Protein AF-A0A2E4W8S7-F1 (afdb_monomer)

Secondary structure (DSSP, 8-state):
-------------TT---PPPPHHHHHHHHHHHTSHHHHHHHTS-HHHHHHH-TTSS----HHHHHHHH--SEEEEEE-TTSSHHHHHHHHHHHHHHH-SS-EEEEEEESSHHHHHHHHHHHHHHHHTS-TTT---EEE--TTEEEEE-TTS-EEEEEEEES----S---SEEEEETGGG-TTHHHHHHHHHHHHHTTT-EEEEEE---TT-HHHHHHHH-TTT-TTEEEEEE-GGGSGGGBSS-SHHHHHHHHHHGGGS-HHHHHHHHB-HHHHHHHHH-SSHHHHHHHHS-----TTSBSS-HHHHHHTEE------TT----S---EEEETTEEEE--HHHHGGG---HHHHHTTT-B-TTSPBP-----SSHHHHHHHHHHTSS-S-EEEEEE---SSS-EEEEEEEEEE-TTS-EEEEEEEEEEESS--HHHHHHHHHHHHHTS-EEEEEEE--GGGHHHHHHHHHH-TTTEEEE---SSSSHHHHHHHHHHHHHHHT-EEEE--HHHHHHHHTEEEEE-TTS-EEEEE-TTSSS-THHHHHHHHHHHTSSPTTPPPP-------TT-S----GGGGSSSSSS---S------------HHHHHHTT--TTTTTSSS----

Mean predicted aligned error: 19.1 Å

Nearest PDB structures (foldseek):
  3cpe-assembly1_A  TM=4.708E-01  e=1.180E-19  Tequatrovirus T4
  3ezk-assembly1_A  TM=4.624E-01  e=1.658E-18  Tequatrovirus T4
  2o0k-assembly1_A  TM=7.847E-01  e=5.723E-12  Tequatrovirus T4
  5m1k-assembly2_B  TM=7.923E-01  e=1.596E-09  Thermus phage G20c
  6z6d-assembly1_A  TM=3.906E-01  e=1.030E-14  Byrnievirus HK97

Structure (mmCIF, N/CA/C/O backbone):
data_AF-A0A2E4W8S7-F1
#
_entry.id   AF-A0A2E4W8S7-F1
#
loop_
_atom_site.group_PDB
_atom_site.id
_atom_site.type_symbol
_atom_site.label_atom_id
_atom_site.label_alt_id
_atom_site.label_comp_id
_atom_site.label_asym_id
_atom_site.label_entity_id
_atom_site.label_seq_id
_atom_site.pdbx_PDB_ins_code
_atom_site.Cartn_x
_atom_site.Cartn_y
_atom_site.Cartn_z
_atom_site.occupancy
_atom_site.B_iso_or_equiv
_atom_site.auth_seq_id
_atom_site.auth_comp_id
_atom_site.auth_asym_id
_atom_site.auth_atom_id
_atom_site.pdbx_PDB_model_num
ATOM 1 N N . MET A 1 1 ? -11.208 55.429 28.852 1.00 30.95 1 MET A N 1
ATOM 2 C CA . MET A 1 1 ? -10.695 54.857 30.109 1.00 30.95 1 MET A CA 1
ATOM 3 C C . MET A 1 1 ? -11.852 54.090 30.718 1.00 30.95 1 MET A C 1
ATOM 5 O O . MET A 1 1 ? -12.917 54.675 30.845 1.00 30.95 1 MET A O 1
ATOM 9 N N . GLU A 1 2 ? -11.611 52.813 31.000 1.00 26.44 2 GLU A N 1
ATOM 10 C CA . GLU A 1 2 ? -12.408 51.894 31.826 1.00 26.44 2 GLU A CA 1
ATOM 11 C C . GLU A 1 2 ? -13.714 51.270 31.300 1.00 26.44 2 GLU A C 1
ATOM 13 O O . GLU A 1 2 ? -14.582 51.889 30.695 1.00 26.44 2 GLU A O 1
ATOM 18 N N . ILE A 1 3 ? -13.752 49.967 31.582 1.00 38.91 3 ILE A N 1
ATOM 19 C CA . ILE A 1 3 ? -14.738 48.915 31.347 1.00 38.91 3 ILE A CA 1
ATOM 20 C C . ILE A 1 3 ? -15.906 49.075 32.329 1.00 38.91 3 ILE A C 1
ATOM 22 O O . ILE A 1 3 ? -15.650 49.375 33.493 1.00 38.91 3 ILE A O 1
ATOM 26 N N . LYS A 1 4 ? -17.143 48.766 31.907 1.00 29.86 4 LYS A N 1
ATOM 27 C CA . LYS A 1 4 ? -18.202 48.266 32.805 1.00 29.86 4 LYS A CA 1
ATOM 28 C C . LYS A 1 4 ? -19.111 47.233 32.122 1.00 29.86 4 LYS A C 1
ATOM 30 O O . LYS A 1 4 ? -19.876 47.573 31.228 1.00 29.86 4 LYS A O 1
ATOM 35 N N . ASP A 1 5 ? -18.950 46.010 32.622 1.00 30.30 5 ASP A N 1
ATOM 36 C CA . ASP A 1 5 ? -19.928 44.971 32.967 1.00 30.30 5 ASP A CA 1
ATOM 37 C C . ASP A 1 5 ? -20.802 44.270 31.907 1.00 30.30 5 ASP A C 1
ATOM 39 O O . ASP A 1 5 ? -21.674 44.840 31.254 1.00 30.30 5 ASP A O 1
ATOM 43 N N . LEU A 1 6 ? -20.552 42.955 31.862 1.00 42.94 6 LEU A N 1
ATOM 44 C CA . LEU A 1 6 ? -21.374 41.838 31.402 1.00 42.94 6 LEU A CA 1
ATOM 45 C C . LEU A 1 6 ? -22.657 41.689 32.245 1.00 42.94 6 LEU A C 1
ATOM 47 O O . LEU A 1 6 ? -22.587 41.855 33.458 1.00 42.94 6 LEU A O 1
ATOM 51 N N . ASP A 1 7 ? -23.784 41.326 31.613 1.00 38.28 7 ASP A N 1
ATOM 52 C CA . ASP A 1 7 ? -24.649 40.187 32.006 1.00 38.28 7 ASP A CA 1
ATOM 53 C C . ASP A 1 7 ? -25.983 40.154 31.225 1.00 38.28 7 ASP A C 1
ATOM 55 O O . ASP A 1 7 ? -26.827 41.038 31.384 1.00 38.28 7 ASP A O 1
ATOM 59 N N . ALA A 1 8 ? -26.172 39.107 30.403 1.00 30.92 8 ALA A N 1
ATOM 60 C CA . ALA A 1 8 ? -27.361 38.229 30.322 1.00 30.92 8 ALA A CA 1
ATOM 61 C C . ALA A 1 8 ? -27.452 37.512 28.948 1.00 30.92 8 ALA A C 1
ATOM 63 O O . ALA A 1 8 ? -27.521 38.195 27.921 1.00 30.92 8 ALA A O 1
ATOM 64 N N . PRO A 1 9 ? -27.521 36.164 28.901 1.00 42.31 9 PRO A N 1
ATOM 65 C CA . PRO A 1 9 ? -27.843 35.417 27.690 1.00 42.31 9 PRO A CA 1
ATOM 66 C C . PRO A 1 9 ? -29.365 35.320 27.462 1.00 42.31 9 PRO A C 1
ATOM 68 O O . PRO A 1 9 ? -30.157 35.267 28.402 1.00 42.31 9 PRO A O 1
ATOM 71 N N . ASP A 1 10 ? -29.735 35.283 26.182 1.00 43.91 10 ASP A N 1
ATOM 72 C CA . ASP A 1 10 ? -30.952 34.719 25.590 1.00 43.91 10 ASP A CA 1
ATOM 73 C C . ASP A 1 10 ? -32.332 35.154 26.106 1.00 43.91 10 ASP A C 1
ATOM 75 O O . ASP A 1 10 ? -32.961 34.533 26.965 1.00 43.91 10 ASP A O 1
ATOM 79 N N . ARG A 1 11 ? -32.929 36.122 25.399 1.00 38.31 11 ARG A N 1
ATOM 80 C CA . ARG A 1 11 ? -34.382 36.102 25.176 1.00 38.31 11 ARG A CA 1
ATOM 81 C C . ARG A 1 11 ? -34.660 35.427 23.840 1.00 38.31 11 ARG A C 1
ATOM 83 O O . ARG A 1 11 ? -34.498 36.047 22.791 1.00 38.31 11 ARG A O 1
ATOM 90 N N . ALA A 1 12 ? -35.108 34.173 23.899 1.00 38.56 12 ALA A N 1
ATOM 91 C CA . ALA A 1 12 ? -35.720 33.495 22.762 1.00 38.56 12 ALA A CA 1
ATOM 92 C C . ALA A 1 12 ? -36.818 34.391 22.137 1.00 38.56 12 ALA A C 1
ATOM 94 O O . ALA A 1 12 ? -37.532 35.080 22.879 1.00 38.56 12 ALA A O 1
ATOM 95 N N . PRO A 1 13 ? -36.960 34.416 20.798 1.00 41.28 13 PRO A N 1
ATOM 96 C CA . PRO A 1 13 ? -37.932 35.271 20.130 1.00 41.28 13 PRO A CA 1
ATOM 97 C C . PRO A 1 13 ? -39.349 35.013 20.657 1.00 41.28 13 PRO A C 1
ATOM 99 O O . PRO A 1 13 ? -39.774 33.866 20.815 1.00 41.28 13 PRO A O 1
ATOM 102 N N . ALA A 1 14 ? -40.084 36.094 20.928 1.00 40.00 14 ALA A N 1
ATOM 103 C CA . ALA A 1 14 ? -41.452 36.044 21.432 1.00 40.00 14 ALA A CA 1
ATOM 104 C C . ALA A 1 14 ? -42.347 35.222 20.485 1.00 40.00 14 ALA A C 1
ATOM 106 O O . ALA A 1 14 ? -42.601 35.632 19.355 1.00 40.00 14 ALA A O 1
ATOM 107 N N . GLY A 1 15 ? -42.798 34.053 20.951 1.00 39.75 15 GLY A N 1
ATOM 108 C CA . GLY A 1 15 ? -43.654 33.130 20.194 1.00 39.75 15 GLY A CA 1
ATOM 109 C C . GLY A 1 15 ? -43.367 31.645 20.435 1.00 39.75 15 GLY A C 1
ATOM 110 O O . GLY A 1 15 ? -44.238 30.818 20.186 1.00 39.75 15 GLY A O 1
ATOM 111 N N . TRP A 1 16 ? -42.194 31.298 20.970 1.00 36.47 16 TRP A N 1
ATOM 112 C CA . TRP A 1 16 ? -41.849 29.917 21.318 1.00 36.47 16 TRP A CA 1
ATOM 113 C C . TRP A 1 16 ? -42.248 29.616 22.763 1.00 36.47 16 TRP A C 1
ATOM 115 O O . TRP A 1 16 ? -41.598 30.054 23.712 1.00 36.47 16 TRP A O 1
ATOM 125 N N . VAL A 1 17 ? -43.340 28.877 22.943 1.00 41.62 17 VAL A N 1
ATOM 126 C CA . VAL A 1 17 ? -43.660 28.269 24.238 1.00 41.62 17 VAL A CA 1
ATOM 127 C C . VAL A 1 17 ? -42.744 27.056 24.391 1.00 41.62 17 VAL A C 1
ATOM 129 O O . VAL A 1 17 ? -42.756 26.181 23.527 1.00 41.62 17 VAL A O 1
ATOM 132 N N . LYS A 1 18 ? -41.944 26.994 25.467 1.00 40.78 18 LYS A N 1
ATOM 133 C CA . LYS A 1 18 ? -41.318 25.737 25.906 1.00 40.78 18 LYS A CA 1
ATOM 134 C C . LYS A 1 18 ? -42.451 24.736 26.127 1.00 40.78 18 LYS A C 1
ATOM 136 O O . LYS A 1 18 ? -43.176 24.848 27.111 1.00 40.78 18 LYS A O 1
ATOM 141 N N . ARG A 1 19 ? -42.651 23.827 25.177 1.00 56.06 19 ARG A N 1
ATOM 142 C CA . ARG A 1 19 ? -43.473 22.642 25.389 1.00 56.06 19 ARG A CA 1
ATOM 143 C C . ARG A 1 19 ? -42.629 21.692 26.224 1.00 56.06 19 ARG A C 1
ATOM 145 O O . ARG A 1 19 ? -41.511 21.372 25.822 1.00 56.06 19 ARG A O 1
ATOM 152 N N . ASP A 1 20 ? -43.144 21.294 27.379 1.00 54.25 20 ASP A N 1
ATOM 153 C CA . ASP A 1 20 ? -42.572 20.157 28.087 1.00 54.25 20 ASP A CA 1
ATOM 154 C C . ASP A 1 20 ? -42.753 18.927 27.184 1.00 54.25 20 ASP A C 1
ATOM 156 O O . ASP A 1 20 ? -43.871 18.709 26.704 1.00 54.25 20 ASP A O 1
ATOM 160 N N . PRO A 1 21 ? -41.676 18.189 26.868 1.00 58.28 21 PRO A N 1
ATOM 161 C CA . PRO A 1 21 ? -41.758 17.045 25.971 1.00 58.28 21 PRO A CA 1
ATOM 162 C C . PRO A 1 21 ? -42.733 16.009 26.533 1.00 58.28 21 PRO A C 1
ATOM 164 O O . PRO A 1 21 ? -42.780 15.780 27.746 1.00 58.28 21 PRO A O 1
ATOM 167 N N . GLU A 1 22 ? -43.527 15.398 25.656 1.00 68.69 22 GLU A N 1
ATOM 168 C CA . GLU A 1 22 ? -44.480 14.367 26.079 1.00 68.69 22 GLU A CA 1
ATOM 169 C C . GLU A 1 22 ? -43.733 13.152 26.654 1.00 68.69 22 GLU A C 1
ATOM 171 O O . GLU A 1 22 ? -42.594 12.885 26.259 1.00 68.69 22 GLU A O 1
ATOM 176 N N . PRO A 1 23 ? -44.356 12.354 27.540 1.00 64.00 23 PRO A N 1
ATOM 177 C CA . PRO A 1 23 ? -43.742 11.138 28.076 1.00 64.00 23 PRO A CA 1
ATOM 178 C C . PRO A 1 23 ? -43.200 10.186 26.998 1.00 64.00 23 PRO A C 1
ATOM 180 O O . PRO A 1 23 ? -42.146 9.593 27.190 1.00 64.00 23 PRO A O 1
ATOM 183 N N . GLU A 1 24 ? -43.876 10.099 25.852 1.00 63.09 24 GLU A N 1
ATOM 184 C CA . GLU A 1 24 ? -43.481 9.286 24.692 1.00 63.09 24 GLU A CA 1
ATOM 185 C C . GLU A 1 24 ? -42.237 9.853 23.976 1.00 63.09 24 GLU A C 1
ATOM 187 O O . GLU A 1 24 ? -41.377 9.098 23.525 1.00 63.09 24 GLU A O 1
ATOM 192 N N . GLU A 1 25 ? -42.103 11.185 23.908 1.00 56.16 25 GLU A N 1
ATOM 193 C CA . GLU A 1 25 ? -40.916 11.870 23.366 1.00 56.16 25 GLU A CA 1
ATOM 194 C C . GLU A 1 25 ? -39.709 11.684 24.306 1.00 56.16 25 GLU A C 1
ATOM 196 O O . GLU A 1 25 ? -38.578 11.517 23.847 1.00 56.16 25 GLU A O 1
ATOM 201 N N . LEU A 1 26 ? -39.948 11.659 25.623 1.00 62.44 26 LEU A N 1
ATOM 202 C CA . LEU A 1 26 ? -38.934 11.347 26.634 1.00 62.44 26 LEU A CA 1
ATOM 203 C C . LEU A 1 26 ? -38.512 9.873 26.597 1.00 62.44 26 LEU A C 1
ATOM 205 O O . LEU A 1 26 ? -37.320 9.592 26.673 1.00 62.44 26 LEU A O 1
ATOM 209 N N . GLU A 1 27 ? -39.454 8.938 26.462 1.00 64.31 27 GLU A N 1
ATOM 210 C CA . GLU A 1 27 ? -39.175 7.501 26.337 1.00 64.31 27 GLU A CA 1
ATOM 211 C C . GLU A 1 27 ? -38.353 7.205 25.075 1.00 64.31 27 GLU A C 1
ATOM 213 O O . GLU A 1 27 ? -37.295 6.584 25.168 1.00 64.31 27 GLU A O 1
ATOM 218 N N . GLY A 1 28 ? -38.740 7.775 23.926 1.00 62.62 28 GLY A N 1
ATOM 219 C CA . GLY A 1 28 ? -37.962 7.673 22.689 1.00 62.62 28 GLY A CA 1
ATOM 220 C C . GLY A 1 28 ? -36.551 8.270 22.798 1.00 62.62 28 GLY A C 1
ATOM 221 O O . GLY A 1 28 ? -35.602 7.724 22.235 1.00 62.62 28 GLY A O 1
ATOM 222 N N . LEU A 1 29 ? -36.381 9.355 23.564 1.00 69.31 29 LEU A N 1
ATOM 223 C CA . LEU A 1 29 ? -35.064 9.931 23.851 1.00 69.31 29 LEU A CA 1
ATOM 224 C C . LEU A 1 29 ? -34.219 9.021 24.758 1.00 69.31 29 LEU A C 1
ATOM 226 O O . LEU A 1 29 ? -33.017 8.883 24.529 1.00 69.31 29 LEU A O 1
ATOM 230 N N . PHE A 1 30 ? -34.816 8.391 25.774 1.00 77.94 30 PHE A N 1
ATOM 231 C CA . PHE A 1 30 ? -34.105 7.449 26.645 1.00 77.94 30 PHE A CA 1
ATOM 232 C C . PHE A 1 30 ? -33.647 6.201 25.889 1.00 77.94 30 PHE A C 1
ATOM 234 O O . PHE A 1 30 ? -32.497 5.789 26.056 1.00 77.94 30 PHE A O 1
ATOM 241 N N . ASP A 1 31 ? -34.499 5.653 25.024 1.00 80.69 31 ASP A N 1
ATOM 242 C CA . ASP A 1 31 ? -34.147 4.524 24.163 1.00 80.69 31 ASP A CA 1
ATOM 243 C C . ASP A 1 31 ? -33.020 4.894 23.193 1.00 80.69 31 ASP A C 1
ATOM 245 O O . ASP A 1 31 ? -32.076 4.123 23.015 1.00 80.69 31 ASP A O 1
ATOM 249 N N . PHE A 1 32 ? -33.053 6.102 22.618 1.00 81.38 32 PHE A N 1
ATOM 250 C CA . PHE A 1 32 ? -31.981 6.573 21.744 1.00 81.38 32 PHE A CA 1
ATOM 251 C C . PHE A 1 32 ? -30.655 6.741 22.493 1.00 81.38 32 PHE A C 1
ATOM 253 O O . PHE A 1 32 ? -29.626 6.258 22.023 1.00 81.38 32 PHE A O 1
ATOM 260 N N . ILE A 1 33 ? -30.658 7.346 23.686 1.00 87.06 33 ILE A N 1
ATOM 261 C CA . ILE A 1 33 ? -29.458 7.489 24.532 1.00 87.06 33 ILE A CA 1
ATOM 262 C C . ILE A 1 33 ? -28.870 6.124 24.933 1.00 87.06 33 ILE A C 1
ATOM 264 O O . ILE A 1 33 ? -27.673 6.026 25.198 1.00 87.06 33 ILE A O 1
ATOM 268 N N . ALA A 1 34 ? -29.684 5.066 24.961 1.00 86.62 34 ALA A N 1
ATOM 269 C CA . ALA A 1 34 ? -29.228 3.704 25.220 1.00 86.62 34 ALA A CA 1
ATOM 270 C C . ALA A 1 34 ? -28.557 3.022 24.007 1.00 86.62 34 ALA A C 1
ATOM 272 O O . ALA A 1 34 ? -28.043 1.912 24.151 1.00 86.62 34 ALA A O 1
ATOM 273 N N . THR A 1 35 ? -28.530 3.666 22.836 1.00 91.69 35 THR A N 1
ATOM 274 C CA . THR A 1 35 ? -27.758 3.225 21.659 1.00 91.69 35 THR A CA 1
ATOM 275 C C . THR A 1 35 ? -26.345 3.804 21.675 1.00 91.69 35 THR A C 1
ATOM 277 O O . THR A 1 35 ? -26.101 4.840 22.298 1.00 91.69 35 THR A O 1
ATOM 280 N N . GLU A 1 36 ? -25.397 3.184 20.962 1.00 94.25 36 GLU A N 1
ATOM 281 C CA . GLU A 1 36 ? -24.040 3.728 20.857 1.00 94.25 36 GLU A CA 1
ATOM 282 C C . GLU A 1 36 ? -24.025 5.158 20.297 1.00 94.25 36 GLU A C 1
ATOM 284 O O . GLU A 1 36 ? -23.330 6.014 20.845 1.00 94.25 36 GLU A O 1
ATOM 289 N N . LEU A 1 37 ? -24.803 5.429 19.242 1.00 94.75 37 LEU A N 1
ATOM 290 C CA . LEU A 1 37 ? -24.883 6.754 18.626 1.00 94.75 37 LEU A CA 1
ATOM 291 C C . LEU A 1 37 ? -25.492 7.781 19.582 1.00 94.75 37 LEU A C 1
ATOM 293 O O . LEU A 1 37 ? -24.870 8.804 19.865 1.00 94.75 37 LEU A O 1
ATOM 297 N N . GLY A 1 38 ? -26.681 7.495 20.117 1.00 93.06 38 GLY A N 1
ATOM 298 C CA . GLY A 1 38 ? -27.372 8.446 20.979 1.00 93.06 38 GLY A CA 1
ATOM 299 C C . GLY A 1 38 ? -26.598 8.733 22.263 1.00 93.06 38 GLY A C 1
ATOM 300 O O . GLY A 1 38 ? -26.580 9.882 22.705 1.00 93.06 38 GLY A O 1
ATOM 301 N N . PHE A 1 39 ? -25.882 7.746 22.814 1.00 94.12 39 PHE A N 1
ATOM 302 C CA . PHE A 1 39 ? -24.946 7.968 23.916 1.00 94.12 39 PHE A CA 1
ATOM 303 C C . PHE A 1 39 ? -23.825 8.940 23.526 1.00 94.12 39 PHE A C 1
ATOM 305 O O . PHE A 1 39 ? -23.589 9.920 24.233 1.00 94.12 39 PHE A O 1
ATOM 312 N N . LEU A 1 40 ? -23.141 8.693 22.404 1.00 94.56 40 LEU A N 1
ATOM 313 C CA . LEU A 1 40 ? -22.026 9.530 21.949 1.00 94.56 40 LEU A CA 1
ATOM 314 C C . LEU A 1 40 ? -22.457 10.970 21.637 1.00 94.56 40 LEU A C 1
ATOM 316 O O . LEU A 1 40 ? -21.688 11.889 21.905 1.00 94.56 40 LEU A O 1
ATOM 320 N N . GLU A 1 41 ? -23.662 11.172 21.104 1.00 91.56 41 GLU A N 1
ATOM 321 C CA . GLU A 1 41 ? -24.177 12.497 20.732 1.00 91.56 41 GLU A CA 1
ATOM 322 C C . GLU A 1 41 ? -24.781 13.282 21.901 1.00 91.56 41 GLU A C 1
ATOM 324 O O . GLU A 1 41 ? -24.668 14.503 21.937 1.00 91.56 41 GLU A O 1
ATOM 329 N N . ASN A 1 42 ? -25.433 12.609 22.856 1.00 90.38 42 ASN A N 1
ATOM 330 C CA . ASN A 1 42 ? -26.274 13.292 23.850 1.00 90.38 42 ASN A CA 1
ATOM 331 C C . ASN A 1 42 ? -25.735 13.220 25.283 1.00 90.38 42 ASN A C 1
ATOM 333 O O . ASN A 1 42 ? -26.259 13.901 26.169 1.00 90.38 42 ASN A O 1
ATOM 337 N N . VAL A 1 43 ? -24.728 12.381 25.550 1.00 91.62 43 VAL A N 1
ATOM 338 C CA . VAL A 1 43 ? -24.174 12.217 26.906 1.00 91.62 43 VAL A CA 1
ATOM 339 C C . VAL A 1 43 ? -22.849 12.942 27.087 1.00 91.62 43 VAL A C 1
ATOM 341 O O . VAL A 1 43 ? -22.584 13.415 28.194 1.00 91.62 43 VAL A O 1
ATOM 344 N N . LEU A 1 44 ? -22.019 13.023 26.048 1.00 93.00 44 LEU A N 1
ATOM 345 C CA . LEU A 1 44 ? -20.720 13.689 26.127 1.00 93.00 44 LEU A CA 1
ATOM 346 C C . LEU A 1 44 ? -20.883 15.207 26.242 1.00 93.00 44 LEU A C 1
ATOM 348 O O . LEU A 1 44 ? -21.800 15.794 25.678 1.00 93.00 44 LEU A O 1
ATOM 352 N N . ASP A 1 45 ? -19.999 15.831 27.016 1.00 92.69 45 ASP A N 1
ATOM 353 C CA . ASP A 1 45 ? -19.958 17.278 27.201 1.00 92.69 45 ASP A CA 1
ATOM 354 C C . ASP A 1 45 ? -19.544 17.949 25.876 1.00 92.69 45 ASP A C 1
ATOM 356 O O . ASP A 1 45 ? -18.414 17.731 25.420 1.00 92.69 45 ASP A O 1
ATOM 360 N N . PRO A 1 46 ? -20.427 18.745 25.246 1.00 89.81 46 PRO A N 1
ATOM 361 C CA . PRO A 1 46 ? -20.177 19.308 23.924 1.00 89.81 46 PRO A CA 1
ATOM 362 C C . PRO A 1 46 ? -18.971 20.250 23.920 1.00 89.81 46 PRO A C 1
ATOM 364 O O . PRO A 1 46 ? -18.162 20.174 23.004 1.00 89.81 46 PRO A O 1
ATOM 367 N N . ASP A 1 47 ? -18.751 21.033 24.982 1.00 91.00 47 ASP A N 1
ATOM 368 C CA . ASP A 1 47 ? -17.609 21.953 25.060 1.00 91.00 47 ASP A CA 1
ATOM 369 C C . ASP A 1 47 ? -16.282 21.182 25.102 1.00 91.00 47 ASP A C 1
ATOM 371 O O . ASP A 1 47 ? -15.255 21.628 24.581 1.00 91.00 47 ASP A O 1
ATOM 375 N N . LYS A 1 48 ? -16.282 20.008 25.748 1.00 92.25 48 LYS A N 1
ATOM 376 C CA . LYS A 1 48 ? -15.122 19.110 25.769 1.00 92.25 48 LYS A CA 1
ATOM 377 C C . LYS A 1 48 ? -14.901 18.435 24.429 1.00 92.25 48 LYS A C 1
ATOM 379 O O . LYS A 1 48 ? -13.749 18.289 24.031 1.00 92.25 48 LYS A O 1
ATOM 384 N N . MET A 1 49 ? -15.969 18.041 23.749 1.00 92.38 49 MET A N 1
ATOM 385 C CA . MET A 1 49 ? -15.880 17.436 22.424 1.00 92.38 49 MET A CA 1
ATOM 386 C C . MET A 1 49 ? -15.394 18.451 21.384 1.00 92.38 49 MET A C 1
ATOM 388 O O . MET A 1 49 ? -14.483 18.147 20.616 1.00 92.38 49 MET A O 1
ATOM 392 N N . ASP A 1 50 ? -15.894 19.684 21.425 1.00 91.31 50 ASP A N 1
ATOM 393 C CA . ASP A 1 50 ? -15.484 20.780 20.543 1.00 91.31 50 ASP A CA 1
ATOM 394 C C . ASP A 1 50 ? -13.991 21.109 20.681 1.00 91.31 50 ASP A C 1
ATOM 396 O O . ASP A 1 50 ? -13.314 21.345 19.681 1.00 91.31 50 ASP A O 1
ATOM 400 N N . GLN A 1 51 ? -13.433 21.020 21.896 1.00 88.94 51 GLN A N 1
ATOM 401 C CA . GLN A 1 51 ? -11.988 21.168 22.146 1.00 88.94 51 GLN A CA 1
ATOM 402 C C . GLN A 1 51 ? -11.131 20.080 21.483 1.00 88.94 51 GLN A C 1
ATOM 404 O O . GLN A 1 51 ? -9.938 20.293 21.258 1.00 88.94 51 GLN A O 1
ATOM 409 N N . LEU A 1 52 ? -11.708 18.913 21.192 1.00 84.88 52 LEU A N 1
ATOM 410 C CA . LEU A 1 52 ? -11.038 17.828 20.473 1.00 84.88 52 LEU A CA 1
ATOM 411 C C . LEU A 1 52 ? -11.159 17.988 18.952 1.00 84.88 52 LEU A C 1
ATOM 413 O O . LEU A 1 52 ? -10.425 17.329 18.210 1.00 84.88 52 LEU A O 1
ATOM 417 N N . SER A 1 53 ? -12.073 18.842 18.481 1.00 81.94 53 SER A N 1
ATOM 418 C CA . SER A 1 53 ? -12.299 19.072 17.061 1.00 81.94 53 SER A CA 1
ATOM 419 C C . SER A 1 53 ? -11.302 20.091 16.495 1.00 81.94 53 SER A C 1
ATOM 421 O O . SER A 1 53 ? -11.219 21.218 16.985 1.00 81.94 53 SER A O 1
ATOM 423 N N . PRO A 1 54 ? -10.585 19.772 15.400 1.00 70.00 54 PRO A N 1
ATOM 424 C CA . PRO A 1 54 ? -9.729 20.741 14.714 1.00 70.00 54 PRO A CA 1
ATOM 425 C C . PRO A 1 54 ? -10.492 21.942 14.137 1.00 70.00 54 PRO A C 1
ATOM 427 O O . PRO A 1 54 ? -9.884 22.977 13.876 1.00 70.00 54 PRO A O 1
ATOM 430 N N . THR A 1 55 ? -11.798 21.796 13.894 1.00 71.00 55 THR A N 1
ATOM 431 C CA . THR A 1 55 ? -12.666 22.835 13.318 1.00 71.00 55 THR A CA 1
ATOM 432 C C . THR A 1 55 ? -13.423 23.629 14.385 1.00 71.00 55 THR A C 1
ATOM 434 O O . THR A 1 55 ? -14.171 24.540 14.044 1.00 71.00 55 THR A O 1
ATOM 437 N N . GLY A 1 56 ? -13.221 23.316 15.672 1.00 77.75 56 GLY A N 1
ATOM 438 C CA . GLY A 1 56 ? -13.860 23.998 16.802 1.00 77.75 56 GLY A CA 1
ATOM 439 C C . GLY A 1 56 ? -15.303 23.575 17.081 1.00 77.75 56 GLY A C 1
ATOM 440 O O . GLY A 1 56 ? -15.879 24.047 18.053 1.00 77.75 56 GLY A O 1
ATOM 441 N N . THR A 1 57 ? -15.872 22.681 16.270 1.00 83.44 57 THR A N 1
ATOM 442 C CA . THR A 1 57 ? -17.165 22.036 16.535 1.00 83.44 57 THR A CA 1
ATOM 443 C C . THR A 1 57 ? -17.047 20.551 16.232 1.00 83.44 57 THR A C 1
ATOM 445 O O . THR A 1 57 ? -16.539 20.166 15.173 1.00 83.44 57 THR A O 1
ATOM 448 N N . TRP A 1 58 ? -17.442 19.707 17.179 1.00 85.88 58 TRP A N 1
ATOM 449 C CA . TRP A 1 58 ? -17.415 18.262 17.029 1.00 85.88 58 TRP A CA 1
ATOM 450 C C . TRP A 1 58 ? -18.714 17.761 16.419 1.00 85.88 58 TRP A C 1
ATOM 452 O O . TRP A 1 58 ? -19.780 17.846 17.020 1.00 85.88 58 TRP A O 1
ATOM 462 N N . GLU A 1 59 ? -18.608 17.148 15.246 1.00 86.12 59 GLU A N 1
ATOM 463 C CA . GLU A 1 59 ? -19.729 16.481 14.601 1.00 86.12 59 GLU A CA 1
ATOM 464 C C . GLU A 1 59 ? -19.256 15.177 13.973 1.00 86.12 59 GLU A C 1
ATOM 466 O O . GLU A 1 59 ? -18.222 15.136 13.300 1.00 86.12 59 GLU A O 1
ATOM 471 N N . TRP A 1 60 ? -20.045 14.123 14.150 1.00 89.44 60 TRP A N 1
ATOM 472 C CA . TRP A 1 60 ? -19.842 12.877 13.428 1.00 89.44 60 TRP A CA 1
ATOM 473 C C . TRP A 1 60 ? -20.290 13.050 11.970 1.00 89.44 60 TRP A C 1
ATOM 475 O O . TRP A 1 60 ? -21.299 13.689 11.671 1.00 89.44 60 TRP A O 1
ATOM 485 N N . ASP A 1 61 ? -19.511 12.522 11.030 1.00 88.69 61 ASP A N 1
ATOM 486 C CA . ASP A 1 61 ? -19.956 12.370 9.648 1.00 88.69 61 ASP A CA 1
ATOM 487 C C . ASP A 1 61 ? -20.977 11.224 9.554 1.00 88.69 61 ASP A C 1
ATOM 489 O O . ASP A 1 61 ? -20.952 10.270 10.338 1.00 88.69 61 ASP A O 1
ATOM 493 N N . LYS A 1 62 ? -21.815 11.247 8.510 1.00 86.00 62 LYS A N 1
ATOM 494 C CA . LYS A 1 62 ? -22.905 10.273 8.342 1.00 86.00 62 LYS A CA 1
ATOM 495 C C . LYS A 1 62 ? -22.449 8.811 8.395 1.00 86.00 62 LYS A C 1
ATOM 497 O O . LYS A 1 62 ? -23.117 7.974 8.989 1.00 86.00 62 LYS A O 1
ATOM 502 N N . TYR A 1 63 ? -21.297 8.506 7.798 1.00 90.06 63 TYR A N 1
ATOM 503 C CA . TYR A 1 63 ? -20.743 7.150 7.798 1.00 90.06 63 TYR A CA 1
ATOM 504 C C . TYR A 1 63 ? -20.316 6.678 9.198 1.00 90.06 63 TYR A C 1
ATOM 506 O O . TYR A 1 63 ? -20.290 5.476 9.455 1.00 90.06 63 TYR A O 1
ATOM 514 N N . GLN A 1 64 ? -19.969 7.601 10.102 1.00 93.88 64 GLN A N 1
ATOM 515 C CA . GLN A 1 64 ? -19.621 7.285 11.489 1.00 93.88 64 GLN A CA 1
ATOM 516 C C . GLN A 1 64 ? -20.891 6.978 12.279 1.00 93.88 64 GLN A C 1
ATOM 518 O O . GLN A 1 64 ? -20.924 5.979 12.989 1.00 93.88 64 GLN A O 1
ATOM 523 N N . GLU A 1 65 ? -21.958 7.761 12.080 1.00 93.25 65 GLU A N 1
ATOM 524 C CA . GLU A 1 65 ? -23.283 7.449 12.630 1.00 93.25 65 GLU A CA 1
ATOM 525 C C . GLU A 1 65 ? -23.758 6.056 12.193 1.00 93.25 65 GLU A C 1
ATOM 527 O O . GLU A 1 65 ? -24.152 5.242 13.027 1.00 93.25 65 GLU A O 1
ATOM 532 N N . ASP A 1 66 ? -23.662 5.754 10.893 1.00 89.88 66 ASP A N 1
ATOM 533 C CA . ASP A 1 66 ? -24.054 4.454 10.333 1.00 89.88 66 ASP A CA 1
ATOM 534 C C . ASP A 1 66 ? -23.235 3.308 10.951 1.00 89.88 66 ASP A C 1
ATOM 536 O O . ASP A 1 66 ? -23.765 2.236 11.249 1.00 89.88 66 ASP A O 1
ATOM 540 N N . TYR A 1 67 ? -21.946 3.543 11.209 1.00 95.56 67 TYR A N 1
ATOM 541 C CA . TYR A 1 67 ? -21.089 2.591 11.907 1.00 95.56 67 TYR A CA 1
ATOM 542 C C . TYR A 1 67 ? -21.489 2.391 13.376 1.00 95.56 67 TYR A C 1
ATOM 544 O O . TYR A 1 67 ? -21.465 1.253 13.859 1.00 95.56 67 TYR A O 1
ATOM 552 N N . PHE A 1 68 ? -21.862 3.452 14.097 1.00 96.19 68 PHE A N 1
ATOM 553 C CA . PHE A 1 68 ? -22.308 3.347 15.490 1.00 96.19 68 PHE A CA 1
ATOM 554 C C . PHE A 1 68 ? -23.640 2.610 15.612 1.00 96.19 68 PHE A C 1
ATOM 556 O O . PHE A 1 68 ? -23.803 1.828 16.540 1.00 96.19 68 PHE A O 1
ATOM 563 N N . MET A 1 69 ? -24.533 2.773 14.636 1.00 91.69 69 MET A N 1
ATOM 564 C CA . MET A 1 69 ? -25.811 2.059 14.572 1.00 91.69 69 MET A CA 1
ATOM 565 C C . MET 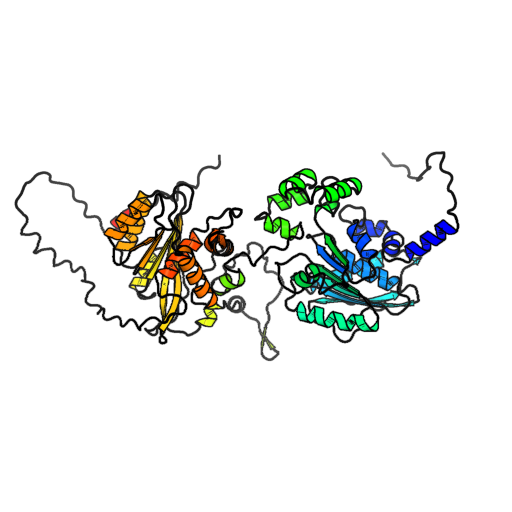A 1 69 ? -25.684 0.600 14.101 1.00 91.69 69 MET A C 1
ATOM 567 O O . MET A 1 69 ? -26.638 -0.167 14.209 1.00 91.69 69 MET A O 1
ATOM 571 N N . CYS A 1 70 ? -24.527 0.195 13.569 1.00 92.12 70 CYS A N 1
ATOM 572 C CA . CYS A 1 70 ? -24.297 -1.171 13.103 1.00 92.12 70 CYS A CA 1
ATOM 573 C C . CYS A 1 70 ? -24.047 -2.130 14.279 1.00 92.12 70 CYS A C 1
ATOM 575 O O . CYS A 1 70 ? -23.022 -2.051 14.962 1.00 92.12 70 CYS A O 1
ATOM 577 N N . ASP A 1 71 ? -24.932 -3.103 14.469 1.00 89.38 71 ASP A N 1
ATOM 578 C CA . ASP A 1 71 ? -24.848 -4.135 15.511 1.00 89.38 71 ASP A CA 1
ATOM 579 C C . ASP A 1 71 ? -24.099 -5.408 15.066 1.00 89.38 71 ASP A C 1
ATOM 581 O O . ASP A 1 71 ? -23.717 -6.229 15.900 1.00 89.38 71 ASP A O 1
ATOM 585 N N . THR A 1 72 ? -23.830 -5.556 13.767 1.00 91.88 72 THR A N 1
ATOM 586 C CA . THR A 1 72 ? -23.087 -6.688 13.187 1.00 91.88 72 THR A CA 1
ATOM 587 C C . THR A 1 72 ? -21.583 -6.414 13.057 1.00 91.88 72 THR A C 1
ATOM 589 O O . THR A 1 72 ? -21.104 -5.318 13.350 1.00 91.88 72 THR A O 1
ATOM 592 N N . SER A 1 73 ? -20.817 -7.432 12.635 1.00 96.38 73 SER A N 1
ATOM 593 C CA . SER A 1 73 ? -19.410 -7.238 12.258 1.00 96.38 73 SER A CA 1
ATOM 594 C C . SER A 1 73 ? -19.319 -6.283 11.073 1.00 96.38 73 SER A C 1
ATOM 596 O O . SER A 1 73 ? -20.135 -6.340 10.156 1.00 96.38 73 SER A O 1
ATOM 598 N N . PHE A 1 74 ? -18.322 -5.410 11.083 1.00 97.31 74 PHE A N 1
ATOM 599 C CA . PHE A 1 74 ? -18.222 -4.306 10.138 1.00 97.31 74 PHE A CA 1
ATOM 600 C C . PHE A 1 74 ? -16.872 -4.317 9.432 1.00 97.31 74 PHE A C 1
ATOM 602 O O . PHE A 1 74 ? -15.848 -4.626 10.038 1.00 97.31 74 PHE A O 1
ATOM 609 N N . ILE A 1 75 ? -16.851 -3.995 8.143 1.00 97.50 75 ILE A N 1
ATOM 610 C CA . ILE A 1 75 ? -15.614 -3.784 7.397 1.00 97.50 75 ILE A CA 1
ATOM 611 C C . ILE A 1 75 ? -15.706 -2.518 6.557 1.00 97.50 75 ILE A C 1
ATOM 613 O O . ILE A 1 75 ? -16.662 -2.294 5.811 1.00 97.50 75 ILE A O 1
ATOM 617 N N . CYS A 1 76 ? -14.664 -1.706 6.658 1.00 94.25 76 CYS A N 1
ATOM 618 C CA . CYS A 1 76 ? -14.561 -0.454 5.948 1.00 94.25 76 CYS A CA 1
ATOM 619 C C . CYS A 1 76 ? -13.242 -0.327 5.193 1.00 94.25 76 CYS A C 1
ATOM 621 O O . CYS A 1 76 ? -12.158 -0.466 5.768 1.00 94.25 76 CYS A O 1
ATOM 623 N N . ASN A 1 77 ? -13.380 -0.009 3.906 1.00 93.12 77 ASN A N 1
ATOM 624 C CA . ASN A 1 77 ? -12.325 0.515 3.057 1.00 93.12 77 ASN A CA 1
ATOM 625 C C . ASN A 1 77 ? -12.446 2.037 3.015 1.00 93.12 77 ASN A C 1
ATOM 627 O O . ASN A 1 77 ? -13.396 2.570 2.440 1.00 93.12 77 ASN A O 1
ATOM 631 N N . LYS A 1 78 ? -11.516 2.725 3.672 1.00 94.25 78 LYS A N 1
ATOM 632 C CA . LYS A 1 78 ? -11.587 4.169 3.895 1.00 94.25 78 LYS A CA 1
ATOM 633 C C . LYS A 1 78 ? -10.485 4.934 3.179 1.00 94.25 78 LYS A C 1
ATOM 635 O O . LYS A 1 78 ? -9.358 4.461 3.060 1.00 94.25 78 LYS A O 1
ATOM 640 N N . CYS A 1 79 ? -10.782 6.180 2.835 1.00 93.56 79 CYS A N 1
ATOM 641 C CA . CYS A 1 79 ? -9.775 7.190 2.557 1.00 93.56 79 CYS A CA 1
ATOM 642 C C . CYS A 1 79 ? -8.940 7.515 3.807 1.00 93.56 79 CYS A C 1
ATOM 644 O O . CYS A 1 79 ? -9.341 7.254 4.952 1.00 93.56 79 CYS A O 1
ATOM 646 N N . ARG A 1 80 ? -7.773 8.131 3.607 1.00 90.88 80 ARG A N 1
ATOM 647 C CA . ARG A 1 80 ? -6.974 8.676 4.707 1.00 90.88 80 ARG A CA 1
ATOM 648 C C . ARG A 1 80 ? -7.717 9.786 5.451 1.00 90.88 80 ARG A C 1
ATOM 650 O O . ARG A 1 80 ? -8.574 10.471 4.910 1.00 90.88 80 ARG A O 1
ATOM 657 N N . GLN A 1 81 ? -7.356 9.927 6.728 1.00 89.56 81 GLN A N 1
ATOM 658 C CA . GLN A 1 81 ? -7.834 10.955 7.667 1.00 89.56 81 GLN A CA 1
ATOM 659 C C . GLN A 1 81 ? -9.370 11.121 7.762 1.00 89.56 81 GLN A C 1
ATOM 661 O O . GLN A 1 81 ? -9.855 12.200 8.086 1.00 89.56 81 GLN A O 1
ATOM 666 N N . SER A 1 82 ? -10.134 10.040 7.578 1.00 91.06 82 SER A N 1
ATOM 667 C CA . SER A 1 82 ? -11.594 9.967 7.800 1.00 91.06 82 SER A CA 1
ATOM 668 C C . SER A 1 82 ? -12.002 9.641 9.248 1.00 91.06 82 SER A C 1
ATOM 670 O O . SER A 1 82 ? -13.107 9.187 9.517 1.00 91.06 82 SER A O 1
ATOM 672 N N . GLY A 1 83 ? -11.089 9.776 10.216 1.00 91.62 83 GLY A N 1
ATOM 673 C CA . GLY A 1 83 ? -11.406 9.528 11.630 1.00 91.62 83 GLY A CA 1
ATOM 674 C C . GLY A 1 83 ? -11.632 8.055 12.015 1.00 91.62 83 GLY A C 1
ATOM 675 O O . GLY A 1 83 ? -12.208 7.786 13.066 1.00 91.62 83 GLY A O 1
ATOM 676 N N . GLY A 1 84 ? -11.157 7.092 11.213 1.00 93.50 84 GLY A N 1
ATOM 677 C CA . GLY A 1 84 ? -11.337 5.651 11.460 1.00 93.50 84 GLY A CA 1
ATOM 678 C C . GLY A 1 84 ? -10.905 5.159 12.847 1.00 93.50 84 GLY A C 1
ATOM 679 O O . GLY A 1 84 ? -11.669 4.494 13.540 1.00 93.50 84 GLY A O 1
ATOM 680 N N . SER A 1 85 ? -9.709 5.532 13.307 1.00 92.69 85 SER A N 1
ATOM 681 C CA . SER A 1 85 ? -9.250 5.110 14.636 1.00 92.69 85 SER A CA 1
ATOM 682 C C . SER A 1 85 ? -10.072 5.730 15.776 1.00 92.69 85 SER A C 1
ATOM 684 O O . SER A 1 85 ? -10.287 5.073 16.793 1.00 92.69 85 SER A O 1
ATOM 686 N N . ALA A 1 86 ? -10.549 6.968 15.600 1.00 93.88 86 ALA A N 1
ATOM 687 C CA . ALA A 1 86 ? -11.407 7.642 16.571 1.00 93.88 86 ALA A CA 1
ATOM 688 C C . ALA A 1 86 ? -12.788 6.970 16.640 1.00 93.88 86 ALA A C 1
ATOM 690 O O . ALA A 1 86 ? -13.246 6.650 17.733 1.00 93.88 86 ALA A O 1
ATOM 691 N N . MET A 1 87 ? -13.406 6.646 15.492 1.00 94.50 87 MET A N 1
ATOM 692 C CA . MET A 1 87 ? -14.702 5.950 15.480 1.00 94.50 87 MET A CA 1
ATOM 693 C C . MET A 1 87 ? -14.607 4.555 16.121 1.00 94.50 87 MET A C 1
ATOM 695 O O . MET A 1 87 ? -15.479 4.172 16.899 1.00 94.50 87 MET A O 1
ATOM 699 N N . LEU A 1 88 ? -13.526 3.805 15.863 1.00 96.50 88 LEU A N 1
ATOM 700 C CA . LEU A 1 88 ? -13.316 2.483 16.463 1.00 96.50 88 LEU A CA 1
ATOM 701 C C . LEU A 1 88 ? -13.261 2.563 17.996 1.00 96.50 88 LEU A C 1
ATOM 703 O O . LEU A 1 88 ? -13.938 1.797 18.684 1.00 96.50 88 LEU A O 1
ATOM 707 N N . ALA A 1 89 ? -12.496 3.529 18.515 1.00 97.38 89 ALA A N 1
ATOM 708 C CA . ALA A 1 89 ? -12.369 3.793 19.943 1.00 97.38 89 ALA A CA 1
ATOM 709 C C . ALA A 1 89 ? -13.682 4.298 20.567 1.00 97.38 89 ALA A C 1
ATOM 711 O O . ALA A 1 89 ? -14.043 3.852 21.655 1.00 97.38 89 ALA A O 1
ATOM 712 N N . ALA A 1 90 ? -14.415 5.175 19.875 1.00 97.12 90 ALA A N 1
ATOM 713 C CA . ALA A 1 90 ? -15.698 5.709 20.332 1.00 97.12 90 ALA A CA 1
ATOM 714 C C . ALA A 1 90 ? -16.745 4.602 20.491 1.00 97.12 90 ALA A C 1
ATOM 716 O O . ALA A 1 90 ? -17.406 4.528 21.526 1.00 97.12 90 ALA A O 1
ATOM 717 N N . LYS A 1 91 ? -16.836 3.678 19.525 1.00 97.19 91 LYS A N 1
ATOM 718 C CA . LYS A 1 91 ? -17.749 2.530 19.615 1.00 97.19 91 LYS A CA 1
ATOM 719 C C . LYS A 1 91 ? -17.376 1.591 20.762 1.00 97.19 91 LYS A C 1
ATOM 721 O O . LYS A 1 91 ? -18.252 1.173 21.516 1.00 97.19 91 LYS A O 1
ATOM 726 N N . ALA A 1 92 ? -16.083 1.307 20.943 1.00 97.44 92 ALA A N 1
ATOM 727 C CA . ALA A 1 92 ? -15.598 0.505 22.069 1.00 97.44 92 ALA A CA 1
ATOM 728 C C . ALA A 1 92 ? -15.956 1.137 23.419 1.00 97.44 92 ALA A C 1
ATOM 730 O O . ALA A 1 92 ? -16.400 0.453 24.341 1.00 97.44 92 ALA A O 1
ATOM 731 N N . PHE A 1 93 ? -15.777 2.452 23.521 1.00 97.56 93 PHE A N 1
ATOM 732 C CA . PHE A 1 93 ? -16.112 3.227 24.703 1.00 97.56 93 PHE A CA 1
ATOM 733 C C . PHE A 1 93 ? -17.621 3.230 24.984 1.00 97.56 93 PHE A C 1
ATOM 735 O O . PHE A 1 93 ? -18.017 2.880 26.096 1.00 97.56 93 PHE A O 1
ATOM 742 N N . ALA A 1 94 ? -18.455 3.548 23.990 1.00 96.62 94 ALA A N 1
ATOM 743 C CA . ALA A 1 94 ? -19.910 3.576 24.131 1.00 96.62 94 ALA A CA 1
ATOM 744 C C . ALA A 1 94 ? -20.459 2.202 24.538 1.00 96.62 94 ALA A C 1
ATOM 746 O O . ALA A 1 94 ? -21.169 2.092 25.537 1.00 96.62 94 ALA A O 1
ATOM 747 N N . ARG A 1 95 ? -20.037 1.127 23.855 1.00 95.44 95 ARG A N 1
ATOM 748 C CA . ARG A 1 95 ? -20.407 -0.248 24.227 1.00 95.44 95 ARG A CA 1
ATOM 749 C C . ARG A 1 95 ? -19.949 -0.611 25.631 1.00 95.44 95 ARG A C 1
ATOM 751 O O . ARG A 1 95 ? -20.719 -1.189 26.390 1.00 95.44 95 ARG A O 1
ATOM 758 N N . GLY A 1 96 ? -18.727 -0.237 26.008 1.00 95.00 96 GLY A N 1
ATOM 759 C CA . GLY A 1 96 ? -18.222 -0.449 27.362 1.00 95.00 96 GLY A CA 1
ATOM 760 C C . GLY A 1 96 ? -19.055 0.268 28.422 1.00 95.00 96 GLY A C 1
ATOM 761 O O . GLY A 1 96 ? -19.368 -0.323 29.454 1.00 95.00 96 GLY A O 1
ATOM 762 N N . MET A 1 97 ? -19.458 1.512 28.157 1.00 94.06 97 MET A N 1
ATOM 763 C CA . MET A 1 97 ? -20.300 2.303 29.054 1.00 94.06 97 MET A CA 1
ATOM 764 C C . MET A 1 97 ? -21.717 1.746 29.183 1.00 94.06 97 MET A C 1
ATOM 766 O O . MET A 1 97 ? -22.232 1.744 30.300 1.00 94.06 97 MET A O 1
ATOM 770 N N . LEU A 1 98 ? -22.305 1.264 28.083 1.00 92.75 98 LEU A N 1
ATOM 771 C CA . LEU A 1 98 ? -23.687 0.773 27.972 1.00 92.75 98 LEU A CA 1
ATOM 772 C C . LEU A 1 98 ? -23.847 -0.731 28.259 1.00 92.75 98 LEU A C 1
ATOM 774 O O . LEU A 1 98 ? -24.968 -1.238 28.323 1.00 92.75 98 LEU A O 1
ATOM 778 N N . ALA A 1 99 ? -22.751 -1.472 28.428 1.00 91.38 99 ALA A N 1
ATOM 779 C CA . ALA A 1 99 ? -22.805 -2.914 28.628 1.00 91.38 99 ALA A CA 1
ATOM 780 C C . ALA A 1 99 ? -23.586 -3.304 29.895 1.00 91.38 99 ALA A C 1
ATOM 782 O O . ALA A 1 99 ? -23.393 -2.750 30.977 1.00 91.38 99 ALA A O 1
ATOM 783 N N . GLN A 1 100 ? -24.437 -4.326 29.770 1.00 87.25 100 GLN A N 1
ATOM 784 C CA . GLN A 1 100 ? -25.239 -4.859 30.879 1.00 87.25 100 GLN A CA 1
ATOM 785 C C . GLN A 1 100 ? -24.397 -5.616 31.920 1.00 87.25 100 GLN A C 1
ATOM 787 O O . GLN A 1 100 ? -24.801 -5.732 33.077 1.00 87.25 100 GLN A O 1
ATOM 792 N N . GLY A 1 101 ? -23.235 -6.129 31.511 1.00 89.88 101 GLY A N 1
ATOM 793 C CA . GLY A 1 101 ? -22.299 -6.878 32.345 1.00 89.88 101 GLY A CA 1
ATOM 794 C C . GLY A 1 101 ? -20.850 -6.508 32.042 1.00 89.88 101 GLY A C 1
ATOM 795 O O . GLY A 1 101 ? -20.572 -5.428 31.522 1.00 89.88 101 GLY A O 1
ATOM 796 N N . ASN A 1 102 ? -19.918 -7.412 32.361 1.00 92.88 102 ASN A N 1
ATOM 797 C CA . ASN A 1 102 ? -18.513 -7.195 32.023 1.00 92.88 102 ASN A CA 1
ATOM 798 C C . ASN A 1 102 ? -18.339 -7.093 30.505 1.00 92.88 102 ASN A C 1
ATOM 800 O O . ASN A 1 102 ? -18.847 -7.943 29.781 1.00 92.88 102 ASN A O 1
ATOM 804 N N . PHE A 1 103 ? -17.579 -6.096 30.069 1.00 95.00 103 PHE A N 1
ATOM 805 C CA . PHE A 1 103 ? -17.280 -5.829 28.670 1.00 95.00 103 PHE A CA 1
ATOM 806 C C . PHE A 1 103 ? -15.775 -5.895 28.421 1.00 95.00 103 PHE A C 1
ATOM 808 O O . PHE A 1 103 ? -14.979 -5.391 29.220 1.00 95.00 103 PHE A O 1
ATOM 815 N N . SER A 1 104 ? -15.379 -6.484 27.300 1.00 95.75 104 SER A N 1
ATOM 816 C CA . SER A 1 104 ? -13.996 -6.584 26.852 1.00 95.75 104 SER A CA 1
ATOM 817 C C . SER A 1 104 ? -13.882 -6.234 25.369 1.00 95.75 104 SER A C 1
ATOM 819 O O . SER A 1 104 ? -14.403 -6.950 24.516 1.00 95.75 104 SER A O 1
ATOM 821 N N . SER A 1 105 ? -13.145 -5.167 25.056 1.00 96.75 105 SER A N 1
ATOM 822 C CA . SER A 1 105 ? -12.775 -4.802 23.684 1.00 96.75 105 SER A CA 1
ATOM 823 C C . SER A 1 105 ? -11.277 -4.992 23.458 1.00 96.75 105 SER A C 1
ATOM 825 O O . SER A 1 105 ? -10.447 -4.573 24.276 1.00 96.75 105 SER A O 1
ATOM 827 N N . VAL A 1 106 ? -10.945 -5.644 22.344 1.00 96.44 106 VAL A N 1
ATOM 828 C CA . VAL A 1 106 ? -9.576 -5.931 21.907 1.00 96.44 106 VAL A CA 1
ATOM 829 C C . VAL A 1 106 ? -9.320 -5.228 20.590 1.00 96.44 106 VAL A C 1
ATOM 831 O O . VAL A 1 106 ? -9.866 -5.616 19.563 1.00 96.44 106 VAL A O 1
ATOM 834 N N . MET A 1 107 ? -8.455 -4.223 20.596 1.00 96.50 107 MET A N 1
ATOM 835 C CA . MET A 1 107 ? -8.019 -3.550 19.380 1.00 96.50 107 MET A CA 1
ATOM 836 C C . MET A 1 107 ? -6.612 -3.997 18.988 1.00 96.50 107 MET A C 1
ATOM 838 O O . MET A 1 107 ? -5.716 -4.143 19.821 1.00 96.50 107 MET A O 1
ATOM 842 N N . THR A 1 108 ? -6.414 -4.212 17.697 1.00 94.94 108 THR A N 1
ATOM 843 C CA . THR A 1 108 ? -5.108 -4.461 17.098 1.00 94.94 108 THR A CA 1
ATOM 844 C C . THR A 1 108 ? -4.804 -3.324 16.130 1.00 94.94 108 THR A C 1
ATOM 846 O O . THR A 1 108 ? -5.705 -2.832 15.452 1.00 94.94 108 THR A O 1
ATOM 849 N N . SER A 1 109 ? -3.559 -2.856 16.101 1.00 92.94 109 SER A N 1
ATOM 850 C CA . SER A 1 109 ? -3.094 -1.813 15.172 1.00 92.94 109 SER A CA 1
ATOM 851 C C . SER A 1 109 ? -1.797 -2.224 14.481 1.00 92.94 109 SER A C 1
ATOM 853 O O . SER A 1 109 ? -1.084 -3.106 14.968 1.00 92.94 109 SER A O 1
ATOM 855 N N . TYR A 1 110 ? -1.461 -1.575 13.365 1.00 87.12 110 TYR A N 1
ATOM 856 C CA . TYR A 1 110 ? -0.259 -1.907 12.598 1.00 87.12 110 TYR A CA 1
ATOM 857 C C . TYR A 1 110 ? 1.023 -1.671 13.415 1.00 87.12 110 TYR A C 1
ATOM 859 O O . TYR A 1 110 ? 1.912 -2.531 13.438 1.00 87.12 110 TYR A O 1
ATOM 867 N N . LYS A 1 111 ? 1.081 -0.552 14.153 1.00 90.56 111 LYS A N 1
ATOM 868 C CA . LYS A 1 111 ? 2.202 -0.172 15.034 1.00 90.56 111 LYS A CA 1
ATOM 869 C C . LYS A 1 111 ? 1.799 -0.043 16.505 1.00 90.56 111 LYS A C 1
ATOM 871 O O . LYS A 1 111 ? 0.622 0.045 16.857 1.00 90.56 111 LYS A O 1
ATOM 876 N N . LYS A 1 112 ? 2.798 -0.017 17.395 1.00 90.25 112 LYS A N 1
ATOM 877 C CA . LYS A 1 112 ? 2.585 0.116 18.845 1.00 90.25 112 LYS A CA 1
ATOM 878 C C . LYS A 1 112 ? 2.064 1.506 19.210 1.00 90.25 112 LYS A C 1
ATOM 880 O O . LYS A 1 112 ? 1.169 1.608 20.040 1.00 90.25 112 LYS A O 1
ATOM 885 N N . GLU A 1 113 ? 2.596 2.543 18.580 1.00 92.50 113 GLU A N 1
ATOM 886 C CA . GLU A 1 113 ? 2.237 3.949 18.793 1.00 92.50 113 GLU A CA 1
ATOM 887 C C . GLU A 1 113 ? 0.774 4.179 18.411 1.00 92.50 113 GLU A C 1
ATOM 889 O O . GLU A 1 113 ? -0.001 4.759 19.167 1.00 92.50 113 GLU A O 1
ATOM 894 N N . GLU A 1 114 ? 0.360 3.611 17.278 1.00 89.94 114 GLU A N 1
ATOM 895 C CA . GLU A 1 114 ? -1.035 3.607 16.856 1.00 89.94 114 GLU A CA 1
ATOM 896 C C . GLU A 1 114 ? -1.928 2.921 17.884 1.00 89.94 114 GLU A C 1
ATOM 898 O O . GLU A 1 114 ? -2.970 3.471 18.225 1.00 89.94 114 GLU A O 1
ATOM 903 N N . ALA A 1 115 ? -1.521 1.764 18.414 1.00 91.62 115 ALA A N 1
ATOM 904 C CA . ALA A 1 115 ? -2.291 1.062 19.434 1.00 91.62 115 ALA A CA 1
ATOM 905 C C . ALA A 1 115 ? -2.494 1.916 20.700 1.00 91.62 115 ALA A C 1
ATOM 907 O O . ALA A 1 115 ? -3.599 1.966 21.242 1.00 91.62 115 ALA A O 1
ATOM 908 N N . VAL A 1 116 ? -1.456 2.635 21.136 1.00 95.62 116 VAL A N 1
ATOM 909 C CA . VAL A 1 116 ? -1.532 3.587 22.258 1.00 95.62 116 VAL A CA 1
ATOM 910 C C . VAL A 1 116 ? -2.508 4.725 21.956 1.00 95.62 116 VAL A C 1
ATOM 912 O O . VAL A 1 116 ? -3.339 5.056 22.804 1.00 95.62 116 VAL A O 1
ATOM 915 N N . ASN A 1 117 ? -2.490 5.266 20.734 1.00 94.56 117 ASN A N 1
ATOM 916 C CA . ASN A 1 117 ? -3.405 6.337 20.330 1.00 94.56 117 ASN A CA 1
ATOM 917 C C . ASN A 1 117 ? -4.885 5.929 20.435 1.00 94.56 117 ASN A C 1
ATOM 919 O O . ASN A 1 117 ? -5.715 6.756 20.801 1.00 94.56 117 ASN A O 1
ATOM 923 N N . LYS A 1 118 ? -5.242 4.655 20.202 1.00 95.62 118 LYS A N 1
ATOM 924 C CA . LYS A 1 118 ? -6.636 4.187 20.376 1.00 95.62 118 LYS A CA 1
ATOM 925 C C . LYS A 1 118 ? -7.093 4.299 21.828 1.00 95.62 118 LYS A C 1
ATOM 927 O O . LYS A 1 118 ? -8.215 4.719 22.089 1.00 95.62 118 LYS A O 1
ATOM 932 N N . ILE A 1 119 ? -6.222 3.964 22.779 1.00 97.62 119 ILE A N 1
ATOM 933 C CA . ILE A 1 119 ? -6.525 4.118 24.208 1.00 97.62 119 ILE A CA 1
ATOM 934 C C . ILE A 1 119 ? -6.576 5.596 24.590 1.00 97.62 119 ILE A C 1
ATOM 936 O O . ILE A 1 119 ? -7.415 5.980 25.399 1.00 97.62 119 ILE A O 1
ATOM 940 N N . HIS A 1 120 ? -5.744 6.438 23.975 1.00 96.56 120 HIS A N 1
ATOM 941 C CA . HIS A 1 120 ? -5.827 7.883 24.167 1.00 96.56 120 HIS A CA 1
ATOM 942 C C . HIS A 1 120 ? -7.195 8.449 23.745 1.00 96.56 120 HIS A C 1
ATOM 944 O O . HIS A 1 120 ? -7.788 9.186 24.525 1.00 96.56 120 HIS A O 1
ATOM 950 N N . TYR A 1 121 ? -7.753 8.039 22.598 1.00 96.56 121 TYR A N 1
ATOM 951 C CA . TYR A 1 121 ? -9.117 8.431 22.208 1.00 96.56 121 TYR A CA 1
ATOM 952 C C . TYR A 1 121 ? -10.169 8.005 23.242 1.00 96.56 121 TYR A C 1
ATOM 954 O O . TYR A 1 121 ? -11.008 8.808 23.633 1.00 96.56 121 TYR A O 1
ATOM 962 N N . VAL A 1 122 ? -10.096 6.772 23.760 1.00 97.31 122 VAL A N 1
ATOM 963 C CA . VAL A 1 122 ? -11.018 6.315 24.821 1.00 97.31 122 VAL A CA 1
ATOM 964 C C . VAL A 1 122 ? -10.941 7.212 26.062 1.00 97.31 122 VAL A C 1
ATOM 966 O O . VAL A 1 122 ? -11.973 7.538 26.646 1.00 97.31 122 VAL A O 1
ATOM 969 N N . LYS A 1 123 ? -9.736 7.641 26.458 1.00 96.12 123 LYS A N 1
ATOM 970 C CA . LYS A 1 123 ? -9.553 8.574 27.582 1.00 96.12 123 LYS A CA 1
ATOM 971 C C . LYS A 1 123 ? -10.181 9.933 27.307 1.00 96.12 123 LYS A C 1
ATOM 973 O O . LYS A 1 123 ? -10.847 10.460 28.187 1.00 96.12 123 LYS A O 1
ATOM 978 N N . GLN A 1 124 ? -10.026 10.461 26.093 1.00 95.31 124 GLN A N 1
ATOM 979 C CA . GLN A 1 124 ? -10.655 11.723 25.702 1.00 95.31 124 GLN A CA 1
ATOM 980 C C . GLN A 1 124 ? -12.183 11.659 25.861 1.00 95.31 124 GLN A C 1
ATOM 982 O O . GLN A 1 124 ? -12.776 12.575 26.425 1.00 95.31 124 GLN A O 1
ATOM 987 N N . TYR A 1 125 ? -12.816 10.551 25.458 1.00 95.56 125 TYR A N 1
ATOM 988 C CA . TYR A 1 125 ? -14.261 10.371 25.638 1.00 95.56 125 TYR A CA 1
ATOM 989 C C . TYR A 1 125 ? -14.672 10.178 27.106 1.00 95.56 125 TYR A C 1
ATOM 991 O O . TYR A 1 125 ? -15.714 10.679 27.524 1.00 95.56 125 TYR A O 1
ATOM 999 N N . LEU A 1 126 ? -13.849 9.504 27.919 1.00 94.75 126 LEU A N 1
ATOM 1000 C CA . LEU A 1 126 ? -14.058 9.419 29.370 1.00 94.75 126 LEU A CA 1
ATOM 1001 C C . LEU A 1 126 ? -13.969 10.795 30.046 1.00 94.75 126 LEU A C 1
ATOM 1003 O 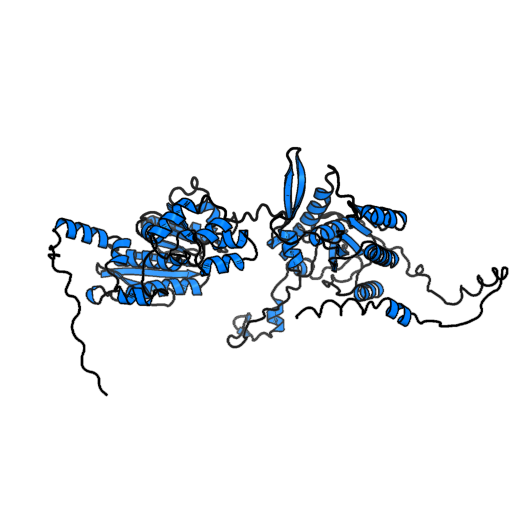O . LEU A 1 126 ? -14.788 11.104 30.912 1.00 94.75 126 LEU A O 1
ATOM 1007 N N . ASP A 1 127 ? -13.004 11.623 29.648 1.00 93.94 127 ASP A N 1
ATOM 1008 C CA . ASP A 1 127 ? -12.812 12.976 30.178 1.00 93.94 127 ASP A CA 1
ATOM 1009 C C . ASP A 1 127 ? -13.940 13.929 29.757 1.00 93.94 127 ASP A C 1
ATOM 1011 O O . ASP A 1 127 ? -14.278 14.856 30.502 1.00 93.94 127 ASP A O 1
ATOM 1015 N N . ALA A 1 128 ? -14.558 13.665 28.602 1.00 94.62 128 ALA A N 1
ATOM 1016 C CA . ALA A 1 128 ? -15.748 14.355 28.119 1.00 94.62 128 ALA A CA 1
ATOM 1017 C C . ALA A 1 128 ? -17.038 13.937 28.851 1.00 94.62 128 ALA A C 1
ATOM 1019 O O . ALA A 1 128 ? -18.090 14.513 28.595 1.00 94.62 128 ALA A O 1
ATOM 1020 N N . LEU A 1 129 ? -17.008 12.976 29.785 1.00 93.00 129 LEU A N 1
ATOM 1021 C CA . LEU A 1 129 ? -18.200 12.645 30.570 1.00 93.00 129 LEU A CA 1
ATOM 1022 C C . LEU A 1 129 ? -18.551 13.768 31.567 1.00 93.00 129 LEU A C 1
ATOM 1024 O O . LEU A 1 129 ? -17.718 14.142 32.413 1.00 93.00 129 LEU A O 1
ATOM 1028 N N . PRO A 1 130 ? -19.819 14.231 31.583 1.00 89.75 130 PRO A N 1
ATOM 1029 C CA . PRO A 1 130 ? -20.313 15.150 32.599 1.00 89.75 130 PRO A CA 1
ATOM 1030 C C . PRO A 1 130 ? -20.127 14.585 34.015 1.00 89.75 130 PRO A C 1
ATOM 1032 O O . PRO A 1 130 ? -20.198 13.366 34.202 1.00 89.75 130 PRO A O 1
ATOM 1035 N N . PRO A 1 131 ? -19.988 15.430 35.057 1.00 86.75 131 PRO A N 1
ATOM 1036 C CA . PRO A 1 131 ? -19.712 14.979 36.426 1.00 86.75 131 PRO A CA 1
ATOM 1037 C C . PRO A 1 131 ? -20.647 13.877 36.949 1.00 86.75 131 PRO A C 1
ATOM 1039 O O . PRO A 1 131 ? -20.194 12.978 37.651 1.00 86.75 131 PRO A O 1
ATOM 1042 N N . LYS A 1 132 ? -21.931 13.911 36.564 1.00 82.06 132 LYS A N 1
ATOM 1043 C CA . LYS A 1 132 ? -22.948 12.910 36.939 1.00 82.06 132 LYS A CA 1
ATOM 1044 C C . LYS A 1 132 ? -22.746 11.524 36.310 1.00 82.06 132 LYS A C 1
ATOM 1046 O O . LYS A 1 132 ? -23.260 10.546 36.842 1.00 82.06 132 LYS A O 1
ATOM 1051 N N . PHE A 1 133 ? -22.025 11.437 35.193 1.00 84.88 133 PHE A N 1
ATOM 1052 C CA . PHE A 1 133 ? -21.800 10.198 34.443 1.00 84.88 133 PHE A CA 1
ATOM 1053 C C . PHE A 1 133 ? -20.376 9.663 34.567 1.00 84.88 133 PHE A C 1
ATOM 1055 O O . PHE A 1 133 ? -20.105 8.566 34.082 1.00 84.88 133 PHE A O 1
ATOM 1062 N N . ARG A 1 134 ? -19.477 10.391 35.239 1.00 86.38 134 ARG A N 1
ATOM 1063 C CA . ARG A 1 134 ? -18.107 9.934 35.474 1.00 86.38 134 ARG A CA 1
ATOM 1064 C C . ARG A 1 134 ? -18.098 8.612 36.225 1.00 86.38 134 ARG A C 1
ATOM 1066 O O . ARG A 1 134 ? -18.816 8.418 37.207 1.00 86.38 134 ARG A O 1
ATOM 1073 N N . LYS A 1 135 ? -17.239 7.715 35.763 1.00 87.12 135 LYS A N 1
ATOM 1074 C CA . LYS A 1 135 ? -17.073 6.384 36.330 1.00 87.12 135 LYS A CA 1
ATOM 1075 C C . LYS A 1 135 ? -15.695 6.216 36.929 1.00 87.12 135 LYS A C 1
ATOM 1077 O O . LYS A 1 135 ? -14.751 6.931 36.597 1.00 87.12 135 LYS A O 1
ATOM 1082 N N . LYS A 1 136 ? -15.584 5.263 37.847 1.00 90.75 136 LYS A N 1
ATOM 1083 C CA . LYS A 1 136 ? -14.315 4.944 38.483 1.00 90.75 136 LYS A CA 1
ATOM 1084 C C . LYS A 1 136 ? -13.397 4.258 37.478 1.00 90.75 136 LYS A C 1
ATOM 1086 O O . LYS A 1 136 ? -13.735 3.204 36.941 1.00 90.75 136 LYS A O 1
ATOM 1091 N N . ILE A 1 137 ? -12.211 4.824 37.289 1.00 96.19 137 ILE A N 1
ATOM 1092 C CA . ILE A 1 137 ? -11.120 4.170 36.569 1.00 96.19 137 ILE A CA 1
ATOM 1093 C C . ILE A 1 137 ? -10.486 3.139 37.511 1.00 96.19 137 ILE A C 1
ATOM 1095 O O . ILE A 1 137 ? -10.060 3.460 38.621 1.00 96.19 137 ILE A O 1
ATOM 1099 N N . ILE A 1 138 ? -10.460 1.883 37.076 1.00 95.88 138 ILE A N 1
ATOM 1100 C CA . ILE A 1 138 ? -9.906 0.741 37.811 1.00 95.88 138 ILE A CA 1
ATOM 1101 C C . ILE A 1 138 ? -8.422 0.580 37.467 1.00 95.88 138 ILE A C 1
ATOM 1103 O O . ILE A 1 138 ? -7.602 0.363 38.360 1.00 95.88 138 ILE A O 1
ATOM 1107 N N . ARG A 1 139 ? -8.066 0.675 36.178 1.00 94.38 139 ARG A N 1
ATOM 1108 C CA . ARG A 1 139 ? -6.684 0.578 35.680 1.00 94.38 139 ARG A CA 1
ATOM 1109 C C . ARG A 1 139 ? -6.492 1.480 34.472 1.00 94.38 139 ARG A C 1
ATOM 1111 O O . ARG A 1 139 ? -7.358 1.514 33.607 1.00 94.38 139 ARG A O 1
ATOM 1118 N N . ASP A 1 140 ? -5.322 2.109 34.383 1.00 95.56 140 ASP A N 1
ATOM 1119 C CA . ASP A 1 140 ? -4.961 2.957 33.243 1.00 95.56 140 ASP A CA 1
ATOM 1120 C C . ASP A 1 140 ? -3.510 2.781 32.713 1.00 95.56 140 ASP A C 1
ATOM 1122 O O . ASP A 1 140 ? -2.704 3.713 32.747 1.00 95.56 140 ASP A O 1
ATOM 1126 N N . PRO A 1 141 ? -3.097 1.574 32.273 1.00 94.69 141 PRO A N 1
ATOM 1127 C CA . PRO A 1 141 ? -1.865 1.406 31.500 1.00 94.69 141 PRO A CA 1
ATOM 1128 C C . PRO A 1 141 ? -1.851 2.153 30.155 1.00 94.69 141 PRO A C 1
ATOM 1130 O O . PRO A 1 141 ? -2.871 2.532 29.597 1.00 94.69 141 PRO A O 1
ATOM 1133 N N . LEU A 1 142 ? -0.671 2.236 29.534 1.00 92.62 142 LEU A N 1
ATOM 1134 C CA . LEU A 1 142 ? -0.505 2.872 28.219 1.00 92.62 142 LEU A CA 1
ATOM 1135 C C . LEU A 1 142 ? -1.333 2.212 27.091 1.00 92.62 142 LEU A C 1
ATOM 1137 O O . LEU A 1 142 ? -1.760 2.876 26.156 1.00 92.62 142 LEU A O 1
ATOM 1141 N N . GLN A 1 143 ? -1.545 0.897 27.173 1.00 94.81 143 GLN A N 1
ATOM 1142 C CA . GLN A 1 143 ? -2.208 0.074 26.149 1.00 94.81 143 GLN A CA 1
ATOM 1143 C C . GLN A 1 143 ? -3.535 -0.531 26.630 1.00 94.81 143 GLN A C 1
ATOM 1145 O O . GLN A 1 143 ? -4.077 -1.436 25.996 1.00 94.81 143 GLN A O 1
ATOM 1150 N N . LEU A 1 144 ? -4.046 -0.081 27.776 1.00 95.94 144 LEU A N 1
ATOM 1151 C CA . LEU A 1 144 ? -5.254 -0.624 28.384 1.00 95.94 144 LEU A CA 1
ATOM 1152 C C . LEU A 1 144 ? -5.921 0.433 29.246 1.00 95.94 144 LEU A C 1
ATOM 1154 O O . LEU A 1 144 ? -5.247 1.127 29.989 1.00 95.94 144 LEU A O 1
ATOM 1158 N N . ILE A 1 145 ? -7.243 0.455 29.239 1.00 97.19 145 ILE A N 1
ATOM 1159 C CA . ILE A 1 145 ? -8.032 1.167 30.231 1.00 97.19 145 ILE A CA 1
ATOM 1160 C C . ILE A 1 145 ? -9.159 0.265 30.730 1.00 97.19 145 ILE A C 1
ATOM 1162 O O . ILE A 1 145 ? -9.791 -0.462 29.965 1.00 97.19 145 ILE A O 1
ATOM 1166 N N . GLU A 1 146 ? -9.360 0.252 32.042 1.00 97.56 146 GLU A N 1
ATOM 1167 C CA . GLU A 1 146 ? -10.422 -0.494 32.712 1.00 97.56 146 GLU A CA 1
ATOM 1168 C C . GLU A 1 146 ? -11.196 0.471 33.607 1.00 97.56 146 GLU A C 1
ATOM 1170 O O . GLU A 1 146 ? -10.592 1.155 34.435 1.00 97.56 146 GLU A O 1
ATOM 1175 N N . PHE A 1 147 ? -12.516 0.527 33.452 1.00 96.12 147 PHE A N 1
ATOM 1176 C CA . PHE A 1 147 ? -13.403 1.424 34.193 1.00 96.12 147 PHE A CA 1
ATOM 1177 C C . PHE A 1 147 ? -14.723 0.730 34.554 1.00 96.12 147 PHE A C 1
ATOM 1179 O O . PHE A 1 147 ? -15.069 -0.314 33.999 1.00 96.12 147 PHE A O 1
ATOM 1186 N N . GLU A 1 148 ? -15.449 1.284 35.524 1.00 94.19 148 GLU A N 1
ATOM 1187 C CA . GLU A 1 148 ? -16.803 0.828 35.861 1.00 94.19 148 GLU A CA 1
ATOM 1188 C C . GLU A 1 148 ? -17.812 1.300 34.808 1.00 94.19 148 GLU A C 1
ATOM 1190 O O . GLU A 1 148 ? -17.793 2.459 34.414 1.00 94.19 148 GLU A O 1
ATOM 1195 N N . ASN A 1 149 ? -18.724 0.441 34.362 1.00 89.62 149 ASN A N 1
ATOM 1196 C CA . ASN A 1 149 ? -19.784 0.845 33.437 1.00 89.62 149 ASN A CA 1
ATOM 1197 C C . ASN A 1 149 ? -21.012 1.409 34.167 1.00 89.62 149 ASN A C 1
ATOM 1199 O O . ASN A 1 149 ? -20.995 1.656 35.381 1.00 89.62 149 ASN A O 1
ATOM 1203 N N . TYR A 1 150 ? -22.098 1.662 33.433 1.00 83.38 150 TYR A N 1
ATOM 1204 C CA . TYR A 1 150 ? -23.292 2.263 34.020 1.00 83.38 150 TYR A CA 1
ATOM 1205 C C . TYR A 1 150 ? -23.910 1.413 35.149 1.00 83.38 150 TYR A C 1
ATOM 1207 O O . TYR A 1 150 ? -24.303 1.987 36.166 1.00 83.38 150 TYR A O 1
ATOM 1215 N N . ASN A 1 151 ? -23.854 0.081 35.027 1.00 82.12 151 ASN A N 1
ATOM 1216 C CA . ASN A 1 151 ? -24.333 -0.905 36.004 1.00 82.12 151 ASN A CA 1
ATOM 1217 C C . ASN A 1 151 ? -23.323 -1.250 37.119 1.00 82.12 151 ASN A C 1
ATOM 1219 O O . ASN A 1 151 ? -23.587 -2.130 37.938 1.00 82.12 151 ASN A O 1
ATOM 1223 N N . GLY A 1 152 ? -22.155 -0.599 37.165 1.00 85.12 152 GLY A N 1
ATOM 1224 C CA . GLY A 1 152 ? -21.117 -0.869 38.173 1.00 85.12 152 GLY A CA 1
ATOM 1225 C C . GLY A 1 152 ? -20.327 -2.167 37.949 1.00 85.12 152 GLY A C 1
ATOM 1226 O O . GLY A 1 152 ? -19.560 -2.585 38.816 1.00 85.12 152 GLY A O 1
ATOM 1227 N N . THR A 1 153 ? -20.489 -2.807 36.789 1.00 92.44 153 THR A N 1
ATOM 1228 C CA . THR A 1 153 ? -19.616 -3.898 36.317 1.00 92.44 153 THR A CA 1
ATOM 1229 C C . THR A 1 153 ? -18.416 -3.321 35.560 1.00 92.44 153 THR A C 1
ATOM 1231 O O . THR A 1 153 ? -18.222 -2.106 35.556 1.00 92.44 153 THR A O 1
ATOM 1234 N N . ARG A 1 154 ? -17.546 -4.155 34.973 1.00 95.00 154 ARG A N 1
ATOM 1235 C CA . ARG A 1 154 ? -16.262 -3.683 34.426 1.00 95.00 154 ARG A CA 1
ATOM 1236 C C . ARG A 1 154 ? -16.246 -3.637 32.907 1.00 95.00 154 ARG A C 1
ATOM 1238 O O . ARG A 1 154 ? -16.508 -4.649 32.267 1.00 95.00 154 ARG A O 1
ATOM 1245 N N . ALA A 1 155 ? -15.818 -2.513 32.349 1.00 96.19 155 ALA A N 1
ATOM 1246 C CA . ALA A 1 155 ? -15.432 -2.391 30.953 1.00 96.19 155 ALA A CA 1
ATOM 1247 C C . ALA A 1 155 ? -13.906 -2.363 30.847 1.00 96.19 155 ALA A C 1
ATOM 1249 O O . ALA A 1 155 ? -13.243 -1.553 31.494 1.00 96.19 155 ALA A O 1
ATOM 1250 N N . LYS A 1 156 ? -13.347 -3.259 30.037 1.00 96.94 156 LYS A N 1
ATOM 1251 C CA . LYS A 1 156 ? -11.915 -3.371 29.773 1.00 96.94 156 LYS A CA 1
ATOM 1252 C C . LYS A 1 156 ? -11.666 -3.170 28.287 1.00 96.94 156 LYS A C 1
ATOM 1254 O O . LYS A 1 156 ? -12.104 -3.970 27.469 1.00 96.94 156 LYS A O 1
ATOM 1259 N N . ILE A 1 157 ? -10.911 -2.140 27.942 1.00 97.62 157 ILE A N 1
ATOM 1260 C CA . ILE A 1 157 ? -10.539 -1.843 26.561 1.00 97.62 157 ILE A CA 1
ATOM 1261 C C . ILE A 1 157 ? -9.023 -1.882 26.480 1.00 97.62 157 ILE A C 1
ATOM 1263 O O . ILE A 1 157 ? -8.339 -1.208 27.248 1.00 97.62 157 ILE A O 1
ATOM 1267 N N . PHE A 1 158 ? -8.470 -2.693 25.586 1.00 95.50 158 PHE A N 1
ATOM 1268 C CA . PHE A 1 158 ? -7.027 -2.740 25.383 1.00 95.50 158 PHE A CA 1
ATOM 1269 C C . PHE A 1 158 ? -6.671 -2.791 23.910 1.00 95.50 158 PHE A C 1
ATOM 1271 O O . PHE A 1 158 ? -7.425 -3.304 23.088 1.00 95.50 158 PHE A O 1
ATOM 1278 N N . SER A 1 159 ? -5.505 -2.244 23.594 1.00 95.69 159 SER A N 1
ATOM 1279 C CA . SER A 1 159 ? -5.024 -2.106 22.231 1.00 95.69 159 SER A CA 1
ATOM 1280 C C . SER A 1 159 ? -3.560 -2.504 22.144 1.00 95.69 159 SER A C 1
ATOM 1282 O O . SER A 1 159 ? -2.749 -2.100 22.980 1.00 95.69 159 SER A O 1
ATOM 1284 N N . HIS A 1 160 ? -3.194 -3.303 21.148 1.00 94.19 160 HIS A N 1
ATOM 1285 C CA . HIS A 1 160 ? -1.812 -3.729 20.945 1.00 94.19 160 HIS A CA 1
ATOM 1286 C C . HIS A 1 160 ? -1.406 -3.717 19.469 1.00 94.19 160 HIS A C 1
ATOM 1288 O O . HIS A 1 160 ? -2.243 -3.742 18.574 1.00 94.19 160 HIS A O 1
ATOM 1294 N N . ALA A 1 161 ? -0.097 -3.714 19.206 1.00 92.31 161 ALA A N 1
ATOM 1295 C CA . ALA A 1 161 ? 0.426 -3.905 17.853 1.00 92.31 161 ALA A CA 1
ATOM 1296 C C . ALA A 1 161 ? 0.038 -5.289 17.293 1.00 92.31 161 ALA A C 1
ATOM 1298 O O . ALA A 1 161 ? -0.267 -6.200 18.068 1.00 92.31 161 ALA A O 1
ATOM 1299 N N . GLN A 1 162 ? 0.079 -5.444 15.969 1.00 89.38 162 GLN A N 1
ATOM 1300 C CA . GLN A 1 162 ? -0.290 -6.653 15.228 1.00 89.38 162 GLN A CA 1
ATOM 1301 C C . GLN A 1 162 ? 0.262 -7.954 15.836 1.00 89.38 162 GLN A C 1
ATOM 1303 O O . GLN A 1 162 ? 1.441 -8.278 15.729 1.00 89.38 162 GLN A O 1
ATOM 1308 N N . LYS A 1 163 ? -0.614 -8.716 16.497 1.00 88.81 163 LYS A N 1
ATOM 1309 C CA . LYS A 1 163 ? -0.336 -10.071 16.991 1.00 88.81 163 LYS A CA 1
ATOM 1310 C C . LYS A 1 163 ? -1.644 -10.845 17.174 1.00 88.81 163 LYS A C 1
ATOM 1312 O O . LYS A 1 163 ? -2.677 -10.214 17.404 1.00 88.81 163 LYS A O 1
ATOM 1317 N N . PRO A 1 164 ? -1.613 -12.187 17.130 1.00 88.06 164 PRO A N 1
ATOM 1318 C CA . PRO A 1 164 ? -2.800 -12.999 17.363 1.00 88.06 164 PRO A CA 1
ATOM 1319 C C . PRO A 1 164 ? -3.447 -12.744 18.730 1.00 88.06 164 PRO A C 1
ATOM 1321 O O . PRO A 1 164 ? -2.765 -12.642 19.756 1.00 88.06 164 PRO A O 1
ATOM 1324 N N . ILE A 1 165 ? -4.774 -12.712 18.743 1.00 88.00 165 ILE A N 1
ATOM 1325 C CA . ILE A 1 165 ? -5.614 -12.557 19.928 1.00 88.00 165 ILE A CA 1
ATOM 1326 C C . ILE A 1 165 ? -5.696 -13.913 20.633 1.00 88.00 165 ILE A C 1
ATOM 1328 O O . ILE A 1 165 ? -6.067 -14.923 20.036 1.00 88.00 165 ILE A O 1
ATOM 1332 N N . ARG A 1 166 ? -5.308 -13.975 21.913 1.00 77.62 166 ARG A N 1
ATOM 1333 C CA . ARG A 1 166 ? -5.285 -15.231 22.683 1.00 77.62 166 ARG A CA 1
ATOM 1334 C C . ARG A 1 166 ? -5.867 -15.052 24.081 1.00 77.62 166 ARG A C 1
ATOM 1336 O O . ARG A 1 166 ? -5.495 -14.125 24.794 1.00 77.62 166 ARG A O 1
ATOM 1343 N N . GLY A 1 167 ? -6.710 -16.003 24.488 1.00 71.94 167 GLY A N 1
ATOM 1344 C CA . GLY A 1 167 ? -7.096 -16.220 25.888 1.00 71.94 167 GLY A CA 1
ATOM 1345 C C . GLY A 1 167 ? -8.055 -15.193 26.499 1.00 71.94 167 GLY A C 1
ATOM 1346 O O . GLY A 1 167 ? -8.177 -15.157 27.720 1.00 71.94 167 GLY A O 1
ATOM 1347 N N . VAL A 1 168 ? -8.719 -14.363 25.688 1.00 76.88 168 VAL A N 1
ATOM 1348 C CA . VAL A 1 168 ? -9.654 -13.333 26.164 1.00 76.88 168 VAL A CA 1
ATOM 1349 C C . VAL A 1 168 ? -10.915 -13.346 25.291 1.00 76.88 168 VAL A C 1
ATOM 1351 O O . VAL A 1 168 ? -10.791 -13.106 24.090 1.00 76.88 168 VAL A O 1
ATOM 1354 N N . PRO A 1 169 ? -12.107 -13.621 25.856 1.00 87.06 169 PRO A N 1
ATOM 1355 C CA . PRO A 1 169 ? -13.374 -13.349 25.183 1.00 87.06 169 PRO A CA 1
ATOM 1356 C C . PRO A 1 169 ? -13.506 -11.852 24.890 1.00 87.06 169 PRO A C 1
ATOM 1358 O O . PRO A 1 169 ? -13.157 -11.026 25.737 1.00 87.06 169 PRO A O 1
ATOM 1361 N N . ALA A 1 170 ? -13.986 -11.510 23.700 1.00 91.75 170 ALA A N 1
ATOM 1362 C CA . ALA A 1 170 ? -14.070 -10.133 23.235 1.00 91.75 170 ALA A CA 1
ATOM 1363 C C . ALA A 1 170 ? -15.480 -9.822 22.727 1.00 91.75 170 ALA A C 1
ATOM 1365 O O . ALA A 1 170 ? -15.935 -10.424 21.757 1.00 91.75 170 ALA A O 1
ATOM 1366 N N . ASP A 1 171 ? -16.156 -8.872 23.370 1.00 95.06 171 ASP A N 1
ATOM 1367 C CA . ASP A 1 171 ? -17.433 -8.319 22.903 1.00 95.06 171 ASP A CA 1
ATOM 1368 C C . ASP A 1 171 ? -17.234 -7.511 21.611 1.00 95.06 171 ASP A C 1
ATOM 1370 O O . ASP A 1 171 ? -18.125 -7.413 20.769 1.00 95.06 171 ASP A O 1
ATOM 1374 N N . GLN A 1 172 ? -16.026 -6.974 21.429 1.00 95.75 172 GLN A N 1
ATOM 1375 C CA . GLN A 1 172 ? -15.589 -6.315 20.209 1.00 95.75 172 GLN A CA 1
ATOM 1376 C C . GLN A 1 172 ? -14.119 -6.639 19.926 1.00 95.75 172 GLN A C 1
ATOM 1378 O O . GLN A 1 172 ? -13.259 -6.508 20.802 1.00 95.75 172 GLN A O 1
ATOM 1383 N N . VAL A 1 173 ? -13.820 -7.005 18.682 1.00 97.31 173 VAL A N 1
ATOM 1384 C CA . VAL A 1 173 ? -12.460 -7.048 18.144 1.00 97.31 173 VAL A CA 1
ATOM 1385 C C . VAL A 1 173 ? -12.314 -5.970 17.076 1.00 97.31 173 VAL A C 1
ATOM 1387 O O . VAL A 1 173 ? -12.950 -6.053 16.033 1.00 97.31 173 VAL A O 1
ATOM 1390 N N . GLY A 1 174 ? -11.458 -4.980 17.313 1.00 97.31 174 GLY A N 1
ATOM 1391 C CA . GLY A 1 174 ? -11.122 -3.945 16.337 1.00 97.31 174 GLY A CA 1
ATOM 1392 C C . GLY A 1 174 ? -9.816 -4.252 15.606 1.00 97.31 174 GLY A C 1
ATOM 1393 O O . GLY A 1 174 ? -8.782 -4.411 16.253 1.00 97.31 174 GLY A O 1
ATOM 1394 N N . LEU A 1 175 ? -9.832 -4.314 14.277 1.00 97.56 175 LEU A N 1
ATOM 1395 C CA . LEU A 1 175 ? -8.647 -4.493 13.432 1.00 97.56 175 LEU A CA 1
ATOM 1396 C C . LEU A 1 175 ? -8.410 -3.217 12.613 1.00 97.56 175 LEU A C 1
ATOM 1398 O O . LEU A 1 175 ? -9.050 -2.996 11.585 1.00 97.56 175 LEU A O 1
ATOM 1402 N N . ASP A 1 176 ? -7.498 -2.372 13.088 1.00 96.12 176 ASP A N 1
ATOM 1403 C CA . ASP A 1 176 ? -7.149 -1.094 12.460 1.00 96.12 176 ASP A CA 1
ATOM 1404 C C . ASP A 1 176 ? -5.971 -1.274 11.493 1.00 96.12 176 ASP A C 1
ATOM 1406 O O . ASP A 1 176 ? -4.944 -1.834 11.878 1.00 96.12 176 ASP A O 1
ATOM 1410 N N . GLU A 1 177 ? -6.133 -0.812 10.253 1.00 94.75 177 GLU A N 1
ATOM 1411 C CA . GLU A 1 177 ? -5.159 -0.900 9.153 1.00 94.75 177 GLU A CA 1
ATOM 1412 C C . GLU A 1 177 ? -4.757 -2.342 8.780 1.00 94.75 177 GLU A C 1
ATOM 1414 O O . GLU A 1 177 ? -3.593 -2.641 8.496 1.00 94.75 177 GLU A O 1
ATOM 1419 N N . LEU A 1 178 ? -5.737 -3.260 8.765 1.00 95.69 178 LEU A N 1
ATOM 1420 C CA . LEU A 1 178 ? -5.535 -4.690 8.484 1.00 95.69 178 LEU A CA 1
ATOM 1421 C C . LEU A 1 178 ? -4.799 -4.962 7.160 1.00 95.69 178 LEU A C 1
ATOM 1423 O O . LEU A 1 178 ? -4.063 -5.946 7.074 1.00 95.69 178 LEU A O 1
ATOM 1427 N N . ALA A 1 179 ? -4.969 -4.109 6.143 1.00 91.06 179 ALA A N 1
ATOM 1428 C CA . ALA A 1 179 ? -4.321 -4.276 4.840 1.00 91.06 179 ALA A CA 1
ATOM 1429 C C . ALA A 1 179 ? -2.782 -4.260 4.917 1.00 91.06 179 ALA A C 1
ATOM 1431 O O . ALA A 1 179 ? -2.118 -4.813 4.046 1.00 91.06 179 ALA A O 1
ATOM 1432 N N . PHE A 1 180 ? -2.213 -3.679 5.978 1.00 86.62 180 PHE A N 1
ATOM 1433 C CA . PHE A 1 180 ? -0.767 -3.537 6.161 1.00 86.62 180 PHE A CA 1
ATOM 1434 C C . PHE A 1 180 ? -0.170 -4.571 7.122 1.00 86.62 180 PHE A C 1
ATOM 1436 O O . PHE A 1 180 ? 1.029 -4.543 7.398 1.00 86.62 180 PHE A O 1
ATOM 1443 N N . TYR A 1 181 ? -0.973 -5.485 7.671 1.00 86.75 181 TYR A N 1
ATOM 1444 C CA . TYR A 1 181 ? -0.474 -6.449 8.651 1.00 86.75 181 TYR A CA 1
ATOM 1445 C C . TYR A 1 181 ? 0.421 -7.492 7.983 1.00 86.75 181 TYR A C 1
ATOM 1447 O O . TYR A 1 181 ? 0.045 -8.120 6.997 1.00 86.75 181 TYR A O 1
ATOM 1455 N N . GLN A 1 182 ? 1.574 -7.759 8.592 1.00 83.44 182 GLN A N 1
ATOM 1456 C CA . GLN A 1 182 ? 2.476 -8.835 8.183 1.00 83.44 182 GLN A CA 1
ATOM 1457 C C . GLN A 1 182 ? 1.829 -10.212 8.390 1.00 83.44 182 GLN A C 1
ATOM 1459 O O . GLN A 1 182 ? 1.998 -11.107 7.567 1.00 83.44 182 GLN A O 1
ATOM 1464 N N . TRP A 1 183 ? 1.047 -10.366 9.466 1.00 83.00 183 TRP A N 1
ATOM 1465 C CA . TRP A 1 183 ? 0.366 -11.615 9.836 1.00 83.00 183 TRP A CA 1
ATOM 1466 C C . TRP A 1 183 ? -1.163 -11.483 9.793 1.00 83.00 183 TRP A C 1
ATOM 1468 O O . TRP A 1 183 ? -1.859 -11.996 10.670 1.00 83.00 183 TRP A O 1
ATOM 1478 N N . ALA A 1 184 ? -1.698 -10.772 8.792 1.00 88.75 184 ALA A N 1
ATOM 1479 C CA . ALA A 1 184 ? -3.133 -10.478 8.669 1.00 88.75 184 ALA A CA 1
ATOM 1480 C C . ALA A 1 184 ? -4.020 -11.733 8.802 1.00 88.75 184 ALA A C 1
ATOM 1482 O O . ALA A 1 184 ? -5.017 -11.719 9.523 1.00 88.75 184 ALA A O 1
ATOM 1483 N N . GLU A 1 185 ? -3.615 -12.833 8.158 1.00 91.25 185 GLU A N 1
ATOM 1484 C CA . GLU A 1 185 ? -4.284 -14.141 8.212 1.00 91.25 185 GLU A CA 1
ATOM 1485 C C . GLU A 1 185 ? -4.410 -14.684 9.639 1.00 91.25 185 GLU A C 1
ATOM 1487 O O . GLU A 1 185 ? -5.498 -15.049 10.082 1.00 91.25 185 GLU A O 1
ATOM 1492 N N . GLU A 1 186 ? -3.298 -14.725 10.374 1.00 92.50 186 GLU A N 1
ATOM 1493 C CA . GLU A 1 186 ? -3.245 -15.300 11.719 1.00 92.50 186 GLU A CA 1
ATOM 1494 C C . GLU A 1 186 ? -4.010 -14.442 12.725 1.00 92.50 186 GLU A C 1
ATOM 1496 O O . GLU A 1 186 ? -4.730 -14.967 13.578 1.00 92.50 186 GLU A O 1
ATOM 1501 N N . VAL A 1 187 ? -3.881 -13.116 12.613 1.00 94.12 187 VAL A N 1
ATOM 1502 C CA . VAL A 1 187 ? -4.618 -12.171 13.457 1.00 94.12 187 VAL A CA 1
ATOM 1503 C C . VAL A 1 187 ? -6.117 -12.336 13.226 1.00 94.12 187 VAL A C 1
ATOM 1505 O O . VAL A 1 187 ? -6.857 -12.541 14.190 1.00 94.12 187 VAL A O 1
ATOM 1508 N N . TYR A 1 188 ? -6.559 -12.349 11.967 1.00 96.12 188 TYR A N 1
ATOM 1509 C CA . TYR A 1 188 ? -7.964 -12.546 11.626 1.00 96.12 188 TYR A CA 1
ATOM 1510 C C . TYR A 1 188 ? -8.497 -13.901 12.112 1.00 96.12 188 TYR A C 1
ATOM 1512 O O . TYR A 1 188 ? -9.524 -13.964 12.789 1.00 96.12 188 TYR A O 1
ATOM 1520 N N . ALA A 1 189 ? -7.768 -14.987 11.845 1.00 94.69 189 ALA A N 1
ATOM 1521 C CA . ALA A 1 189 ? -8.150 -16.327 12.282 1.00 94.69 189 ALA A CA 1
ATOM 1522 C C . ALA A 1 189 ? -8.273 -16.431 13.811 1.00 94.69 189 ALA A C 1
ATOM 1524 O O . ALA A 1 189 ? -9.133 -17.154 14.309 1.00 94.69 189 ALA A O 1
ATOM 1525 N N . SER A 1 190 ? -7.450 -15.690 14.559 1.00 94.00 190 SER A N 1
ATOM 1526 C CA . SER A 1 190 ? -7.512 -15.637 16.024 1.00 94.00 190 SER A CA 1
ATOM 1527 C C . SER A 1 190 ? -8.655 -14.774 16.579 1.00 94.00 190 SER A C 1
ATOM 1529 O O . SER A 1 190 ? -9.107 -15.014 17.698 1.00 94.00 190 SER A O 1
ATOM 1531 N N . ALA A 1 191 ? -9.165 -13.811 15.802 1.00 94.44 191 ALA A N 1
ATOM 1532 C CA . ALA A 1 191 ? -10.298 -12.968 16.188 1.00 94.44 191 ALA A CA 1
ATOM 1533 C C . ALA A 1 191 ? -11.624 -13.746 16.207 1.00 94.44 191 ALA A C 1
ATOM 1535 O O . ALA A 1 191 ? -12.440 -13.562 17.109 1.00 94.44 191 ALA A O 1
ATOM 1536 N N . LEU A 1 192 ? -11.815 -14.661 15.251 1.00 93.62 192 LEU A N 1
ATOM 1537 C CA . LEU A 1 192 ? -13.029 -15.477 15.122 1.00 93.62 192 LEU A CA 1
ATOM 1538 C C . LEU A 1 192 ? -13.394 -16.261 16.403 1.00 93.62 192 LEU A C 1
ATOM 1540 O O . LEU A 1 192 ? -14.527 -16.140 16.870 1.00 93.62 192 LEU A O 1
ATOM 1544 N N . PRO A 1 193 ? -12.488 -17.042 17.029 1.00 92.00 193 PRO A N 1
ATOM 1545 C CA . PRO A 1 193 ? -12.805 -17.722 18.282 1.00 92.00 193 PRO A CA 1
ATOM 1546 C C . PRO A 1 193 ? -12.934 -16.764 19.478 1.00 92.00 193 PRO A C 1
ATOM 1548 O O . PRO A 1 193 ? -13.610 -17.116 20.444 1.00 92.00 193 PRO A O 1
ATOM 1551 N N . ALA A 1 194 ? -12.327 -15.570 19.441 1.00 91.31 194 ALA A N 1
ATOM 1552 C CA . ALA A 1 194 ? -12.386 -14.609 20.548 1.00 91.31 194 ALA A CA 1
ATOM 1553 C C . ALA A 1 194 ? -13.797 -14.031 20.755 1.00 91.31 194 ALA A C 1
ATOM 1555 O O . ALA A 1 194 ? -14.215 -13.827 21.895 1.00 91.31 194 ALA A O 1
ATOM 1556 N N . ILE A 1 195 ? -14.552 -13.829 19.671 1.00 92.88 195 ILE A N 1
ATOM 1557 C CA . ILE A 1 195 ? -15.929 -13.311 19.727 1.00 92.88 195 ILE A CA 1
ATOM 1558 C C . ILE A 1 195 ? -16.984 -14.400 19.979 1.00 92.88 195 ILE A C 1
ATOM 1560 O O . ILE A 1 195 ? -18.124 -14.097 20.335 1.00 92.88 195 ILE A O 1
ATOM 1564 N N . ALA A 1 196 ? -16.630 -15.677 19.796 1.00 87.69 196 ALA A N 1
ATOM 1565 C CA . ALA A 1 196 ? -17.599 -16.765 19.650 1.00 87.69 196 ALA A CA 1
ATOM 1566 C C . ALA A 1 196 ? -18.473 -16.999 20.896 1.00 87.69 196 ALA A C 1
ATOM 1568 O O . ALA A 1 196 ? -19.669 -17.255 20.773 1.00 87.69 196 ALA A O 1
ATOM 1569 N N . MET A 1 197 ? -17.895 -16.906 22.100 1.00 82.06 197 MET A N 1
ATOM 1570 C CA . MET A 1 197 ? -18.616 -17.185 23.352 1.00 82.06 197 MET A CA 1
ATOM 1571 C C . MET A 1 197 ? -19.614 -16.080 23.724 1.00 82.06 197 MET A C 1
ATOM 1573 O O . MET A 1 197 ? -20.674 -16.369 24.273 1.00 82.06 197 MET A O 1
ATOM 1577 N N . VAL A 1 198 ? -19.264 -14.827 23.433 1.00 83.44 198 VAL A N 1
ATOM 1578 C CA . VAL A 1 198 ? -20.017 -13.629 23.842 1.00 83.44 198 VAL A CA 1
ATOM 1579 C C . VAL A 1 198 ? -20.881 -13.059 22.718 1.00 83.44 198 VAL A C 1
ATOM 1581 O O . VAL A 1 198 ? -21.602 -12.095 22.938 1.00 83.44 198 VAL A O 1
ATOM 1584 N N . ARG A 1 199 ? -20.852 -13.682 21.529 1.00 85.44 199 ARG A N 1
ATOM 1585 C CA . ARG A 1 199 ? -21.510 -13.183 20.308 1.00 85.44 199 ARG A CA 1
ATOM 1586 C C . ARG A 1 199 ? -21.066 -11.754 19.964 1.00 85.44 199 ARG A C 1
ATOM 1588 O O . ARG A 1 199 ? -21.888 -10.924 19.593 1.00 85.44 199 ARG A O 1
ATOM 1595 N N . GLY A 1 200 ? -19.769 -11.488 20.123 1.00 92.62 200 GLY A N 1
ATOM 1596 C CA . GLY A 1 200 ? -19.168 -10.186 19.837 1.00 92.62 200 GLY A CA 1
ATOM 1597 C C . GLY A 1 200 ? -19.061 -9.886 18.340 1.00 92.62 200 GLY A C 1
ATOM 1598 O O . GLY A 1 200 ? -19.401 -10.720 17.498 1.00 92.62 200 GLY A O 1
ATOM 1599 N N . THR A 1 201 ? -18.539 -8.705 18.004 1.00 96.00 201 THR A N 1
ATOM 1600 C CA . THR A 1 201 ? -18.329 -8.270 16.610 1.00 96.00 201 THR A CA 1
ATOM 1601 C C . THR A 1 201 ? -16.850 -8.135 16.260 1.00 96.00 201 THR A C 1
ATOM 1603 O O . THR A 1 201 ? -16.013 -7.888 17.130 1.00 96.00 201 THR A O 1
ATOM 1606 N N . ILE A 1 202 ? -16.522 -8.291 14.974 1.00 97.44 202 ILE A N 1
ATOM 1607 C CA . ILE A 1 202 ? -15.216 -7.916 14.419 1.00 97.44 202 ILE A CA 1
ATOM 1608 C C . ILE A 1 202 ? -15.415 -6.671 13.558 1.00 97.44 202 ILE A C 1
ATOM 1610 O O . ILE A 1 202 ? -16.120 -6.729 12.554 1.00 97.44 202 ILE A O 1
ATOM 1614 N N . ASP A 1 203 ? -14.757 -5.581 13.931 1.00 98.06 203 ASP A N 1
ATOM 1615 C CA . ASP A 1 203 ? -14.794 -4.308 13.222 1.00 98.06 203 ASP A CA 1
ATOM 1616 C C . ASP A 1 203 ? -13.433 -4.079 12.552 1.00 98.06 203 ASP A C 1
ATOM 1618 O O . ASP A 1 203 ? -12.403 -3.980 13.220 1.00 98.06 203 ASP A O 1
ATOM 1622 N N . ILE A 1 204 ? -13.407 -4.028 11.224 1.00 98.19 204 ILE A N 1
ATOM 1623 C CA . ILE A 1 204 ? -12.198 -3.882 10.412 1.00 98.19 204 ILE A CA 1
ATOM 1624 C C . ILE A 1 204 ? -12.235 -2.513 9.741 1.00 98.19 204 ILE A C 1
ATOM 1626 O O . ILE A 1 204 ? -13.164 -2.210 8.996 1.00 98.19 204 ILE A O 1
ATOM 1630 N N . ILE A 1 205 ? -11.217 -1.690 9.970 1.00 96.31 205 ILE A N 1
ATOM 1631 C CA . ILE A 1 205 ? -11.135 -0.345 9.394 1.00 96.31 205 ILE A CA 1
ATOM 1632 C C . ILE A 1 205 ? -9.744 -0.175 8.790 1.00 96.31 205 ILE A C 1
ATOM 1634 O O . ILE A 1 205 ? -8.760 -0.167 9.521 1.00 96.31 205 ILE A O 1
ATOM 1638 N N . SER A 1 206 ? -9.641 -0.046 7.467 1.00 95.69 206 SER A N 1
ATOM 1639 C CA . SER A 1 206 ? -8.343 0.018 6.778 1.00 95.69 206 SER A CA 1
ATOM 1640 C C . SER A 1 206 ? -8.398 0.927 5.555 1.00 95.69 206 SER A C 1
ATOM 1642 O O . SER A 1 206 ? -9.448 1.055 4.925 1.00 95.69 206 SER A O 1
ATOM 1644 N N . THR A 1 207 ? -7.273 1.550 5.197 1.00 93.25 207 THR A N 1
ATOM 1645 C CA . THR A 1 207 ? -7.072 2.005 3.808 1.00 93.25 207 THR A CA 1
ATOM 1646 C C . THR A 1 207 ? -6.708 0.816 2.900 1.00 93.25 207 THR A C 1
ATOM 1648 O O . THR A 1 207 ? -6.288 -0.232 3.415 1.00 93.25 207 THR A O 1
ATOM 1651 N N . PRO A 1 208 ? -6.901 0.920 1.570 1.00 87.38 208 PRO A N 1
ATOM 1652 C CA . PRO A 1 208 ? -6.636 -0.186 0.657 1.00 87.38 208 PRO A CA 1
ATOM 1653 C C . PRO A 1 208 ? -5.133 -0.346 0.389 1.00 87.38 208 PRO A C 1
ATOM 1655 O O . PRO A 1 208 ? -4.399 0.630 0.215 1.00 87.38 208 PRO A O 1
ATOM 1658 N N . PHE A 1 209 ? -4.674 -1.593 0.279 1.00 81.44 209 PHE A N 1
ATOM 1659 C CA . PHE A 1 209 ? -3.302 -1.920 -0.111 1.00 81.44 209 PHE A CA 1
ATOM 1660 C C . PHE A 1 209 ? -3.297 -3.080 -1.108 1.00 81.44 209 PHE A C 1
ATOM 1662 O O . PHE A 1 209 ? -3.302 -4.246 -0.719 1.00 81.44 209 PHE A O 1
ATOM 1669 N N . GLY A 1 210 ? -3.322 -2.741 -2.398 1.00 76.56 210 GLY A N 1
ATOM 1670 C CA . GLY A 1 210 ? -3.365 -3.720 -3.482 1.00 76.56 210 GLY A CA 1
ATOM 1671 C C . GLY A 1 210 ? -4.667 -4.536 -3.549 1.00 76.56 210 GLY A C 1
ATOM 1672 O O . GLY A 1 210 ? -5.492 -4.518 -2.638 1.00 76.56 210 GLY A O 1
ATOM 1673 N N . MET A 1 211 ? -4.841 -5.314 -4.617 1.00 77.19 211 MET A N 1
ATOM 1674 C CA . MET A 1 211 ? -5.943 -6.283 -4.769 1.00 77.19 211 MET A CA 1
ATOM 1675 C C . MET A 1 211 ? -5.586 -7.671 -4.201 1.00 77.19 211 MET A C 1
ATOM 1677 O O . MET A 1 211 ? -5.851 -8.706 -4.815 1.00 77.19 211 MET A O 1
ATOM 1681 N N . SER A 1 212 ? -4.898 -7.722 -3.057 1.00 76.56 212 SER A N 1
ATOM 1682 C CA . SER A 1 212 ? -4.487 -8.986 -2.434 1.00 76.56 212 SER A CA 1
ATOM 1683 C C . SER A 1 212 ? -4.470 -8.912 -0.907 1.00 76.56 212 SER A C 1
ATOM 1685 O O . SER A 1 212 ? -4.511 -7.834 -0.318 1.00 76.56 212 SER A O 1
ATOM 1687 N N . GLY A 1 213 ? -4.410 -10.076 -0.257 1.00 85.25 213 GLY A N 1
ATOM 1688 C CA . GLY A 1 213 ? -4.344 -10.193 1.198 1.00 85.25 213 GLY A CA 1
ATOM 1689 C C . GLY A 1 213 ? -5.709 -10.184 1.888 1.00 85.25 213 GLY A C 1
ATOM 1690 O O . GLY A 1 213 ? -6.747 -9.883 1.297 1.00 85.25 213 GLY A O 1
ATOM 1691 N N . LYS A 1 214 ? -5.704 -10.524 3.183 1.00 93.69 214 LYS A N 1
ATOM 1692 C CA . LYS A 1 214 ? -6.925 -10.804 3.952 1.00 93.69 214 LYS A CA 1
ATOM 1693 C C . LYS A 1 214 ? -7.925 -9.643 3.977 1.00 93.69 214 LYS A C 1
ATOM 1695 O O . LYS A 1 214 ? -9.123 -9.894 3.956 1.00 93.69 214 LYS A O 1
ATOM 1700 N N . PHE A 1 215 ? -7.462 -8.391 4.017 1.00 95.88 215 PHE A N 1
ATOM 1701 C CA . PHE A 1 215 ? -8.366 -7.237 3.996 1.00 95.88 215 PHE A CA 1
ATOM 1702 C C . PHE A 1 215 ? -9.161 -7.157 2.686 1.00 95.88 215 PHE A C 1
ATOM 1704 O O . PHE A 1 215 ? -10.389 -7.096 2.733 1.00 95.88 215 PHE A O 1
ATOM 1711 N N . PHE A 1 216 ? -8.470 -7.218 1.541 1.00 90.75 216 PHE A N 1
ATOM 1712 C CA . PHE A 1 216 ? -9.105 -7.224 0.224 1.00 90.75 216 PHE A CA 1
ATOM 1713 C C . PHE A 1 216 ? -10.057 -8.417 0.080 1.00 90.75 216 PHE A C 1
ATOM 1715 O O . PHE A 1 216 ? -11.209 -8.229 -0.292 1.00 90.75 216 PHE A O 1
ATOM 1722 N N . GLU A 1 217 ? -9.623 -9.618 0.483 1.00 93.31 217 GLU A N 1
ATOM 1723 C CA . GLU A 1 217 ? -10.465 -10.822 0.451 1.00 93.31 217 GLU A CA 1
ATOM 1724 C C . GLU A 1 217 ? -11.779 -10.655 1.225 1.00 93.31 217 GLU A C 1
ATOM 1726 O O . GLU A 1 217 ? -12.834 -11.021 0.717 1.00 93.31 217 GLU A O 1
ATOM 1731 N N . ILE A 1 218 ? -11.738 -10.122 2.454 1.00 95.56 218 ILE A N 1
ATOM 1732 C CA . ILE A 1 218 ? -12.956 -9.942 3.262 1.00 95.56 218 ILE A CA 1
ATOM 1733 C C . ILE A 1 218 ? -13.848 -8.860 2.654 1.00 95.56 218 ILE A C 1
ATOM 1735 O O . ILE A 1 218 ? -15.072 -9.016 2.638 1.00 95.56 218 ILE A O 1
ATOM 1739 N N . PHE A 1 219 ? -13.256 -7.759 2.184 1.00 91.56 219 PHE A N 1
ATOM 1740 C CA . PHE A 1 219 ? -14.019 -6.634 1.657 1.00 91.56 219 PHE A CA 1
ATOM 1741 C C . PHE A 1 219 ? -14.719 -6.993 0.341 1.00 91.56 219 PHE A C 1
ATOM 1743 O O . PHE A 1 219 ? -15.913 -6.732 0.224 1.00 91.56 219 PHE A O 1
ATOM 1750 N N . ASP A 1 220 ? -14.015 -7.637 -0.591 1.00 89.06 220 ASP A N 1
ATOM 1751 C CA . ASP A 1 220 ? -14.497 -7.948 -1.944 1.00 89.06 220 ASP A CA 1
ATOM 1752 C C . ASP A 1 220 ? -15.378 -9.215 -2.004 1.00 89.06 220 ASP A C 1
ATOM 1754 O O . ASP A 1 220 ? -16.423 -9.225 -2.657 1.00 89.06 220 ASP A O 1
ATOM 1758 N N . ASP A 1 221 ? -15.028 -10.287 -1.276 1.00 90.19 221 ASP A N 1
ATOM 1759 C CA . ASP A 1 221 ? -15.749 -11.568 -1.351 1.00 90.19 221 ASP A CA 1
ATOM 1760 C C . ASP A 1 221 ? -16.943 -11.627 -0.379 1.00 90.19 221 ASP A C 1
ATOM 1762 O O . ASP A 1 221 ? -16.912 -12.245 0.694 1.00 90.19 221 ASP A O 1
ATOM 1766 N N . GLU A 1 222 ? -18.050 -11.002 -0.784 1.00 90.12 222 GLU A N 1
ATOM 1767 C CA . GLU A 1 222 ? -19.319 -11.012 -0.042 1.00 90.12 222 GLU A CA 1
ATOM 1768 C C . GLU A 1 222 ? -19.869 -12.419 0.220 1.00 90.12 222 GLU A C 1
ATOM 1770 O O . GLU A 1 222 ? -20.524 -12.656 1.238 1.00 90.12 222 GLU A O 1
ATOM 1775 N N . ARG A 1 223 ? -19.597 -13.373 -0.677 1.00 88.75 223 ARG A N 1
ATOM 1776 C CA . ARG A 1 223 ? -20.127 -14.739 -0.568 1.00 88.75 223 ARG A CA 1
ATOM 1777 C C . ARG A 1 223 ? -19.410 -15.525 0.515 1.00 88.75 223 ARG A C 1
ATOM 1779 O O . ARG A 1 223 ? -20.052 -16.267 1.256 1.00 88.75 223 ARG A O 1
ATOM 1786 N N . ARG A 1 224 ? -18.088 -15.385 0.594 1.00 91.56 224 ARG A N 1
ATOM 1787 C CA . ARG A 1 224 ? -17.266 -16.056 1.603 1.00 91.56 224 ARG A CA 1
ATOM 1788 C C . ARG A 1 224 ? -17.376 -15.389 2.970 1.00 91.56 224 ARG A C 1
ATOM 1790 O O . ARG A 1 224 ? -17.279 -16.083 3.982 1.00 91.56 224 ARG A O 1
ATOM 1797 N N . TYR A 1 225 ? -17.624 -14.079 3.005 1.00 93.75 225 TYR A N 1
ATOM 1798 C CA . TYR A 1 225 ? -17.700 -13.287 4.233 1.00 93.75 225 TYR A CA 1
ATOM 1799 C C . TYR A 1 225 ? -19.055 -12.561 4.384 1.00 93.75 225 TYR A C 1
ATOM 1801 O O . TYR A 1 225 ? -19.093 -11.330 4.462 1.00 93.75 225 TYR A O 1
ATOM 1809 N N . PRO A 1 226 ? -20.187 -13.285 4.466 1.00 90.44 226 PRO A N 1
ATOM 1810 C CA . PRO A 1 226 ? -21.522 -12.679 4.414 1.00 90.44 226 PRO A CA 1
ATOM 1811 C C . PRO A 1 226 ? -21.916 -11.910 5.685 1.00 90.44 226 PRO A C 1
ATOM 1813 O O . PRO A 1 226 ? -22.867 -11.140 5.665 1.00 90.44 226 PRO A O 1
ATOM 1816 N N . PHE A 1 227 ? -21.205 -12.107 6.799 1.00 89.62 227 PHE A N 1
ATOM 1817 C CA . PHE A 1 227 ? -21.556 -11.540 8.111 1.00 89.62 227 PHE A CA 1
ATOM 1818 C C . PHE A 1 227 ? -21.055 -10.107 8.337 1.00 89.62 227 PHE A C 1
ATOM 1820 O O . PHE A 1 227 ? -21.229 -9.575 9.433 1.00 89.62 227 PHE A O 1
ATOM 1827 N N . TYR A 1 228 ? -20.400 -9.514 7.336 1.00 95.31 228 TYR A N 1
ATOM 1828 C CA . TYR A 1 228 ? -19.872 -8.158 7.407 1.00 95.31 228 TYR A CA 1
ATOM 1829 C C . TYR A 1 228 ? -20.810 -7.152 6.747 1.00 95.31 228 TYR A C 1
ATOM 1831 O O . TYR A 1 228 ? -21.067 -7.238 5.543 1.00 95.31 228 TYR A O 1
ATOM 1839 N N . ALA A 1 229 ? -21.225 -6.142 7.508 1.00 93.94 229 ALA A N 1
ATOM 1840 C CA . ALA A 1 229 ? -21.669 -4.880 6.940 1.00 93.94 229 ALA A CA 1
ATOM 1841 C C . ALA A 1 229 ? -20.463 -4.183 6.288 1.00 93.94 229 ALA A C 1
ATOM 1843 O O . ALA A 1 229 ? -19.416 -4.020 6.917 1.00 93.94 229 ALA A O 1
ATOM 1844 N N . ARG A 1 230 ? -20.594 -3.819 5.009 1.00 92.50 230 ARG A N 1
ATOM 1845 C CA . ARG A 1 230 ? -19.519 -3.241 4.192 1.00 92.50 230 ARG A CA 1
ATOM 1846 C C . ARG A 1 230 ? -19.805 -1.780 3.911 1.00 92.50 230 ARG A C 1
ATOM 1848 O O . ARG A 1 230 ? -20.872 -1.462 3.393 1.00 92.50 230 ARG A O 1
ATOM 1855 N N . LEU A 1 231 ? -18.838 -0.914 4.195 1.00 87.75 231 LEU A N 1
ATOM 1856 C CA . LEU A 1 231 ? -18.950 0.506 3.881 1.00 87.75 231 LEU A CA 1
ATOM 1857 C C . LEU A 1 231 ? -17.651 1.040 3.268 1.00 87.75 231 LEU A C 1
ATOM 1859 O O . LEU A 1 231 ? -16.644 1.147 3.973 1.00 87.75 231 LEU A O 1
ATOM 1863 N N . PRO A 1 232 ? -17.634 1.398 1.975 1.00 87.75 232 PRO A N 1
ATOM 1864 C CA . PRO A 1 232 ? -16.570 2.236 1.446 1.00 87.75 232 PRO A CA 1
ATOM 1865 C C . PRO A 1 232 ? -16.733 3.676 1.960 1.00 87.75 232 PRO A C 1
ATOM 1867 O O . PRO A 1 232 ? -17.840 4.213 1.960 1.00 87.75 232 PRO A O 1
ATOM 1870 N N . ILE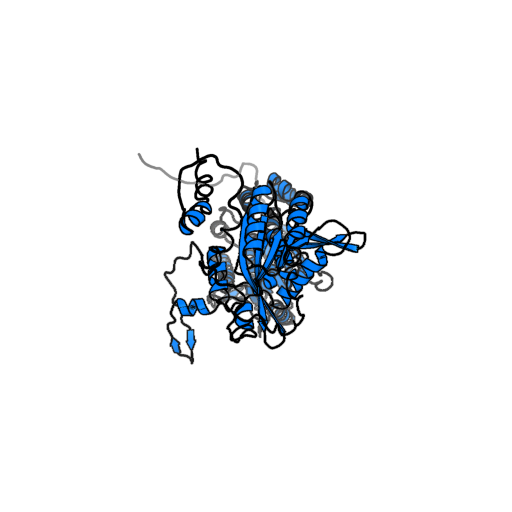 A 1 233 ? -15.636 4.305 2.384 1.00 90.38 233 ILE A N 1
ATOM 1871 C CA . ILE A 1 233 ? -15.597 5.719 2.780 1.00 90.38 233 ILE A CA 1
ATOM 1872 C C . ILE A 1 233 ? -14.652 6.457 1.840 1.00 90.38 233 ILE A C 1
ATOM 1874 O O . ILE A 1 233 ? -13.436 6.278 1.890 1.00 90.38 233 ILE A O 1
ATOM 1878 N N . PHE A 1 234 ? -15.221 7.314 1.004 1.00 92.38 234 PHE A N 1
ATOM 1879 C CA . PHE A 1 234 ? -14.489 8.141 0.051 1.00 92.38 234 PHE A CA 1
ATOM 1880 C C . PHE A 1 234 ? -14.305 9.565 0.579 1.00 92.38 234 PHE A C 1
ATOM 1882 O O . PHE A 1 234 ? -15.094 10.015 1.407 1.00 92.38 234 PHE A O 1
ATOM 1889 N N . TRP A 1 235 ? -13.332 10.322 0.059 1.00 95.62 235 TRP A N 1
ATOM 1890 C CA . TRP A 1 235 ? -13.076 11.686 0.543 1.00 95.62 235 TRP A CA 1
ATOM 1891 C C . TRP A 1 235 ? -14.309 12.599 0.457 1.00 95.62 235 TRP A C 1
ATOM 1893 O O . TRP A 1 235 ? -14.521 13.422 1.341 1.00 95.62 235 TRP A O 1
ATOM 1903 N N . TRP A 1 236 ? -15.170 12.428 -0.554 1.00 90.62 236 TRP A N 1
ATOM 1904 C CA . TRP A 1 236 ? -16.394 13.229 -0.719 1.00 90.62 236 TRP A CA 1
ATOM 1905 C C . TRP A 1 236 ? -17.519 12.862 0.264 1.00 90.62 236 TRP A C 1
ATOM 1907 O O . TRP A 1 236 ? -18.588 13.472 0.233 1.00 90.62 236 TRP A O 1
ATOM 1917 N N . MET A 1 237 ? -17.298 11.862 1.120 1.00 89.81 237 MET A N 1
ATOM 1918 C CA . MET A 1 237 ? -18.169 11.510 2.243 1.00 89.81 237 MET A CA 1
ATOM 1919 C C . MET A 1 237 ? -17.722 12.173 3.551 1.00 89.81 237 MET A C 1
ATOM 1921 O O . MET A 1 237 ? -18.444 12.081 4.536 1.00 89.81 237 MET A O 1
ATOM 1925 N N . CYS A 1 238 ? -16.556 12.825 3.574 1.00 91.88 238 CYS A N 1
ATOM 1926 C CA . CYS A 1 238 ? -16.040 13.532 4.742 1.00 91.88 238 CYS A CA 1
ATOM 1927 C C . CYS A 1 238 ? -16.248 15.037 4.559 1.00 91.88 238 CYS A C 1
ATOM 1929 O O . CYS A 1 238 ? -15.640 15.630 3.660 1.00 91.88 238 CYS A O 1
ATOM 1931 N N . LYS A 1 239 ? -17.041 15.681 5.431 1.00 88.88 239 LYS A N 1
ATOM 1932 C CA . LYS A 1 239 ? -17.354 17.123 5.318 1.00 88.88 239 LYS A CA 1
ATOM 1933 C C . LYS A 1 239 ? -16.098 17.986 5.166 1.00 88.88 239 LYS A C 1
ATOM 1935 O O . LYS A 1 239 ? -16.058 18.859 4.309 1.00 88.88 239 LYS A O 1
ATOM 1940 N N . ARG A 1 240 ? -15.036 17.656 5.907 1.00 88.56 240 ARG A N 1
ATOM 1941 C CA . ARG A 1 240 ? -13.747 18.373 5.926 1.00 88.56 240 ARG A CA 1
ATOM 1942 C C . ARG A 1 240 ? -12.982 18.428 4.597 1.00 88.56 240 ARG A C 1
ATOM 1944 O O . ARG A 1 240 ? -12.048 19.212 4.461 1.00 88.56 240 ARG A O 1
ATOM 1951 N N . TYR A 1 241 ? -13.286 17.538 3.653 1.00 93.38 241 TYR A N 1
ATOM 1952 C CA . TYR A 1 241 ? -12.655 17.542 2.328 1.00 93.38 241 TYR A CA 1
ATOM 1953 C C . TYR A 1 241 ? -13.497 18.267 1.281 1.00 93.38 241 TYR A C 1
ATOM 1955 O O . TYR A 1 241 ? -13.029 18.473 0.159 1.00 93.38 241 TYR A O 1
ATOM 1963 N N . LEU A 1 242 ? -14.717 18.671 1.631 1.00 91.88 242 LEU A N 1
ATOM 1964 C CA . LEU A 1 242 ? -15.609 19.396 0.744 1.00 91.88 242 LEU A CA 1
ATOM 1965 C C . LEU A 1 242 ? -15.308 20.894 0.785 1.00 91.88 242 LEU A C 1
ATOM 1967 O O . LEU A 1 242 ? -14.831 21.431 1.779 1.00 91.88 242 LEU A O 1
ATOM 1971 N N . LYS A 1 243 ? -15.614 21.593 -0.308 1.00 93.62 243 LYS A N 1
ATOM 1972 C CA . LYS A 1 243 ? -15.517 23.061 -0.358 1.00 93.62 243 LYS A CA 1
ATOM 1973 C C . LYS A 1 243 ? -16.576 23.765 0.497 1.00 93.62 243 LYS A C 1
ATOM 1975 O O . LYS A 1 243 ? -16.395 24.921 0.861 1.00 93.62 243 LYS A O 1
ATOM 1980 N N . GLU A 1 244 ? -17.674 23.070 0.784 1.00 89.19 244 GLU A N 1
ATOM 1981 C CA . GLU A 1 244 ? -18.707 23.484 1.728 1.00 89.19 244 GLU A CA 1
ATOM 1982 C C . GLU A 1 244 ? -18.889 22.365 2.760 1.00 89.19 244 GLU A C 1
ATOM 1984 O O . GLU A 1 244 ? -19.347 21.268 2.431 1.00 89.19 244 GLU A O 1
ATOM 1989 N N . GLU A 1 245 ? -18.527 22.643 4.012 1.00 86.69 245 GLU A N 1
ATOM 1990 C CA . GLU A 1 245 ? -18.504 21.666 5.107 1.00 86.69 245 GLU A CA 1
ATOM 1991 C C . GLU A 1 245 ? -19.898 21.478 5.737 1.00 86.69 245 GLU A C 1
ATOM 1993 O O . GLU A 1 245 ? -20.092 21.671 6.932 1.00 86.69 245 GLU A O 1
ATOM 1998 N N . ASN A 1 246 ? -20.909 21.139 4.929 1.00 82.50 246 ASN A N 1
ATOM 1999 C CA . ASN A 1 246 ? -22.275 20.912 5.411 1.00 82.50 246 ASN A CA 1
ATOM 2000 C C . ASN A 1 246 ? -22.910 19.642 4.827 1.00 82.50 246 ASN A C 1
ATOM 2002 O O . ASN A 1 246 ? -22.528 19.144 3.763 1.00 82.50 246 ASN A O 1
ATOM 2006 N N . TYR A 1 247 ? -23.918 19.126 5.533 1.00 77.88 247 TYR A N 1
ATOM 2007 C CA . TYR A 1 247 ? -24.584 17.871 5.188 1.00 77.88 247 TYR A CA 1
ATOM 2008 C C . TYR A 1 247 ? -25.303 17.922 3.833 1.00 77.88 247 TYR A C 1
ATOM 2010 O O . TYR A 1 247 ? -25.252 16.958 3.069 1.00 77.88 247 TYR A O 1
ATOM 2018 N N . GLU A 1 248 ? -25.954 19.039 3.492 1.00 80.62 248 GLU A N 1
ATOM 2019 C CA . GLU A 1 248 ? -26.666 19.174 2.216 1.00 80.62 248 GLU A CA 1
ATOM 2020 C C . GLU A 1 248 ? -25.709 19.083 1.022 1.00 80.62 248 GLU A C 1
ATOM 2022 O O . GLU A 1 248 ? -26.018 18.442 0.011 1.00 80.62 248 GLU A O 1
ATOM 2027 N N . PHE A 1 249 ? -24.537 19.706 1.140 1.00 82.06 249 PHE A N 1
ATOM 2028 C CA . PHE A 1 249 ? -23.495 19.674 0.127 1.00 82.06 249 PHE A CA 1
ATOM 2029 C C . PHE A 1 249 ? -22.850 18.287 0.029 1.00 82.06 249 PHE A C 1
ATOM 2031 O O . PHE A 1 249 ? -22.725 17.749 -1.074 1.00 82.06 249 PHE A O 1
ATOM 2038 N N . MET A 1 250 ? -22.554 17.647 1.163 1.00 84.88 250 MET A N 1
ATOM 2039 C CA . MET A 1 250 ? -22.098 16.253 1.209 1.00 84.88 250 MET A CA 1
ATOM 2040 C C . MET A 1 250 ? -23.101 15.306 0.538 1.00 84.88 250 MET A C 1
ATOM 2042 O O . MET A 1 250 ? -22.725 14.500 -0.309 1.00 84.88 250 MET A O 1
ATOM 2046 N N . ALA A 1 251 ? -24.398 15.445 0.821 1.00 79.56 251 ALA A N 1
ATOM 2047 C CA . ALA A 1 251 ? -25.440 14.628 0.205 1.00 79.56 251 ALA A CA 1
ATOM 2048 C C . ALA A 1 251 ? -25.537 14.828 -1.320 1.00 79.56 251 ALA A C 1
ATOM 2050 O O . ALA A 1 251 ? -25.973 13.924 -2.039 1.00 79.56 251 ALA A O 1
ATOM 2051 N N . LYS A 1 252 ? -25.160 16.003 -1.844 1.00 78.06 252 LYS A N 1
ATOM 2052 C CA . LYS A 1 252 ? -24.998 16.217 -3.294 1.00 78.06 252 LYS A CA 1
ATOM 2053 C C . LYS A 1 252 ? -23.749 15.497 -3.805 1.00 78.06 252 LYS A C 1
ATOM 2055 O O . LYS A 1 252 ? -23.845 14.768 -4.790 1.00 78.06 252 LYS A O 1
ATOM 2060 N N . ALA A 1 253 ? -22.613 15.646 -3.125 1.00 77.69 253 ALA A N 1
ATOM 2061 C CA . ALA A 1 253 ? -21.356 15.010 -3.508 1.00 77.69 253 ALA A CA 1
ATOM 2062 C C . ALA A 1 253 ? -21.481 13.477 -3.557 1.00 77.69 253 ALA A C 1
ATOM 2064 O O . ALA A 1 253 ? -21.184 12.876 -4.583 1.00 77.69 253 ALA A O 1
ATOM 2065 N N . VAL A 1 254 ? -22.043 12.847 -2.522 1.00 76.00 254 VAL A N 1
ATOM 2066 C CA . VAL A 1 254 ? -22.274 11.391 -2.459 1.00 76.00 254 VAL A CA 1
ATOM 2067 C C . VAL A 1 254 ? -23.133 10.876 -3.617 1.00 76.00 254 VAL A C 1
ATOM 2069 O O . VAL A 1 254 ? -22.870 9.798 -4.144 1.00 76.00 254 VAL A O 1
ATOM 2072 N N . ARG A 1 255 ? -24.137 11.648 -4.053 1.00 71.50 255 ARG A N 1
ATOM 2073 C CA . ARG A 1 255 ? -25.024 11.262 -5.163 1.00 71.50 255 ARG A CA 1
ATOM 2074 C C . ARG A 1 255 ? -24.383 11.402 -6.539 1.00 71.50 255 ARG A C 1
ATOM 2076 O O . ARG A 1 255 ? -24.751 10.661 -7.444 1.00 71.50 255 ARG A O 1
ATOM 2083 N N . HIS A 1 256 ? -23.480 12.362 -6.716 1.00 65.50 256 HIS A N 1
ATOM 2084 C CA . HIS A 1 256 ? -22.992 12.749 -8.039 1.00 65.50 256 HIS A CA 1
ATOM 2085 C C . HIS A 1 256 ? -21.539 12.354 -8.299 1.00 65.50 256 HIS A C 1
ATOM 2087 O O . HIS A 1 256 ? -21.231 11.921 -9.407 1.00 65.50 256 HIS A O 1
ATOM 2093 N N . ALA A 1 257 ? -20.665 12.455 -7.294 1.00 72.12 257 ALA A N 1
ATOM 2094 C CA . ALA A 1 257 ? -19.240 12.177 -7.430 1.00 72.12 257 ALA A CA 1
ATOM 2095 C C . ALA A 1 257 ? -18.949 10.784 -8.013 1.00 72.12 257 ALA A C 1
ATOM 2097 O O . ALA A 1 257 ? -18.146 10.736 -8.939 1.00 72.12 257 ALA A O 1
ATOM 2098 N N . PRO A 1 258 ? -19.615 9.677 -7.607 1.00 76.06 258 PRO A N 1
ATOM 2099 C CA . PRO A 1 258 ? -19.324 8.345 -8.148 1.00 76.06 258 PRO A CA 1
ATOM 2100 C C . PRO A 1 258 ? -19.406 8.233 -9.678 1.00 76.06 258 PRO A C 1
ATOM 2102 O O . PRO A 1 258 ? -18.732 7.384 -10.254 1.00 76.06 258 PRO A O 1
ATOM 2105 N N . PHE A 1 259 ? -20.185 9.101 -10.332 1.00 65.19 259 PHE A N 1
ATOM 2106 C CA . PHE A 1 259 ? -20.431 9.087 -11.778 1.00 65.19 259 PHE A CA 1
ATOM 2107 C C . PHE A 1 259 ? -19.549 10.063 -12.577 1.00 65.19 259 PHE A C 1
ATOM 2109 O O . PHE A 1 259 ? -19.779 10.256 -13.768 1.00 65.19 259 PHE A O 1
ATOM 2116 N N . MET A 1 260 ? -18.570 10.699 -11.934 1.00 71.19 260 MET A N 1
ATOM 2117 C CA . MET A 1 260 ? -17.663 11.683 -12.538 1.00 71.19 260 MET A CA 1
ATOM 2118 C C . MET A 1 260 ? -16.257 11.101 -12.695 1.00 71.19 260 MET A C 1
ATOM 2120 O O . MET A 1 260 ? -15.916 10.111 -12.059 1.00 71.19 260 MET A O 1
ATOM 2124 N N . SER A 1 261 ? -15.377 11.719 -13.470 1.00 69.31 261 SER A N 1
ATOM 2125 C CA . SER A 1 261 ? -13.938 11.471 -13.316 1.00 69.31 261 SER A CA 1
ATOM 2126 C C . SER A 1 261 ? -13.440 11.996 -11.960 1.00 69.31 261 SER A C 1
ATOM 2128 O O . SER A 1 261 ? -14.103 12.813 -11.316 1.00 69.31 261 SER A O 1
ATOM 2130 N N . THR A 1 262 ? -12.278 11.523 -11.499 1.00 75.50 262 THR A N 1
ATOM 2131 C CA . THR A 1 262 ? -11.638 12.029 -10.271 1.00 75.50 262 THR A CA 1
ATOM 2132 C C . THR A 1 262 ? -11.352 13.533 -10.365 1.00 75.50 262 THR A C 1
ATOM 2134 O O . THR A 1 262 ? -11.625 14.271 -9.424 1.00 75.50 262 THR A O 1
ATOM 2137 N N . GLU A 1 263 ? -10.890 14.017 -11.521 1.00 76.12 263 GLU A N 1
ATOM 2138 C CA . GLU A 1 263 ? -10.633 15.445 -11.741 1.00 76.12 263 GLU A CA 1
ATOM 2139 C C . GLU A 1 263 ? -11.918 16.279 -11.629 1.00 76.12 263 GLU A C 1
ATOM 2141 O O . GLU A 1 263 ? -11.958 17.260 -10.886 1.00 76.12 263 GLU A O 1
ATOM 2146 N N . GLU A 1 264 ? -12.997 15.858 -12.296 1.00 64.62 264 GLU A N 1
ATOM 2147 C CA . GLU A 1 264 ? -14.287 16.554 -12.242 1.00 64.62 264 GLU A CA 1
ATOM 2148 C C . GLU A 1 264 ? -14.849 16.610 -10.820 1.00 64.62 264 GLU A C 1
ATOM 2150 O O . GLU A 1 264 ? -15.286 17.672 -10.379 1.00 64.62 264 GLU A O 1
ATOM 2155 N N . ARG A 1 265 ? -14.827 15.499 -10.071 1.00 86.94 265 ARG A N 1
ATOM 2156 C CA . ARG A 1 265 ? -15.356 15.491 -8.696 1.00 86.94 265 ARG A CA 1
ATOM 2157 C C . ARG A 1 265 ? -14.485 16.300 -7.734 1.00 86.94 265 ARG A C 1
ATOM 2159 O O . ARG A 1 265 ? -15.044 16.987 -6.880 1.00 86.94 265 ARG A O 1
ATOM 2166 N N . VAL A 1 266 ? -13.155 16.285 -7.885 1.00 84.81 266 VAL A N 1
ATOM 2167 C CA . VAL A 1 266 ? -12.246 17.141 -7.100 1.00 84.81 266 VAL A CA 1
ATOM 2168 C C . VAL A 1 266 ? -12.522 18.610 -7.407 1.00 84.81 266 VAL A C 1
ATOM 2170 O O . VAL A 1 266 ? -12.670 19.404 -6.484 1.00 84.81 266 VAL A O 1
ATOM 2173 N N . HIS A 1 267 ? -12.685 18.971 -8.679 1.00 82.94 267 HIS A N 1
ATOM 2174 C CA . HIS A 1 267 ? -13.016 20.337 -9.076 1.00 82.94 267 HIS A CA 1
ATOM 2175 C C . HIS A 1 267 ? -14.393 20.791 -8.558 1.00 82.94 267 HIS A C 1
ATOM 2177 O O . HIS A 1 267 ? -14.552 21.915 -8.079 1.00 82.94 267 HIS A O 1
ATOM 2183 N N . LEU A 1 268 ? -15.407 19.927 -8.648 1.00 77.31 268 LEU A N 1
ATOM 2184 C CA . LEU A 1 268 ? -16.785 20.280 -8.308 1.00 77.31 268 LEU A CA 1
ATOM 2185 C C . LEU A 1 268 ? -17.061 20.271 -6.805 1.00 77.31 268 LEU A C 1
ATOM 2187 O O . LEU A 1 268 ? -17.821 21.124 -6.339 1.00 77.31 268 LEU A O 1
ATOM 2191 N N . PHE A 1 269 ? -16.474 19.346 -6.048 1.00 90.00 269 PHE A N 1
ATOM 2192 C CA . PHE A 1 269 ? -16.793 19.153 -4.631 1.00 90.00 269 PHE A CA 1
ATOM 2193 C C . PHE A 1 269 ? -15.620 19.424 -3.689 1.00 90.00 269 PHE A C 1
ATOM 2195 O O . PHE A 1 269 ? -15.862 19.707 -2.518 1.00 90.00 269 PHE A O 1
ATOM 2202 N N . GLY A 1 270 ? -14.379 19.367 -4.171 1.00 93.25 270 GLY A N 1
ATOM 2203 C CA . GLY A 1 270 ? -13.184 19.405 -3.336 1.00 93.25 270 GLY A CA 1
ATOM 2204 C C . GLY A 1 270 ? -12.887 20.775 -2.734 1.00 93.25 270 GLY A C 1
ATOM 2205 O O . GLY A 1 270 ? -12.863 21.789 -3.430 1.00 93.25 270 GLY A O 1
ATOM 2206 N N . GLY A 1 271 ? -12.630 20.794 -1.428 1.00 92.31 271 GLY A N 1
ATOM 2207 C CA . GLY A 1 271 ? -12.064 21.937 -0.718 1.00 92.31 271 GLY A CA 1
ATOM 2208 C C . GLY A 1 271 ? -10.556 22.077 -0.951 1.00 92.31 271 GLY A C 1
ATOM 2209 O O . GLY A 1 271 ? -9.912 21.212 -1.547 1.00 92.31 271 GLY A O 1
ATOM 2210 N N . ALA A 1 272 ? -9.962 23.158 -0.439 1.00 91.44 272 ALA A N 1
ATOM 2211 C CA . ALA A 1 272 ? -8.551 23.484 -0.680 1.00 91.44 272 ALA A CA 1
ATOM 2212 C C . ALA A 1 272 ? -7.588 22.334 -0.325 1.00 91.44 272 ALA A C 1
ATOM 2214 O O . ALA A 1 272 ? -6.649 22.065 -1.071 1.00 91.44 272 ALA A O 1
ATOM 2215 N N . SER A 1 273 ? -7.858 21.616 0.772 1.00 91.56 273 SER A N 1
ATOM 2216 C CA . SER A 1 273 ? -7.026 20.494 1.220 1.00 91.56 273 SER A CA 1
ATOM 2217 C C . SER A 1 273 ? -6.982 19.354 0.200 1.00 91.56 273 SER A C 1
ATOM 2219 O O . SER A 1 273 ? -5.893 18.930 -0.178 1.00 91.56 273 SER A O 1
ATOM 2221 N N . ILE A 1 274 ? -8.132 18.872 -0.283 1.00 93.38 274 ILE A N 1
ATOM 2222 C CA . ILE A 1 274 ? -8.150 17.736 -1.213 1.00 93.38 274 ILE A CA 1
ATOM 2223 C C . ILE A 1 274 ? -7.664 18.139 -2.608 1.00 93.38 274 ILE A C 1
ATOM 2225 O O . ILE A 1 274 ? -6.984 17.354 -3.263 1.00 93.38 274 ILE A O 1
ATOM 2229 N N . VAL A 1 275 ? -7.922 19.383 -3.030 1.00 89.50 275 VAL A N 1
ATOM 2230 C CA . VAL A 1 275 ? -7.361 19.943 -4.270 1.00 89.50 275 VAL A CA 1
ATOM 2231 C C . VAL A 1 275 ? -5.835 19.961 -4.201 1.00 89.50 275 VAL A C 1
ATOM 2233 O O . VAL A 1 275 ? -5.177 19.527 -5.144 1.00 89.50 275 VAL A O 1
ATOM 2236 N N . GLN A 1 276 ? -5.261 20.388 -3.074 1.00 90.88 276 GLN A N 1
ATOM 2237 C CA . GLN A 1 276 ? -3.815 20.356 -2.868 1.00 90.88 276 GLN A CA 1
ATOM 2238 C C . GLN A 1 276 ? -3.270 18.920 -2.898 1.00 90.88 276 GLN A C 1
ATOM 2240 O O . GLN A 1 276 ? -2.236 18.681 -3.518 1.00 90.88 276 GLN A O 1
ATOM 2245 N N . GLN A 1 277 ? -3.944 17.960 -2.257 1.00 90.69 277 GLN A N 1
ATOM 2246 C CA . GLN A 1 277 ? -3.530 16.551 -2.299 1.00 90.69 277 GLN A CA 1
ATOM 2247 C C . GLN A 1 277 ? -3.576 15.992 -3.726 1.00 90.69 277 GLN A C 1
ATOM 2249 O O . GLN A 1 277 ? -2.637 15.329 -4.150 1.00 90.69 277 GLN A O 1
ATOM 2254 N N . PHE A 1 278 ? -4.618 16.319 -4.492 1.00 81.06 278 PHE A N 1
ATOM 2255 C CA . PHE A 1 278 ? -4.745 15.918 -5.892 1.00 81.06 278 PHE A CA 1
ATOM 2256 C C . PHE A 1 278 ? -3.627 16.498 -6.767 1.00 81.06 278 PHE A C 1
ATOM 2258 O O . PHE A 1 278 ? -3.043 15.784 -7.574 1.00 81.06 278 PHE A O 1
ATOM 2265 N N . GLN A 1 279 ? -3.281 17.774 -6.574 1.00 77.81 279 GLN A N 1
ATOM 2266 C CA . GLN A 1 279 ? -2.218 18.447 -7.329 1.00 77.81 279 GLN A CA 1
ATOM 2267 C C . GLN A 1 279 ? -0.809 17.930 -7.008 1.00 77.81 279 GLN A C 1
ATOM 2269 O O . GLN A 1 279 ? 0.064 17.993 -7.869 1.00 77.81 279 GLN A O 1
ATOM 2274 N N . ASN A 1 280 ? -0.582 17.452 -5.780 1.00 80.38 280 ASN A N 1
ATOM 2275 C CA . ASN A 1 280 ? 0.721 16.957 -5.324 1.00 80.38 280 ASN A CA 1
ATOM 2276 C C . ASN A 1 280 ? 0.858 15.430 -5.391 1.00 80.38 280 ASN A C 1
ATOM 2278 O O . ASN A 1 280 ? 1.938 14.909 -5.110 1.00 80.38 280 ASN A O 1
ATOM 2282 N N . ALA A 1 281 ? -0.207 14.703 -5.730 1.00 67.88 281 ALA A N 1
ATOM 2283 C CA . ALA A 1 281 ? -0.125 13.265 -5.925 1.00 67.88 281 ALA A CA 1
ATOM 2284 C C . ALA A 1 281 ? 0.844 12.944 -7.074 1.00 67.88 281 ALA A C 1
ATOM 2286 O O . ALA A 1 281 ? 0.835 13.608 -8.111 1.00 67.88 281 ALA A O 1
ATOM 2287 N N . SER A 1 282 ? 1.675 11.913 -6.895 1.00 58.56 282 SER A N 1
ATOM 2288 C CA . SER A 1 282 ? 2.615 11.458 -7.931 1.00 58.56 282 SER A CA 1
ATOM 2289 C C . SER A 1 282 ? 1.903 11.047 -9.217 1.00 58.56 282 SER A C 1
ATOM 2291 O O . SER A 1 282 ? 2.429 11.226 -10.314 1.00 58.56 282 SER A O 1
ATOM 2293 N N . ASP A 1 283 ? 0.702 10.497 -9.068 1.00 70.31 283 ASP A N 1
ATOM 2294 C CA . ASP A 1 283 ? -0.149 9.998 -10.131 1.00 70.31 283 ASP A CA 1
ATOM 2295 C C . ASP A 1 283 ? -1.595 9.864 -9.624 1.00 70.31 283 ASP A C 1
ATOM 2297 O O . ASP A 1 283 ? -1.883 9.954 -8.424 1.00 70.31 283 ASP A O 1
ATOM 2301 N N . LEU A 1 284 ? -2.514 9.652 -10.567 1.00 69.25 284 LEU A N 1
ATOM 2302 C CA . LEU A 1 284 ? -3.940 9.535 -10.284 1.00 69.25 284 LEU A CA 1
ATOM 2303 C C . LEU A 1 284 ? -4.266 8.315 -9.409 1.00 69.25 284 LEU A C 1
ATOM 2305 O O . LEU A 1 284 ? -5.121 8.427 -8.537 1.00 69.25 284 LEU A O 1
ATOM 2309 N N . GLU A 1 285 ? -3.601 7.177 -9.615 1.00 72.62 285 GLU A N 1
ATOM 2310 C CA . GLU A 1 285 ? -3.880 5.948 -8.862 1.00 72.62 285 GLU A CA 1
ATOM 2311 C C . GLU A 1 285 ? -3.492 6.110 -7.397 1.00 72.62 285 GLU A C 1
ATOM 2313 O O . GLU A 1 285 ? -4.245 5.707 -6.521 1.00 72.62 285 GLU A O 1
ATOM 2318 N N . THR A 1 286 ? -2.364 6.766 -7.125 1.00 74.75 286 THR A N 1
ATOM 2319 C CA . THR A 1 286 ? -1.934 7.111 -5.768 1.00 74.75 286 THR A CA 1
ATOM 2320 C C . THR A 1 286 ? -2.983 7.979 -5.077 1.00 74.75 286 THR A C 1
ATOM 2322 O O . THR A 1 286 ? -3.375 7.691 -3.947 1.00 74.75 286 THR A O 1
ATOM 2325 N N . PHE A 1 287 ? -3.515 9.006 -5.752 1.00 85.00 287 PHE A N 1
ATOM 2326 C CA . PHE A 1 287 ? -4.608 9.800 -5.184 1.00 85.00 287 PHE A CA 1
ATOM 2327 C C . PHE A 1 287 ? -5.867 8.954 -4.945 1.00 85.00 287 PHE A C 1
ATOM 2329 O O . PHE A 1 287 ? -6.474 9.031 -3.878 1.00 85.00 287 PHE A O 1
ATOM 2336 N N . GLN A 1 288 ? -6.255 8.129 -5.918 1.00 82.88 288 GLN A N 1
ATOM 2337 C CA . GLN A 1 288 ? -7.434 7.269 -5.829 1.00 82.88 288 GLN A CA 1
ATOM 2338 C C . GLN A 1 288 ? -7.306 6.223 -4.716 1.00 82.88 288 GLN A C 1
ATOM 2340 O O . GLN A 1 288 ? -8.267 5.963 -3.993 1.00 82.88 288 GLN A O 1
ATOM 2345 N N . GLN A 1 289 ? -6.122 5.649 -4.527 1.00 85.44 289 GLN A N 1
ATOM 2346 C CA . GLN A 1 289 ? -5.839 4.710 -3.451 1.00 85.44 289 GLN A CA 1
ATOM 2347 C C . GLN A 1 289 ? -5.969 5.393 -2.091 1.00 85.44 289 GLN A C 1
ATOM 2349 O O . GLN A 1 289 ? -6.639 4.882 -1.194 1.00 85.44 289 GLN A O 1
ATOM 2354 N N . GLU A 1 290 ? -5.363 6.573 -1.951 1.00 88.94 290 GLU A N 1
ATOM 2355 C CA . GLU A 1 290 ? -5.285 7.267 -0.669 1.00 88.94 290 GLU A CA 1
ATOM 2356 C C . GLU A 1 290 ? -6.596 7.957 -0.275 1.00 88.94 290 GLU A C 1
ATOM 2358 O O . GLU A 1 290 ? -6.938 8.014 0.911 1.00 88.94 290 GLU A O 1
ATOM 2363 N N . PHE A 1 291 ? -7.358 8.461 -1.249 1.00 94.38 291 PHE A N 1
ATOM 2364 C CA . PHE A 1 291 ? -8.530 9.303 -1.001 1.00 94.38 291 PHE A CA 1
ATOM 2365 C C . PHE A 1 291 ? -9.849 8.758 -1.561 1.00 94.38 291 PHE A C 1
ATOM 2367 O O . PHE A 1 291 ? -10.918 9.172 -1.110 1.00 94.38 291 PHE A O 1
ATOM 2374 N N . GLU A 1 292 ? -9.815 7.807 -2.491 1.00 89.44 292 GLU A N 1
ATOM 2375 C CA . GLU A 1 292 ? -11.010 7.230 -3.130 1.00 89.44 292 GLU A CA 1
ATOM 2376 C C . GLU A 1 292 ? -11.175 5.734 -2.841 1.00 89.44 292 GLU A C 1
ATOM 2378 O O . GLU A 1 292 ? -11.992 5.079 -3.480 1.00 89.44 292 GLU A O 1
ATOM 2383 N N . GLY A 1 293 ? -10.434 5.180 -1.872 1.00 80.75 293 GLY A N 1
ATOM 2384 C CA . GLY A 1 293 ? -10.567 3.775 -1.476 1.00 80.75 293 GLY A CA 1
ATOM 2385 C C . GLY A 1 293 ? -10.291 2.802 -2.627 1.00 80.75 293 GLY A C 1
ATOM 2386 O O . GLY A 1 293 ? -10.771 1.670 -2.613 1.00 80.75 293 GLY A O 1
ATOM 2387 N N . TYR A 1 294 ? -9.557 3.231 -3.652 1.00 82.69 294 TYR A N 1
ATOM 2388 C CA . TYR A 1 294 ? -9.306 2.415 -4.829 1.00 82.69 294 TYR A CA 1
ATOM 2389 C C . TYR A 1 294 ? -8.284 1.321 -4.508 1.00 82.69 294 TYR A C 1
ATOM 2391 O O . TYR A 1 294 ? -7.167 1.603 -4.071 1.00 82.69 294 TYR A O 1
ATOM 2399 N N . PHE A 1 295 ? -8.652 0.059 -4.729 1.00 79.06 295 PHE A N 1
ATOM 2400 C CA . PHE A 1 295 ? -7.682 -1.028 -4.700 1.00 79.06 295 PHE A CA 1
ATOM 2401 C C . PHE A 1 295 ? -6.886 -0.996 -5.999 1.00 79.06 295 PHE A C 1
ATOM 2403 O O . PHE A 1 295 ? -7.397 -1.358 -7.055 1.00 79.06 295 PHE A O 1
ATOM 2410 N N . VAL A 1 296 ? -5.639 -0.541 -5.916 1.00 69.56 296 VAL A N 1
ATOM 2411 C CA . VAL A 1 296 ? -4.729 -0.563 -7.062 1.00 69.56 296 VAL A CA 1
ATOM 2412 C C . VAL A 1 296 ? -4.434 -2.016 -7.413 1.00 69.56 296 VAL A C 1
ATOM 2414 O O . VAL A 1 296 ? -4.021 -2.805 -6.557 1.00 69.56 296 VAL A O 1
ATOM 2417 N N . ASP A 1 297 ? -4.660 -2.377 -8.672 1.00 59.94 297 ASP A N 1
ATOM 2418 C CA . ASP A 1 297 ? -4.336 -3.705 -9.161 1.00 59.94 297 ASP A CA 1
ATOM 2419 C C . ASP A 1 297 ? -2.820 -3.839 -9.341 1.00 59.94 297 ASP A C 1
ATOM 2421 O O . ASP A 1 297 ? -2.262 -3.548 -10.395 1.00 59.94 297 ASP A O 1
ATOM 2425 N N . GLU A 1 298 ? -2.123 -4.307 -8.308 1.00 53.22 298 GLU A N 1
ATOM 2426 C CA . GLU A 1 298 ? -0.713 -4.681 -8.452 1.00 53.22 298 GLU A CA 1
ATOM 2427 C C . GLU A 1 298 ? -0.519 -5.918 -9.362 1.00 53.22 298 GLU A C 1
ATOM 2429 O O . GLU A 1 298 ? 0.629 -6.280 -9.637 1.00 53.22 298 GLU A O 1
ATOM 2434 N N . GLN A 1 299 ? -1.596 -6.585 -9.821 1.00 47.41 299 GLN A N 1
ATOM 2435 C CA . GLN A 1 299 ? -1.540 -7.754 -10.711 1.00 47.41 299 GLN A CA 1
ATOM 2436 C C . GLN A 1 299 ? -1.413 -7.392 -12.200 1.00 47.41 299 GLN A C 1
ATOM 2438 O O . GLN A 1 299 ? -0.996 -8.259 -12.975 1.00 47.41 299 GLN A O 1
ATOM 2443 N N . SER A 1 300 ? -1.712 -6.152 -12.624 1.00 49.03 300 SER A N 1
ATOM 2444 C CA . SER A 1 300 ? -1.507 -5.729 -14.025 1.00 49.03 300 SER A CA 1
ATOM 2445 C C . SER A 1 300 ? -0.026 -5.496 -14.350 1.00 49.03 300 SER A C 1
ATOM 2447 O O . SER A 1 300 ? 0.416 -5.742 -15.482 1.00 49.03 300 SER A O 1
ATOM 2449 N N . ALA A 1 301 ? 0.752 -5.089 -13.339 1.00 61.75 301 ALA A N 1
ATOM 2450 C CA . ALA A 1 301 ? 2.188 -4.894 -13.438 1.00 61.75 301 ALA A CA 1
ATOM 2451 C C . ALA A 1 301 ? 2.879 -6.230 -13.737 1.00 61.75 301 ALA A C 1
ATOM 2453 O O . ALA A 1 301 ? 2.887 -7.169 -12.939 1.00 61.75 301 ALA A O 1
ATOM 2454 N N . PHE A 1 302 ? 3.519 -6.309 -14.898 1.00 81.88 302 PHE A N 1
ATOM 2455 C CA . PHE A 1 302 ? 4.249 -7.496 -15.326 1.00 81.88 302 PHE A CA 1
ATOM 2456 C C . PHE A 1 302 ? 5.466 -7.785 -14.427 1.00 81.88 302 PHE A C 1
ATOM 2458 O O . PHE A 1 302 ? 5.863 -8.946 -14.280 1.00 81.88 302 PHE A O 1
ATOM 2465 N N . PHE A 1 303 ? 6.027 -6.745 -13.793 1.00 80.06 303 PHE A N 1
ATOM 2466 C CA . PHE A 1 303 ? 7.094 -6.831 -12.796 1.00 80.06 303 PHE A CA 1
ATOM 2467 C C . PHE A 1 303 ? 6.639 -6.232 -11.452 1.00 80.06 303 PHE A C 1
ATOM 2469 O O . PHE A 1 303 ? 6.509 -5.019 -11.315 1.00 80.06 303 PHE A O 1
ATOM 2476 N N . HIS A 1 304 ? 6.458 -7.057 -10.418 1.00 72.25 304 HIS A N 1
ATOM 2477 C CA . HIS A 1 304 ? 6.108 -6.554 -9.081 1.00 72.25 304 HIS A CA 1
ATOM 2478 C C . HIS A 1 304 ? 7.285 -5.821 -8.407 1.00 72.25 304 HIS A C 1
ATOM 2480 O O . HIS A 1 304 ? 8.434 -6.261 -8.497 1.00 72.25 304 HIS A O 1
ATOM 2486 N N . LYS A 1 305 ? 7.016 -4.763 -7.623 1.00 62.09 305 LYS A N 1
ATOM 2487 C CA . LYS A 1 305 ? 8.063 -3.981 -6.921 1.00 62.09 305 LYS A CA 1
ATOM 2488 C C . LYS A 1 305 ? 8.975 -4.838 -6.046 1.00 62.09 305 LYS A C 1
ATOM 2490 O O . LYS A 1 305 ? 10.191 -4.676 -6.086 1.00 62.09 305 LYS A O 1
ATOM 2495 N N . LYS A 1 306 ? 8.407 -5.781 -5.284 1.00 63.59 306 LYS A N 1
ATOM 2496 C CA . LYS A 1 306 ? 9.179 -6.696 -4.423 1.00 63.59 306 LYS A CA 1
ATOM 2497 C C . LYS A 1 306 ? 10.184 -7.527 -5.224 1.00 63.59 306 LYS A C 1
ATOM 2499 O O . LYS A 1 306 ? 11.297 -7.752 -4.758 1.00 63.59 306 LYS A O 1
ATOM 2504 N N . LEU A 1 307 ? 9.793 -7.958 -6.423 1.00 74.00 307 LEU A N 1
ATOM 2505 C CA . LEU A 1 307 ? 10.649 -8.717 -7.325 1.00 74.00 307 LEU A CA 1
ATOM 2506 C C . LEU A 1 307 ? 11.809 -7.849 -7.830 1.00 74.00 307 LEU A C 1
ATOM 2508 O O . LEU A 1 307 ? 12.962 -8.244 -7.688 1.00 74.00 307 LEU A O 1
ATOM 2512 N N . ILE A 1 308 ? 11.513 -6.649 -8.338 1.00 77.69 308 ILE A N 1
ATOM 2513 C CA . ILE A 1 308 ? 12.527 -5.700 -8.828 1.00 77.69 308 ILE A CA 1
ATOM 2514 C C . ILE A 1 308 ? 13.533 -5.364 -7.714 1.00 77.69 308 ILE A C 1
ATOM 2516 O O . ILE A 1 308 ? 14.741 -5.499 -7.903 1.00 77.69 308 ILE A O 1
ATOM 2520 N N . LEU A 1 309 ? 13.032 -5.007 -6.526 1.00 72.50 309 LEU A N 1
ATOM 2521 C CA . LEU A 1 309 ? 13.850 -4.661 -5.360 1.00 72.50 309 LEU A CA 1
ATOM 2522 C C . LEU A 1 309 ? 14.743 -5.817 -4.895 1.00 72.50 309 LEU A C 1
ATOM 2524 O O . LEU A 1 309 ? 15.850 -5.574 -4.425 1.00 72.50 309 LEU A O 1
ATOM 2528 N N . SER A 1 310 ? 14.309 -7.073 -5.055 1.00 75.31 310 SER A N 1
ATOM 2529 C CA . SER A 1 310 ? 15.126 -8.238 -4.684 1.00 75.31 310 SER A CA 1
ATOM 2530 C C . SER A 1 310 ? 16.394 -8.397 -5.535 1.00 75.31 310 SER A C 1
ATOM 2532 O O . SER A 1 310 ? 17.343 -9.055 -5.104 1.00 75.31 310 SER A O 1
ATOM 2534 N N . CYS A 1 311 ? 16.427 -7.766 -6.711 1.00 86.12 311 CYS A N 1
ATOM 2535 C CA . CYS A 1 311 ? 17.556 -7.749 -7.639 1.00 86.12 311 CYS A CA 1
ATOM 2536 C C . CYS A 1 311 ? 18.385 -6.454 -7.569 1.00 86.12 311 CYS A C 1
ATOM 2538 O O . CYS A 1 311 ? 19.379 -6.337 -8.288 1.00 86.12 311 CYS A O 1
ATOM 2540 N N . MET A 1 312 ? 17.999 -5.489 -6.727 1.00 84.31 312 MET A N 1
ATOM 2541 C CA . MET A 1 312 ? 18.705 -4.215 -6.570 1.00 84.31 312 MET A CA 1
ATOM 2542 C C . MET A 1 312 ? 19.691 -4.232 -5.389 1.00 84.31 312 MET A C 1
ATOM 2544 O O . MET A 1 312 ? 19.468 -4.921 -4.392 1.00 84.31 312 MET A O 1
ATOM 2548 N N . TYR A 1 313 ? 20.780 -3.467 -5.491 1.00 80.38 313 TYR A N 1
ATOM 2549 C CA . TYR A 1 313 ? 21.771 -3.240 -4.428 1.00 80.38 313 TYR A CA 1
ATOM 2550 C C . TYR A 1 313 ? 22.062 -1.735 -4.244 1.00 80.38 313 TYR A C 1
ATOM 2552 O O . TYR A 1 313 ? 21.748 -0.941 -5.127 1.00 80.38 313 TYR A O 1
ATOM 2560 N N . ASN A 1 314 ? 22.662 -1.341 -3.111 1.00 66.19 314 ASN A N 1
ATOM 2561 C CA . ASN A 1 314 ? 22.994 0.055 -2.759 1.00 66.19 314 ASN A CA 1
ATOM 2562 C C . ASN A 1 314 ? 21.787 1.017 -2.778 1.00 66.19 314 ASN A C 1
ATOM 2564 O O . ASN A 1 314 ? 21.768 1.983 -3.538 1.00 66.19 314 ASN A O 1
ATOM 2568 N N . LYS A 1 315 ? 20.780 0.799 -1.922 1.00 52.25 315 LYS A N 1
ATOM 2569 C CA . LYS A 1 315 ? 19.733 1.798 -1.664 1.00 52.25 315 LYS A CA 1
ATOM 2570 C C . LYS A 1 315 ? 20.414 3.051 -1.112 1.00 52.25 315 LYS A C 1
ATOM 2572 O O . LYS A 1 315 ? 20.906 3.049 0.012 1.00 52.25 315 LYS A O 1
ATOM 2577 N N . VAL A 1 316 ? 20.520 4.097 -1.928 1.00 37.19 316 VAL A N 1
ATOM 2578 C CA . VAL A 1 316 ? 21.192 5.337 -1.529 1.00 37.19 316 VAL A CA 1
ATOM 2579 C C . VAL A 1 316 ? 20.449 5.923 -0.329 1.00 37.19 316 VAL A C 1
ATOM 2581 O O . VAL A 1 316 ? 19.321 6.398 -0.449 1.00 37.19 316 VAL A O 1
ATOM 2584 N N . SER A 1 317 ? 21.087 5.890 0.839 1.00 30.95 317 SER A N 1
ATOM 2585 C CA . SER A 1 317 ? 20.676 6.652 2.009 1.00 30.95 317 SER A CA 1
ATOM 2586 C C . SER A 1 317 ? 20.934 8.133 1.739 1.00 30.95 317 SER A C 1
ATOM 2588 O O . SER A 1 317 ? 22.020 8.650 1.996 1.00 30.95 317 SER A O 1
ATOM 2590 N N . LYS A 1 318 ? 19.923 8.817 1.212 1.00 30.36 318 LYS A N 1
ATOM 2591 C CA . LYS A 1 318 ? 19.705 10.241 1.464 1.00 30.36 318 LYS A CA 1
ATOM 2592 C C . LYS A 1 318 ? 18.262 10.418 1.906 1.00 30.36 318 LYS A C 1
ATOM 2594 O O . LYS A 1 318 ? 17.364 10.663 1.109 1.00 30.36 318 LYS A O 1
ATOM 2599 N N . ILE A 1 319 ? 18.067 10.198 3.201 1.00 27.92 319 ILE A N 1
ATOM 2600 C CA . ILE A 1 319 ? 17.039 10.900 3.952 1.00 27.92 319 ILE A CA 1
ATOM 2601 C C . ILE A 1 319 ? 17.652 12.278 4.201 1.00 27.92 319 ILE A C 1
ATOM 2603 O O . ILE A 1 319 ? 18.458 12.432 5.115 1.00 27.92 319 ILE A O 1
ATOM 2607 N N . ASP A 1 320 ? 17.355 13.242 3.336 1.00 30.06 320 ASP A N 1
ATOM 2608 C CA . ASP A 1 320 ? 17.350 14.621 3.807 1.00 30.06 320 ASP A CA 1
ATOM 2609 C C . ASP A 1 320 ? 16.113 14.726 4.723 1.00 30.06 320 ASP A C 1
ATOM 2611 O O . ASP A 1 320 ? 15.024 14.301 4.336 1.00 30.06 320 ASP A O 1
ATOM 2615 N N . ASP A 1 321 ? 16.341 15.185 5.957 1.00 30.09 321 ASP A N 1
ATOM 2616 C CA . ASP A 1 321 ? 15.398 15.366 7.081 1.00 30.09 321 ASP A CA 1
ATOM 2617 C C . ASP A 1 321 ? 15.246 14.225 8.117 1.00 30.09 321 ASP A C 1
ATOM 2619 O O . ASP A 1 321 ? 14.151 13.963 8.617 1.00 30.09 321 ASP A O 1
ATOM 2623 N N . PHE A 1 322 ? 16.348 13.594 8.546 1.00 27.94 322 PHE A N 1
ATOM 2624 C CA . PHE A 1 322 ? 16.387 12.884 9.839 1.00 27.94 322 PHE A CA 1
ATOM 2625 C C . PHE A 1 322 ? 17.430 13.519 10.769 1.00 27.94 322 PHE A C 1
ATOM 2627 O O . PHE A 1 322 ? 18.629 13.413 10.519 1.00 27.94 322 PHE A O 1
ATOM 2634 N N . ASP A 1 323 ? 16.960 14.197 11.821 1.00 28.33 323 ASP A N 1
ATOM 2635 C CA . ASP A 1 323 ? 17.773 14.798 12.888 1.00 28.33 323 ASP A CA 1
ATOM 2636 C C . ASP A 1 323 ? 18.198 13.708 13.898 1.00 28.33 323 ASP A C 1
ATOM 2638 O O . ASP A 1 323 ? 17.347 13.165 14.606 1.00 28.33 323 ASP A O 1
ATOM 2642 N N . PRO A 1 324 ? 19.489 13.331 13.969 1.00 27.70 324 PRO A N 1
ATOM 2643 C CA . PRO A 1 324 ? 19.963 12.194 14.745 1.00 27.70 324 PRO A CA 1
ATOM 2644 C C . PRO A 1 324 ? 20.391 12.629 16.151 1.00 27.70 324 PRO A C 1
ATOM 2646 O O . PRO A 1 324 ? 21.549 12.465 16.552 1.00 27.70 324 PRO A O 1
ATOM 2649 N N . LYS A 1 325 ? 19.466 13.195 16.922 1.00 33.75 325 LYS A N 1
ATOM 2650 C CA . LYS A 1 325 ? 19.648 13.371 18.364 1.00 33.75 325 LYS A CA 1
ATOM 2651 C C . LYS A 1 325 ? 18.461 12.758 19.092 1.00 33.75 325 LYS A C 1
ATOM 2653 O O . LYS A 1 325 ? 17.348 13.236 18.946 1.00 33.75 325 LYS A O 1
ATOM 2658 N N . GLU A 1 326 ? 18.783 11.738 19.890 1.00 34.41 326 GLU A N 1
ATOM 2659 C CA . GLU A 1 326 ? 17.904 10.881 20.707 1.00 34.41 326 GLU A CA 1
ATOM 2660 C C . GLU A 1 326 ? 17.387 9.616 20.001 1.00 34.41 326 GLU A C 1
ATOM 2662 O O . GLU A 1 326 ? 16.255 9.543 19.549 1.00 34.41 326 GLU A O 1
ATOM 2667 N N . ASP A 1 327 ? 18.246 8.596 19.881 1.00 27.97 327 ASP A N 1
ATOM 2668 C CA . ASP A 1 327 ? 18.086 7.341 20.640 1.00 27.97 327 ASP A CA 1
ATOM 2669 C C . ASP A 1 327 ? 19.134 6.293 20.211 1.00 27.97 327 ASP A C 1
ATOM 2671 O O . ASP A 1 327 ? 19.418 6.072 19.036 1.00 27.97 327 ASP A O 1
ATOM 2675 N N . GLU A 1 328 ? 19.773 5.684 21.209 1.00 32.53 328 GLU A N 1
ATOM 2676 C CA . GLU A 1 328 ? 20.976 4.856 21.095 1.00 32.53 328 GLU A CA 1
ATOM 2677 C C . GLU A 1 328 ? 20.675 3.430 20.587 1.00 32.53 328 GLU A C 1
ATOM 2679 O O . GLU A 1 328 ? 19.901 2.681 21.188 1.00 32.53 328 GLU A O 1
ATOM 2684 N N . PHE A 1 329 ? 21.346 3.020 19.507 1.00 30.84 329 PHE A N 1
ATOM 2685 C CA . PHE A 1 329 ? 21.293 1.660 18.966 1.00 30.84 329 PHE A CA 1
ATOM 2686 C C . PHE A 1 329 ? 22.130 0.696 19.827 1.00 30.84 329 PHE A C 1
ATOM 2688 O O . PHE A 1 329 ? 23.354 0.807 19.894 1.00 30.84 329 PHE A O 1
ATOM 2695 N N . TYR A 1 330 ? 21.476 -0.281 20.460 1.00 41.16 330 TYR A N 1
ATOM 2696 C CA . TYR A 1 330 ? 22.127 -1.414 21.126 1.00 41.16 330 TYR A CA 1
ATOM 2697 C C . TYR A 1 330 ? 21.594 -2.722 20.553 1.00 41.16 330 TYR A C 1
ATOM 2699 O O . TYR A 1 330 ? 20.384 -2.870 20.378 1.00 41.16 330 TYR A O 1
ATOM 2707 N N . GLU A 1 331 ? 22.477 -3.700 20.363 1.00 37.69 331 GLU A N 1
ATOM 2708 C CA . GLU A 1 331 ? 22.087 -5.083 20.088 1.00 37.69 331 GLU A CA 1
ATOM 2709 C C . GLU A 1 331 ? 22.373 -5.967 21.313 1.00 37.69 331 GLU A C 1
ATOM 2711 O O . GLU A 1 331 ? 23.276 -5.693 22.114 1.00 37.69 331 GLU A O 1
ATOM 2716 N N . LEU A 1 332 ? 21.556 -7.008 21.499 1.00 33.75 332 LEU A N 1
ATOM 2717 C CA . LEU A 1 332 ? 21.725 -8.001 22.559 1.00 33.75 332 LEU A CA 1
ATOM 2718 C C . LEU A 1 332 ? 22.440 -9.223 21.986 1.00 33.75 332 LEU A C 1
ATOM 2720 O O . LEU A 1 332 ? 21.813 -10.055 21.334 1.00 33.75 332 LEU A O 1
ATOM 2724 N N . VAL A 1 333 ? 23.729 -9.359 22.289 1.00 40.12 333 VAL A N 1
ATOM 2725 C CA . VAL A 1 333 ? 24.496 -10.582 22.020 1.00 40.12 333 VAL A CA 1
ATOM 2726 C C . VAL A 1 333 ? 24.728 -11.279 23.355 1.00 40.12 333 VAL A C 1
ATOM 2728 O O . VAL A 1 333 ? 25.229 -10.671 24.299 1.00 40.12 333 VAL A O 1
ATOM 2731 N N . ASP A 1 334 ? 24.276 -12.529 23.470 1.00 37.38 334 ASP A N 1
ATOM 2732 C CA . ASP A 1 334 ? 24.379 -13.347 24.689 1.00 37.38 334 ASP A CA 1
ATOM 2733 C C . ASP A 1 334 ? 23.853 -12.663 25.970 1.00 37.38 334 ASP A C 1
ATOM 2735 O O . ASP A 1 334 ? 24.351 -12.869 27.076 1.00 37.38 334 ASP A O 1
ATOM 2739 N N . GLY A 1 335 ? 22.814 -11.832 25.830 1.00 35.09 335 GLY A N 1
ATOM 2740 C CA . GLY A 1 335 ? 22.182 -11.132 26.953 1.00 35.09 335 GLY A CA 1
ATOM 2741 C C . GLY A 1 335 ? 22.956 -9.917 27.477 1.00 35.09 335 GLY A C 1
ATOM 2742 O O . GLY A 1 335 ? 22.566 -9.354 28.501 1.00 35.09 335 GLY A O 1
ATOM 2743 N N . VAL A 1 336 ? 24.009 -9.479 26.782 1.00 32.12 336 VAL A N 1
ATOM 2744 C CA . VAL A 1 336 ? 24.783 -8.274 27.108 1.00 32.12 336 VAL A CA 1
ATOM 2745 C C . VAL A 1 336 ? 24.505 -7.197 26.059 1.00 32.12 336 VAL A C 1
ATOM 2747 O O . VAL A 1 336 ? 24.520 -7.468 24.860 1.00 32.12 336 VAL A O 1
ATOM 2750 N N . LYS A 1 337 ? 24.230 -5.964 26.507 1.00 34.28 337 LYS A N 1
ATOM 2751 C CA . LYS A 1 337 ? 24.103 -4.805 25.612 1.00 34.28 337 LYS A CA 1
ATOM 2752 C C . LYS A 1 337 ? 25.485 -4.425 25.088 1.00 34.28 337 LYS A C 1
ATOM 2754 O O . LYS A 1 337 ? 26.347 -4.052 25.882 1.00 34.28 337 LYS A O 1
ATOM 2759 N N . VAL A 1 338 ? 25.674 -4.492 23.774 1.00 40.31 338 VAL A N 1
ATOM 2760 C CA . VAL A 1 338 ? 26.900 -4.038 23.104 1.00 40.31 338 VAL A CA 1
ATOM 2761 C C . VAL A 1 338 ? 26.580 -2.782 22.293 1.00 40.31 338 VAL A C 1
ATOM 2763 O O . VAL A 1 338 ? 25.547 -2.713 21.630 1.00 40.31 338 VAL A O 1
ATOM 2766 N N . GLN A 1 339 ? 27.445 -1.770 22.396 1.00 37.69 339 GLN A N 1
ATOM 2767 C CA . GLN A 1 339 ? 27.372 -0.543 21.602 1.00 37.69 339 GLN A CA 1
ATOM 2768 C C . GLN A 1 339 ? 27.930 -0.835 20.205 1.00 37.69 339 GLN A C 1
ATOM 2770 O O . GLN A 1 339 ? 29.056 -1.319 20.085 1.00 37.69 339 GLN A O 1
ATOM 2775 N N . VAL A 1 340 ? 27.142 -0.568 19.166 1.00 37.38 340 VAL A N 1
ATOM 2776 C CA . VAL A 1 340 ? 27.473 -0.903 17.772 1.00 37.38 340 VAL A CA 1
ATOM 2777 C C . VAL A 1 340 ? 27.784 0.391 17.009 1.00 37.38 340 VAL A C 1
ATOM 2779 O O . VAL A 1 340 ? 27.125 1.406 17.246 1.00 37.38 340 VAL A O 1
ATOM 2782 N N . SER A 1 341 ? 28.806 0.405 16.141 1.00 36.41 341 SER A N 1
ATOM 2783 C CA . SER A 1 341 ? 29.137 1.607 15.358 1.00 36.41 341 SER A CA 1
ATOM 2784 C C . SER A 1 341 ? 28.091 1.848 14.251 1.00 36.41 341 SER A C 1
ATOM 2786 O O . SER A 1 341 ? 27.446 0.900 13.793 1.00 36.41 341 SER A O 1
ATOM 2788 N N . PRO A 1 342 ? 27.912 3.096 13.777 1.00 32.75 342 PRO A N 1
ATOM 2789 C CA . PRO A 1 342 ? 27.021 3.407 12.656 1.00 32.75 342 PRO A CA 1
ATOM 2790 C C . PRO A 1 342 ? 27.329 2.613 11.376 1.00 32.75 342 PRO A C 1
ATOM 2792 O O . PRO A 1 342 ? 26.415 2.331 10.603 1.00 32.75 342 PRO A O 1
ATOM 2795 N N . GLU A 1 343 ? 28.590 2.220 11.156 1.00 37.22 343 GLU A N 1
ATOM 2796 C CA . GLU A 1 343 ? 28.972 1.396 10.003 1.00 37.22 343 GLU A CA 1
ATOM 2797 C C . GLU A 1 343 ? 28.438 -0.040 10.109 1.00 37.22 343 GLU A C 1
ATOM 2799 O O . GLU A 1 343 ? 28.016 -0.615 9.105 1.00 37.22 343 GLU A O 1
ATOM 2804 N N . ASP A 1 344 ? 28.377 -0.594 11.320 1.00 34.88 344 ASP A N 1
ATOM 2805 C CA . ASP A 1 344 ? 27.845 -1.934 11.570 1.00 34.88 344 ASP A CA 1
ATOM 2806 C C . ASP A 1 344 ? 26.301 -1.943 11.554 1.00 34.88 344 ASP A C 1
ATOM 2808 O O . ASP A 1 344 ? 25.699 -2.887 11.039 1.00 34.88 344 ASP A O 1
ATOM 2812 N N . ALA A 1 345 ? 25.639 -0.863 11.993 1.00 30.58 345 ALA A N 1
ATOM 2813 C CA . ALA A 1 345 ? 24.179 -0.707 11.900 1.00 30.58 345 ALA A CA 1
ATOM 2814 C C . ALA A 1 345 ? 23.679 -0.604 10.440 1.00 30.58 345 ALA A C 1
ATOM 2816 O O . ALA A 1 345 ? 22.645 -1.182 10.088 1.00 30.58 345 ALA A O 1
ATOM 2817 N N . LEU A 1 346 ? 24.450 0.061 9.569 1.00 33.53 346 LEU A N 1
ATOM 2818 C CA . LEU A 1 346 ? 24.198 0.162 8.123 1.00 33.53 346 LEU A CA 1
ATOM 2819 C C . LEU A 1 346 ? 24.528 -1.127 7.348 1.00 33.53 346 LEU A C 1
ATOM 2821 O O . LEU A 1 346 ? 24.145 -1.261 6.186 1.00 33.53 346 LEU A O 1
ATOM 2825 N N . SER A 1 347 ? 25.201 -2.098 7.973 1.00 33.41 347 SER A N 1
ATOM 2826 C CA . SER A 1 347 ? 25.568 -3.372 7.337 1.00 33.41 347 SER A CA 1
ATOM 2827 C C . SER A 1 347 ? 24.434 -4.416 7.301 1.00 33.41 347 SER A C 1
ATOM 2829 O O . SER A 1 347 ? 24.599 -5.484 6.708 1.00 33.41 347 SER A O 1
ATOM 2831 N N . SER A 1 348 ? 23.276 -4.115 7.907 1.00 33.41 348 SER A N 1
ATOM 2832 C CA . SER A 1 348 ? 22.197 -5.087 8.155 1.00 33.41 348 SER A CA 1
ATOM 2833 C C . SER A 1 348 ? 21.012 -5.057 7.173 1.00 33.41 348 SER A C 1
ATOM 2835 O O . SER A 1 348 ? 20.154 -5.939 7.243 1.00 33.41 348 SER A O 1
ATOM 2837 N N . GLU A 1 349 ? 20.964 -4.144 6.192 1.00 41.91 349 GLU A N 1
ATOM 2838 C CA . GLU A 1 349 ? 20.050 -4.308 5.048 1.00 41.91 349 GLU A CA 1
ATOM 2839 C C . GLU A 1 349 ? 20.637 -5.369 4.103 1.00 41.91 349 GLU A C 1
ATOM 2841 O O . GLU A 1 349 ? 21.347 -5.074 3.142 1.00 41.91 349 GLU A O 1
ATOM 2846 N N . SER A 1 350 ? 20.387 -6.648 4.392 1.00 49.41 350 SER A N 1
ATOM 2847 C CA . SER A 1 350 ? 20.818 -7.735 3.516 1.00 49.41 350 SER A CA 1
ATOM 2848 C C . SER A 1 350 ? 20.033 -7.678 2.201 1.00 49.41 350 SER A C 1
ATOM 2850 O O . SER A 1 350 ? 18.913 -8.185 2.102 1.00 49.41 350 SER A O 1
ATOM 2852 N N . TYR A 1 351 ? 20.607 -7.063 1.170 1.00 63.12 351 TYR A N 1
ATOM 2853 C CA . TYR A 1 351 ? 20.047 -7.104 -0.179 1.00 63.12 351 TYR A CA 1
ATOM 2854 C C . TYR A 1 351 ? 20.013 -8.565 -0.668 1.00 63.12 351 TYR A C 1
ATOM 2856 O O . TYR A 1 351 ? 21.076 -9.199 -0.718 1.00 63.12 351 TYR A O 1
ATOM 2864 N N . PRO A 1 352 ? 18.847 -9.123 -1.058 1.00 69.88 352 PRO A N 1
ATOM 2865 C CA . PRO A 1 352 ? 18.726 -10.542 -1.410 1.00 69.88 352 PRO A CA 1
ATOM 2866 C C . PRO A 1 352 ? 19.715 -10.999 -2.491 1.00 69.88 352 PRO A C 1
ATOM 2868 O O . PRO A 1 352 ? 20.241 -12.112 -2.426 1.00 69.88 352 PRO A O 1
ATOM 2871 N N . ILE A 1 353 ? 20.023 -10.124 -3.455 1.00 80.56 353 ILE A N 1
ATOM 2872 C CA . ILE A 1 353 ? 20.989 -10.404 -4.520 1.00 80.56 353 ILE A CA 1
ATOM 2873 C C . ILE A 1 353 ? 22.435 -10.513 -4.011 1.00 80.56 353 ILE A C 1
ATOM 2875 O O . ILE A 1 353 ? 23.176 -11.376 -4.482 1.00 80.56 353 ILE A O 1
ATOM 2879 N N . LEU A 1 354 ? 22.838 -9.702 -3.026 1.00 80.62 354 LEU A N 1
ATOM 2880 C CA . LEU A 1 354 ? 24.178 -9.785 -2.437 1.00 80.62 354 LEU A CA 1
ATOM 2881 C C . LEU A 1 354 ? 24.333 -11.085 -1.649 1.00 80.62 354 LEU A C 1
ATOM 2883 O O . LEU A 1 354 ? 25.348 -11.767 -1.784 1.00 80.62 354 LEU A O 1
ATOM 2887 N N . GLU A 1 355 ? 23.305 -11.457 -0.881 1.00 74.62 355 GLU A N 1
ATOM 2888 C CA . GLU A 1 355 ? 23.313 -12.687 -0.089 1.00 74.62 355 GLU A CA 1
ATOM 2889 C C . GLU A 1 355 ? 23.386 -13.928 -0.981 1.00 74.62 355 GLU A C 1
ATOM 2891 O O . GLU A 1 355 ? 24.217 -14.810 -0.768 1.00 74.62 355 GLU A O 1
ATOM 2896 N N . LYS A 1 356 ? 22.587 -13.962 -2.055 1.00 83.50 356 LYS A N 1
ATOM 2897 C CA . LYS A 1 356 ? 22.546 -15.087 -2.997 1.00 83.50 356 LYS A CA 1
ATOM 2898 C C . LYS A 1 356 ? 23.912 -15.416 -3.615 1.00 83.50 356 LYS A C 1
ATOM 2900 O O . LYS A 1 356 ? 24.195 -16.583 -3.904 1.00 83.50 356 LYS A O 1
ATOM 2905 N N . TYR A 1 357 ? 24.747 -14.406 -3.852 1.00 88.50 357 TYR A N 1
ATOM 2906 C CA . TYR A 1 357 ? 26.074 -14.572 -4.455 1.00 88.50 357 TYR A CA 1
ATOM 2907 C C . TYR A 1 357 ? 27.222 -14.361 -3.463 1.00 88.50 357 TYR A C 1
ATOM 2909 O O . TYR A 1 357 ? 28.385 -14.316 -3.879 1.00 88.50 357 TYR A O 1
ATOM 2917 N N . ARG A 1 358 ? 26.937 -14.289 -2.156 1.00 85.88 358 ARG A N 1
ATOM 2918 C CA . ARG A 1 358 ? 27.957 -14.156 -1.113 1.00 85.88 358 ARG A CA 1
ATOM 2919 C C . ARG A 1 358 ? 28.964 -15.303 -1.226 1.00 85.88 358 ARG A C 1
ATOM 2921 O O . ARG A 1 358 ? 28.613 -16.479 -1.192 1.00 85.88 358 ARG A O 1
ATOM 2928 N N . GLY A 1 359 ? 30.238 -14.956 -1.403 1.00 85.44 359 GLY A N 1
ATOM 2929 C CA . GLY A 1 359 ? 31.330 -15.927 -1.522 1.00 85.44 359 GLY A CA 1
ATOM 2930 C C . GLY A 1 359 ? 31.385 -16.710 -2.842 1.00 85.44 359 GLY A C 1
ATOM 2931 O O . GLY A 1 359 ? 32.334 -17.475 -3.032 1.00 85.44 359 GLY A O 1
ATOM 2932 N N . LYS A 1 360 ? 30.440 -16.512 -3.776 1.00 90.44 360 LYS A N 1
ATOM 2933 C CA . LYS A 1 360 ? 30.520 -17.119 -5.110 1.00 90.44 360 LYS A CA 1
ATOM 2934 C C . LYS A 1 360 ? 31.656 -16.496 -5.924 1.00 90.44 360 LYS A C 1
ATOM 2936 O O . LYS A 1 360 ? 31.942 -15.299 -5.833 1.00 90.44 360 LYS A O 1
ATOM 2941 N N . LYS A 1 361 ? 32.290 -17.334 -6.742 1.00 91.94 361 LYS A N 1
ATOM 2942 C CA . LYS A 1 361 ? 33.384 -16.964 -7.642 1.00 91.94 361 LYS A CA 1
ATOM 2943 C C . LYS A 1 361 ? 33.048 -17.367 -9.067 1.00 91.94 361 LYS A C 1
ATOM 2945 O O . LYS A 1 361 ? 32.436 -18.412 -9.268 1.00 91.94 361 LYS A O 1
ATOM 2950 N N . ASP A 1 362 ? 33.450 -16.548 -10.027 1.00 90.31 362 ASP A N 1
ATOM 2951 C CA . ASP A 1 362 ? 33.313 -16.854 -11.447 1.00 90.31 362 ASP A CA 1
ATOM 2952 C C . ASP A 1 362 ? 34.163 -18.076 -11.860 1.00 90.31 362 ASP A C 1
ATOM 2954 O O . ASP A 1 362 ? 34.970 -18.597 -11.085 1.00 90.31 362 ASP A O 1
ATOM 2958 N N . ILE A 1 363 ? 34.022 -18.516 -13.114 1.00 88.50 363 ILE A N 1
ATOM 2959 C CA . ILE A 1 363 ? 34.820 -19.602 -13.721 1.00 88.50 363 ILE A CA 1
ATOM 2960 C C . ILE A 1 363 ? 36.342 -19.364 -13.713 1.00 88.50 363 ILE A C 1
ATOM 2962 O O . ILE A 1 363 ? 37.110 -20.265 -14.051 1.00 88.50 363 ILE A O 1
ATOM 2966 N N . HIS A 1 364 ? 36.796 -18.160 -13.373 1.00 86.31 364 HIS A N 1
ATOM 2967 C CA . HIS A 1 364 ? 38.202 -17.787 -13.256 1.00 86.31 364 HIS A CA 1
ATOM 2968 C C . HIS A 1 364 ? 38.643 -17.606 -11.792 1.00 86.31 364 HIS A C 1
ATOM 2970 O O . HIS A 1 364 ? 39.772 -17.182 -11.540 1.00 86.31 364 HIS A O 1
ATOM 2976 N N . GLY A 1 365 ? 37.783 -17.935 -10.822 1.00 86.44 365 GLY A N 1
ATOM 2977 C CA . GLY A 1 365 ? 38.062 -17.833 -9.392 1.00 86.44 365 GLY A CA 1
ATOM 2978 C C . GLY A 1 365 ? 37.968 -16.413 -8.820 1.00 86.44 365 GLY A C 1
ATOM 2979 O O . GLY A 1 365 ? 38.389 -16.198 -7.678 1.00 86.44 365 GLY A O 1
ATOM 2980 N N . LYS A 1 366 ? 37.430 -15.441 -9.567 1.00 87.25 366 LYS A N 1
ATOM 2981 C CA . LYS A 1 366 ? 37.249 -14.056 -9.109 1.00 87.25 366 LYS A CA 1
ATOM 2982 C C . LYS A 1 366 ? 35.917 -13.894 -8.372 1.00 87.25 366 LYS A C 1
ATOM 2984 O O . LYS A 1 366 ? 34.911 -14.435 -8.822 1.00 87.25 366 LYS A O 1
ATOM 2989 N N . PRO A 1 367 ? 35.877 -13.152 -7.254 1.00 88.75 367 PRO A N 1
ATOM 2990 C CA . PRO A 1 367 ? 34.630 -12.897 -6.541 1.00 88.75 367 PRO A CA 1
ATOM 2991 C C . PRO A 1 367 ? 33.685 -12.018 -7.368 1.00 88.75 367 PRO A C 1
ATOM 2993 O O . PRO A 1 367 ? 34.137 -11.141 -8.109 1.00 88.75 367 PRO A O 1
ATOM 2996 N N . VAL A 1 368 ? 32.376 -12.212 -7.188 1.00 88.06 368 VAL A N 1
ATOM 2997 C CA . VAL A 1 368 ? 31.357 -11.326 -7.768 1.00 88.06 368 VAL A CA 1
ATOM 2998 C C . VAL A 1 368 ? 31.507 -9.922 -7.179 1.00 88.06 368 VAL A C 1
ATOM 3000 O O . VAL A 1 368 ? 31.522 -9.749 -5.961 1.00 88.06 368 VAL A O 1
ATOM 3003 N N . ARG A 1 369 ? 31.610 -8.911 -8.046 1.00 89.06 369 ARG A N 1
ATOM 3004 C CA . ARG A 1 369 ? 31.637 -7.495 -7.654 1.00 89.06 369 ARG A CA 1
ATOM 3005 C C . ARG A 1 369 ? 30.333 -6.825 -8.055 1.00 89.06 369 ARG A C 1
ATOM 3007 O O . ARG A 1 369 ? 30.000 -6.834 -9.235 1.00 89.06 369 ARG A O 1
ATOM 3014 N N . PHE A 1 370 ? 29.650 -6.189 -7.115 1.00 90.19 370 PHE A N 1
ATOM 3015 C CA . PHE A 1 370 ? 28.458 -5.379 -7.372 1.00 90.19 370 PHE A CA 1
ATOM 3016 C C . PHE A 1 370 ? 28.879 -3.914 -7.419 1.00 90.19 370 PHE A C 1
ATOM 3018 O O . PHE A 1 370 ? 29.199 -3.324 -6.392 1.00 90.19 370 PHE A O 1
ATOM 3025 N N . LYS A 1 371 ? 29.017 -3.377 -8.632 1.00 90.88 371 LYS A N 1
ATOM 3026 C CA . LYS A 1 371 ? 29.492 -2.013 -8.863 1.00 90.88 371 LYS A CA 1
ATOM 3027 C C . LYS A 1 371 ? 29.064 -1.542 -10.245 1.00 90.88 371 LYS A C 1
ATOM 3029 O O . LYS A 1 371 ? 29.368 -2.212 -11.237 1.00 90.88 371 LYS A O 1
ATOM 3034 N N . LYS A 1 372 ? 28.430 -0.377 -10.276 1.00 93.50 372 LYS A N 1
ATOM 3035 C CA . LYS A 1 372 ? 28.185 0.405 -11.479 1.00 93.50 372 LYS A CA 1
ATOM 3036 C C . LYS A 1 372 ? 29.267 1.483 -11.582 1.00 93.50 372 LYS A C 1
ATOM 3038 O O . LYS A 1 372 ? 29.831 1.891 -10.569 1.00 93.50 372 LYS A O 1
ATOM 3043 N N . TYR A 1 373 ? 29.626 1.854 -12.802 1.00 93.94 373 TYR A N 1
ATOM 3044 C CA . TYR A 1 373 ? 30.591 2.906 -13.095 1.00 93.94 373 TYR A CA 1
ATOM 3045 C C . TYR A 1 373 ? 29.849 4.115 -13.652 1.00 93.94 373 TYR A C 1
ATOM 3047 O O . TYR A 1 373 ? 28.949 3.955 -14.481 1.00 93.94 373 TYR A O 1
ATOM 3055 N N . ASP A 1 374 ? 30.261 5.307 -13.233 1.00 88.06 374 ASP A N 1
ATOM 3056 C CA . ASP A 1 374 ? 29.594 6.557 -13.611 1.00 88.06 374 ASP A CA 1
ATOM 3057 C C . ASP A 1 374 ? 29.976 6.989 -15.032 1.00 88.06 374 ASP A C 1
ATOM 3059 O O . ASP A 1 374 ? 29.207 7.640 -15.741 1.00 88.06 374 ASP A O 1
ATOM 3063 N N . THR A 1 375 ? 31.167 6.584 -15.489 1.00 92.88 375 THR A N 1
ATOM 3064 C CA . THR A 1 375 ? 31.705 6.944 -16.803 1.00 92.88 375 THR A CA 1
ATOM 3065 C C . THR A 1 375 ? 32.131 5.721 -17.615 1.00 92.88 375 THR A C 1
ATOM 3067 O O . THR A 1 375 ? 32.577 4.696 -17.089 1.00 92.88 375 THR A O 1
ATOM 3070 N N . LEU A 1 376 ? 32.057 5.829 -18.948 1.00 90.88 376 LEU A N 1
ATOM 3071 C CA . LEU A 1 376 ? 32.584 4.784 -19.832 1.00 90.88 376 LEU A CA 1
ATOM 3072 C C . LEU A 1 376 ? 34.098 4.609 -19.655 1.00 90.88 376 LEU A C 1
ATOM 3074 O O . LEU A 1 376 ? 34.610 3.507 -19.817 1.00 90.88 376 LEU A O 1
ATOM 3078 N N . GLN A 1 377 ? 34.825 5.677 -19.334 1.00 91.00 377 GLN A N 1
ATOM 3079 C CA . GLN A 1 377 ? 36.266 5.670 -19.103 1.00 91.00 377 GLN A CA 1
ATOM 3080 C C . GLN A 1 377 ? 36.630 4.770 -17.919 1.00 91.00 377 GLN A C 1
ATOM 3082 O O . GLN A 1 377 ? 37.540 3.945 -18.034 1.00 91.00 377 GLN A O 1
ATOM 3087 N N . GLU A 1 378 ? 35.894 4.876 -16.814 1.00 93.12 378 GLU A N 1
ATOM 3088 C CA . GLU A 1 378 ? 36.047 3.985 -15.664 1.00 93.12 378 GLU A CA 1
ATOM 3089 C C . GLU A 1 378 ? 35.720 2.539 -16.022 1.00 93.12 378 GLU A C 1
ATOM 3091 O O . GLU A 1 378 ? 36.507 1.644 -15.712 1.00 93.12 378 GLU A O 1
ATOM 3096 N N . LEU A 1 379 ? 34.625 2.313 -16.756 1.00 93.00 379 LEU A N 1
ATOM 3097 C CA . LEU A 1 379 ? 34.264 0.985 -17.249 1.00 93.00 379 LEU A CA 1
ATOM 3098 C C . LEU A 1 379 ? 35.382 0.376 -18.115 1.00 93.00 379 LEU A C 1
ATOM 3100 O O . LEU A 1 379 ? 35.755 -0.786 -17.942 1.00 93.00 379 LEU A O 1
ATOM 3104 N N . TYR A 1 380 ? 35.962 1.161 -19.030 1.00 92.31 380 TYR A N 1
ATOM 3105 C CA . TYR A 1 380 ? 37.093 0.739 -19.859 1.00 92.31 380 TYR A CA 1
ATOM 3106 C C . TYR A 1 380 ? 38.330 0.418 -19.027 1.00 92.31 380 TYR A C 1
ATOM 3108 O O . TYR A 1 380 ? 39.040 -0.544 -19.332 1.00 92.31 380 TYR A O 1
ATOM 3116 N N . SER A 1 381 ? 38.606 1.221 -18.000 1.00 92.44 381 SER A N 1
ATOM 3117 C CA . SER A 1 381 ? 39.709 0.977 -17.076 1.00 92.44 381 SER A CA 1
ATOM 3118 C C . SER A 1 381 ? 39.511 -0.355 -16.355 1.00 92.44 381 SER A C 1
ATOM 3120 O O . SER A 1 381 ? 40.379 -1.223 -16.443 1.00 92.44 381 SER A O 1
ATOM 3122 N N . ALA A 1 382 ? 38.331 -0.574 -15.767 1.00 90.75 382 ALA A N 1
ATOM 3123 C CA . ALA A 1 382 ? 37.978 -1.809 -15.074 1.00 90.75 382 ALA A CA 1
ATOM 3124 C C . ALA A 1 382 ? 38.065 -3.046 -15.986 1.00 90.75 382 ALA A C 1
ATOM 3126 O O . ALA A 1 382 ? 38.563 -4.100 -15.586 1.00 90.75 382 ALA A O 1
ATOM 3127 N N . PHE A 1 383 ? 37.636 -2.922 -17.244 1.00 91.19 383 PHE A N 1
ATOM 3128 C CA . PHE A 1 383 ? 37.772 -3.990 -18.233 1.00 91.19 383 PHE A CA 1
ATOM 3129 C C . PHE A 1 383 ? 39.242 -4.302 -18.551 1.00 91.19 383 PHE A C 1
ATOM 3131 O O . PHE A 1 383 ? 39.638 -5.466 -18.630 1.00 91.19 383 PHE A O 1
ATOM 3138 N N . ARG A 1 384 ? 40.082 -3.272 -18.725 1.00 90.25 384 ARG A N 1
ATOM 3139 C CA . ARG A 1 384 ? 41.507 -3.437 -19.064 1.00 90.25 384 ARG A CA 1
ATOM 3140 C C . ARG A 1 384 ? 42.326 -4.009 -17.916 1.00 90.25 384 ARG A C 1
ATOM 3142 O O . ARG A 1 384 ? 43.201 -4.837 -18.163 1.00 90.25 384 ARG A O 1
ATOM 3149 N N . THR A 1 385 ? 42.054 -3.581 -16.687 1.00 89.69 385 THR A N 1
ATOM 3150 C CA . THR A 1 385 ? 42.714 -4.102 -15.481 1.00 89.69 385 THR A CA 1
ATOM 3151 C C . THR A 1 385 ? 42.226 -5.506 -15.120 1.00 89.69 385 THR A C 1
ATOM 3153 O O . THR A 1 385 ? 42.844 -6.182 -14.299 1.00 89.69 385 THR A O 1
ATOM 3156 N N . GLY A 1 386 ? 41.143 -5.973 -15.752 1.00 85.69 386 GLY A N 1
ATOM 3157 C CA . GLY A 1 386 ? 40.513 -7.255 -15.459 1.00 85.69 386 GLY A CA 1
ATOM 3158 C C . GLY A 1 386 ? 39.746 -7.249 -14.138 1.00 85.69 386 GLY A C 1
ATOM 3159 O O . GLY A 1 386 ? 39.519 -8.321 -13.574 1.00 85.69 386 GLY A O 1
ATOM 3160 N N . GLU A 1 387 ? 39.378 -6.071 -13.636 1.00 86.50 387 GLU A N 1
ATOM 3161 C CA . GLU A 1 387 ? 38.462 -5.910 -12.509 1.00 86.50 387 GLU A CA 1
ATOM 3162 C C . GLU A 1 387 ? 37.067 -6.458 -12.840 1.00 86.50 387 GLU A C 1
ATOM 3164 O O . GLU A 1 387 ? 36.460 -7.102 -11.984 1.00 86.50 387 GLU A O 1
ATOM 3169 N N . ILE A 1 388 ? 36.618 -6.272 -14.083 1.00 90.00 388 ILE A N 1
ATOM 3170 C CA . ILE A 1 388 ? 35.433 -6.928 -14.649 1.00 90.00 388 ILE A CA 1
ATOM 3171 C C . ILE A 1 388 ? 35.834 -7.918 -15.750 1.00 90.00 388 ILE A C 1
ATOM 3173 O O . ILE A 1 388 ? 36.932 -7.863 -16.315 1.00 90.00 388 ILE A O 1
ATOM 3177 N N . GLY A 1 389 ? 34.950 -8.867 -16.028 1.00 86.88 389 GLY A N 1
ATOM 3178 C CA . GLY A 1 389 ? 35.084 -9.885 -17.056 1.00 86.88 389 GLY A CA 1
ATOM 3179 C C . GLY A 1 389 ? 34.974 -9.344 -18.483 1.00 86.88 389 GLY A C 1
ATOM 3180 O O . GLY A 1 389 ? 34.765 -8.160 -18.737 1.00 86.88 389 GLY A O 1
ATOM 3181 N N . ARG A 1 390 ? 35.136 -10.252 -19.455 1.00 86.12 390 ARG A N 1
ATOM 3182 C CA . ARG A 1 390 ? 35.133 -9.912 -20.891 1.00 86.12 390 ARG A CA 1
ATOM 3183 C C . ARG A 1 390 ? 33.783 -10.077 -21.584 1.00 86.12 390 ARG A C 1
ATOM 3185 O O . ARG A 1 390 ? 33.642 -9.689 -22.740 1.00 86.12 390 ARG A O 1
ATOM 3192 N N . ASN A 1 391 ? 32.808 -10.677 -20.911 1.00 92.38 391 ASN A N 1
ATOM 3193 C CA . ASN A 1 391 ? 31.490 -10.935 -21.478 1.00 92.38 391 ASN A CA 1
ATOM 3194 C C . ASN A 1 391 ? 30.574 -9.730 -21.231 1.00 92.38 391 ASN A C 1
ATOM 3196 O O . ASN A 1 391 ? 29.663 -9.783 -20.409 1.00 92.38 391 ASN A O 1
ATOM 3200 N N . ILE A 1 392 ? 30.877 -8.618 -21.902 1.00 97.00 392 ILE A N 1
ATOM 3201 C CA . ILE A 1 392 ? 30.116 -7.374 -21.775 1.00 97.00 392 ILE A CA 1
ATOM 3202 C C . ILE A 1 392 ? 29.060 -7.315 -22.873 1.00 97.00 392 ILE A C 1
ATOM 3204 O O . ILE A 1 392 ? 29.362 -7.461 -24.061 1.00 97.00 392 ILE A O 1
ATOM 3208 N N . ILE A 1 393 ? 27.819 -7.088 -22.479 1.00 98.12 393 ILE A N 1
ATOM 3209 C CA . ILE A 1 393 ? 26.660 -7.018 -23.361 1.00 98.12 393 ILE A CA 1
ATOM 3210 C C . ILE A 1 393 ? 25.938 -5.688 -23.166 1.00 98.12 393 ILE A C 1
ATOM 3212 O O . ILE A 1 393 ? 26.031 -5.074 -22.105 1.00 98.12 393 ILE A O 1
ATOM 3216 N N . ALA A 1 394 ? 25.242 -5.222 -24.195 1.00 98.38 394 ALA A N 1
ATOM 3217 C CA . ALA A 1 394 ? 24.546 -3.945 -24.153 1.00 98.38 394 ALA A CA 1
ATOM 3218 C C . ALA A 1 394 ? 23.173 -4.010 -24.815 1.00 98.38 394 ALA A C 1
ATOM 3220 O O . ALA A 1 394 ? 22.947 -4.766 -25.764 1.00 98.38 394 ALA A O 1
ATOM 3221 N N . GLY A 1 395 ? 22.279 -3.171 -24.316 1.00 98.00 395 GLY A N 1
ATOM 3222 C CA . GLY A 1 395 ? 20.963 -2.927 -24.874 1.00 98.00 395 GLY A CA 1
ATOM 3223 C C . GLY A 1 395 ? 20.727 -1.435 -25.007 1.00 98.00 395 GLY A C 1
ATOM 3224 O O . GLY A 1 395 ? 21.200 -0.658 -24.173 1.00 98.00 395 GLY A O 1
ATOM 3225 N N . VAL A 1 396 ? 20.042 -1.050 -26.078 1.00 96.81 396 VAL A N 1
ATOM 3226 C CA . VAL A 1 396 ? 19.725 0.345 -26.370 1.00 96.81 396 VAL A CA 1
ATOM 3227 C C . VAL A 1 396 ? 18.266 0.467 -26.794 1.00 96.81 396 VAL A C 1
ATOM 3229 O O . VAL A 1 396 ? 17.842 -0.247 -27.705 1.00 96.81 396 VAL A O 1
ATOM 3232 N N . ASP A 1 397 ? 17.536 1.382 -26.162 1.00 93.12 397 ASP A N 1
ATOM 3233 C CA . ASP A 1 397 ? 16.262 1.890 -26.671 1.00 93.12 397 ASP A CA 1
ATOM 3234 C C . ASP A 1 397 ? 16.477 3.297 -27.233 1.00 93.12 397 ASP A C 1
ATOM 3236 O O . ASP A 1 397 ? 17.094 4.153 -26.590 1.00 93.12 397 ASP A O 1
ATOM 3240 N N . LEU A 1 398 ? 16.083 3.499 -28.488 1.00 89.38 398 LEU A N 1
ATOM 3241 C CA . LEU A 1 398 ? 16.535 4.628 -29.288 1.00 89.38 398 LEU A CA 1
ATOM 3242 C C . LEU A 1 398 ? 15.464 5.714 -29.360 1.00 89.38 398 LEU A C 1
ATOM 3244 O O . LEU A 1 398 ? 14.466 5.608 -30.074 1.00 89.38 398 LEU A O 1
ATOM 3248 N N . GLY A 1 399 ? 15.728 6.809 -28.653 1.00 83.75 399 GLY A N 1
ATOM 3249 C CA . GLY A 1 399 ? 14.886 7.994 -28.634 1.00 83.75 399 GLY A CA 1
ATOM 3250 C C . GLY A 1 399 ? 15.192 8.984 -29.752 1.00 83.75 399 GLY A C 1
ATOM 3251 O O . GLY A 1 399 ? 16.189 8.911 -30.472 1.00 83.75 399 GLY A O 1
ATOM 3252 N N . THR A 1 400 ? 14.318 9.978 -29.875 1.00 76.69 400 THR A N 1
ATOM 3253 C CA . THR A 1 400 ? 14.481 11.095 -30.818 1.00 76.69 400 THR A CA 1
ATOM 3254 C C . THR A 1 400 ? 14.271 12.429 -30.092 1.00 76.69 400 THR A C 1
ATOM 3256 O O . THR A 1 400 ? 14.729 12.610 -28.971 1.00 76.69 400 THR A O 1
ATOM 3259 N N . THR A 1 401 ? 13.589 13.408 -30.689 1.00 65.88 401 THR A N 1
ATOM 3260 C CA . THR A 1 401 ? 13.409 14.736 -30.078 1.00 65.88 401 THR A CA 1
ATOM 3261 C C . THR A 1 401 ? 12.404 14.757 -28.924 1.00 65.88 401 THR A C 1
ATOM 3263 O O . THR A 1 401 ? 12.438 15.688 -28.122 1.00 65.88 401 THR A O 1
ATOM 3266 N N . ARG A 1 402 ? 11.516 13.755 -28.836 1.00 62.62 402 ARG A N 1
ATOM 3267 C CA . ARG A 1 402 ? 10.467 13.645 -27.802 1.00 62.62 402 ARG A CA 1
ATOM 3268 C C . ARG A 1 402 ? 10.712 12.554 -26.754 1.00 62.62 402 ARG A C 1
ATOM 3270 O O . ARG A 1 402 ? 10.145 12.657 -25.677 1.00 62.62 402 ARG A O 1
ATOM 3277 N N . HIS A 1 403 ? 11.524 11.549 -27.072 1.00 72.25 403 HIS A N 1
ATOM 3278 C CA . HIS A 1 403 ? 11.780 10.373 -26.229 1.00 72.25 403 HIS A CA 1
ATOM 3279 C C . HIS A 1 403 ? 13.265 10.291 -25.874 1.00 72.25 403 HIS A C 1
ATOM 3281 O O . HIS A 1 403 ? 14.101 10.750 -26.661 1.00 72.25 403 HIS A O 1
ATOM 3287 N N . SER A 1 404 ? 13.594 9.732 -24.712 1.00 84.00 404 SER A N 1
ATOM 3288 C CA . SER A 1 404 ? 14.979 9.506 -24.294 1.00 84.00 404 SER A CA 1
ATOM 3289 C C . SER A 1 404 ? 15.621 8.381 -25.094 1.00 84.00 404 SER A C 1
ATOM 3291 O O . SER A 1 404 ? 14.958 7.464 -25.557 1.00 84.00 404 SER A O 1
ATOM 3293 N N . THR A 1 405 ? 16.932 8.476 -25.290 1.00 90.75 405 THR A N 1
ATOM 3294 C CA . THR A 1 405 ? 17.755 7.332 -25.681 1.00 90.75 405 THR A CA 1
ATOM 3295 C C . THR A 1 405 ? 18.380 6.747 -24.429 1.00 90.75 405 THR A C 1
ATOM 3297 O O . THR A 1 405 ? 19.112 7.453 -23.727 1.00 90.75 405 THR A O 1
ATOM 3300 N N . ASP A 1 406 ? 18.142 5.462 -24.194 1.00 94.19 406 ASP A N 1
ATOM 3301 C CA . ASP A 1 406 ? 18.653 4.726 -23.045 1.00 94.19 406 ASP A CA 1
ATOM 3302 C C . ASP A 1 406 ? 19.639 3.662 -23.492 1.00 94.19 406 ASP A C 1
ATOM 3304 O O . ASP A 1 406 ? 19.349 2.844 -24.361 1.00 94.19 406 ASP A O 1
ATOM 3308 N N . ILE A 1 407 ? 20.813 3.644 -22.866 1.00 96.44 407 ILE A N 1
ATOM 3309 C CA . ILE A 1 407 ? 21.786 2.561 -22.995 1.00 96.44 407 ILE A CA 1
ATOM 3310 C C . ILE A 1 407 ? 22.034 1.924 -21.635 1.00 96.44 407 ILE A C 1
ATOM 3312 O O . ILE A 1 407 ? 22.276 2.611 -20.642 1.00 96.44 407 ILE A O 1
ATOM 3316 N N . ARG A 1 408 ? 22.034 0.591 -21.614 1.00 97.94 408 ARG A N 1
ATOM 3317 C CA . ARG A 1 408 ? 22.335 -0.236 -20.443 1.00 97.94 408 ARG A CA 1
ATOM 3318 C C . ARG A 1 408 ? 23.432 -1.232 -20.823 1.00 97.94 408 ARG A C 1
ATOM 3320 O O . ARG A 1 408 ? 23.307 -1.946 -21.820 1.00 97.94 408 ARG A O 1
ATOM 3327 N N . ILE A 1 409 ? 24.526 -1.262 -20.062 1.00 98.38 409 ILE A N 1
ATOM 3328 C CA . ILE A 1 409 ? 25.671 -2.158 -20.277 1.00 98.38 409 ILE A CA 1
ATOM 3329 C C . ILE A 1 409 ? 25.793 -3.098 -19.080 1.00 98.38 409 ILE A C 1
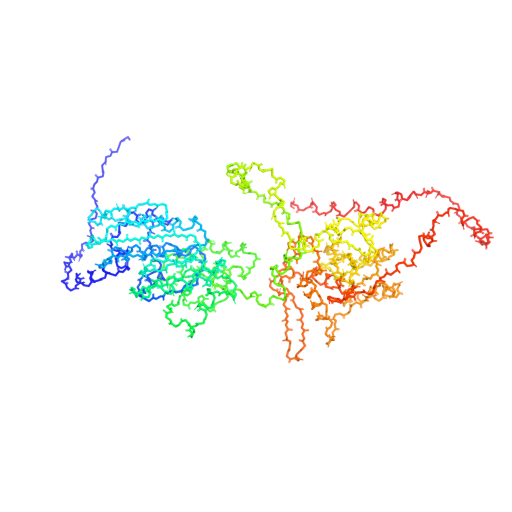ATOM 3331 O O . ILE A 1 409 ? 25.943 -2.652 -17.940 1.00 98.38 409 ILE A O 1
ATOM 3335 N N . LEU A 1 410 ? 25.766 -4.399 -19.356 1.00 98.31 410 LEU A N 1
ATOM 3336 C CA . LEU A 1 410 ? 25.846 -5.461 -18.362 1.00 98.31 410 LEU A CA 1
ATOM 3337 C C . LEU A 1 410 ? 27.123 -6.283 -18.560 1.00 98.31 410 LEU A C 1
ATOM 3339 O O . LEU A 1 410 ? 27.573 -6.510 -19.684 1.00 98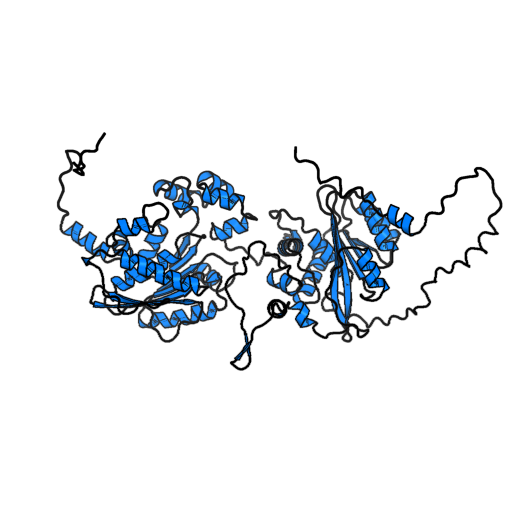.31 410 LEU A O 1
ATOM 3343 N N . GLU A 1 411 ? 27.678 -6.785 -17.466 1.00 97.62 411 GLU A N 1
ATOM 3344 C CA . GLU A 1 411 ? 28.636 -7.887 -17.482 1.00 97.62 411 GLU A CA 1
ATOM 3345 C C . GLU A 1 411 ? 27.901 -9.195 -17.194 1.00 97.62 411 GLU A C 1
ATOM 3347 O O . GLU A 1 411 ? 27.224 -9.302 -16.176 1.00 97.62 411 GLU A O 1
ATOM 3352 N N . GLU A 1 412 ? 28.072 -10.206 -18.044 1.00 97.00 412 GLU A N 1
ATOM 3353 C CA . GLU A 1 412 ? 27.598 -11.564 -17.777 1.00 97.00 412 GLU A CA 1
ATOM 3354 C C . GLU A 1 412 ? 28.714 -12.420 -17.164 1.00 97.00 412 GLU A C 1
ATOM 3356 O O . GLU A 1 412 ? 29.637 -12.884 -17.840 1.00 97.00 412 GLU A O 1
ATOM 3361 N N . ILE A 1 413 ? 28.599 -12.644 -15.861 1.00 95.44 413 ILE A N 1
ATOM 3362 C CA . ILE A 1 413 ? 29.467 -13.506 -15.067 1.00 95.44 413 ILE A CA 1
ATOM 3363 C C . ILE A 1 413 ? 28.993 -14.949 -15.222 1.00 95.44 413 ILE A C 1
ATOM 3365 O O . ILE A 1 413 ? 27.805 -15.234 -15.086 1.00 95.44 413 ILE A O 1
ATOM 3369 N N . VAL A 1 414 ? 29.929 -15.862 -15.471 1.00 93.88 414 VAL A N 1
ATOM 3370 C CA . VAL A 1 414 ? 29.672 -17.302 -15.593 1.00 93.88 414 VAL A CA 1
ATOM 3371 C C . VAL A 1 414 ? 30.288 -18.019 -14.397 1.00 93.88 414 VAL A C 1
ATOM 3373 O O . VAL A 1 414 ? 31.427 -17.727 -14.031 1.00 93.88 414 VAL A O 1
ATOM 3376 N N . PHE A 1 415 ? 29.561 -18.967 -13.810 1.00 93.00 415 PHE A N 1
ATOM 3377 C CA . PHE A 1 415 ? 30.008 -19.790 -12.681 1.00 93.00 415 PHE A CA 1
ATOM 3378 C C . PHE A 1 415 ? 30.416 -21.203 -13.128 1.00 93.00 415 PHE A C 1
ATOM 3380 O O . PHE A 1 415 ? 30.142 -21.625 -14.252 1.00 93.00 415 PHE A O 1
ATOM 3387 N N . GLU A 1 416 ? 31.096 -21.957 -12.258 1.00 89.12 416 GLU A N 1
ATOM 3388 C CA . GLU A 1 416 ? 31.615 -23.299 -12.585 1.00 89.12 416 GLU A CA 1
ATOM 3389 C C . GLU A 1 416 ? 30.538 -24.317 -12.991 1.00 89.12 416 GLU A C 1
ATOM 3391 O O . GLU A 1 416 ? 30.821 -25.228 -13.776 1.00 89.12 416 GLU A O 1
ATOM 3396 N N . ASP A 1 417 ? 29.321 -24.153 -12.470 1.00 87.31 417 ASP A N 1
ATOM 3397 C CA . ASP A 1 417 ? 28.137 -24.957 -12.787 1.00 87.31 417 ASP A CA 1
ATOM 3398 C C . ASP A 1 417 ? 27.453 -24.537 -14.103 1.00 87.31 417 ASP A C 1
ATOM 3400 O O . ASP A 1 417 ? 26.450 -25.127 -14.498 1.00 87.31 417 ASP A O 1
ATOM 3404 N N . GLY A 1 418 ? 28.004 -23.535 -14.796 1.00 86.75 418 GLY A N 1
ATOM 3405 C CA . GLY A 1 418 ? 27.467 -22.975 -16.033 1.00 86.75 418 GLY A CA 1
ATOM 3406 C C . GLY A 1 418 ? 26.339 -21.965 -15.821 1.00 86.75 418 GLY A C 1
ATOM 3407 O O . GLY A 1 418 ? 25.878 -21.385 -16.804 1.00 86.75 418 GLY A O 1
ATOM 3408 N N . SER A 1 419 ? 25.897 -21.725 -14.580 1.00 91.50 419 SER A N 1
ATOM 3409 C CA . SER A 1 419 ? 24.931 -20.663 -14.281 1.00 91.50 419 SER A CA 1
ATOM 3410 C C . SER A 1 419 ? 25.533 -19.281 -14.546 1.00 91.50 419 SER A C 1
ATOM 3412 O O . SER A 1 419 ? 26.757 -19.110 -14.583 1.00 91.50 419 SER A O 1
ATOM 3414 N N . THR A 1 420 ? 24.671 -18.281 -14.742 1.00 94.75 420 THR A N 1
ATOM 3415 C CA . THR A 1 420 ? 25.095 -16.916 -15.075 1.00 94.75 420 THR A CA 1
ATOM 3416 C C . THR A 1 420 ? 24.450 -15.869 -14.176 1.00 94.75 420 THR A C 1
ATOM 3418 O O . THR A 1 420 ? 23.287 -16.006 -13.804 1.00 94.75 420 THR A O 1
ATOM 3421 N N . LEU A 1 421 ? 25.181 -14.790 -13.901 1.00 96.69 421 LEU A N 1
ATOM 3422 C CA . LEU A 1 421 ? 24.672 -13.559 -13.294 1.00 96.69 421 LEU A CA 1
ATOM 3423 C C . LEU A 1 421 ? 25.011 -12.386 -14.207 1.00 96.69 421 LEU A C 1
ATOM 3425 O O . LEU A 1 421 ? 26.168 -12.213 -14.580 1.00 96.69 421 LEU A O 1
ATOM 3429 N N . GLN A 1 422 ? 24.025 -11.556 -14.518 1.00 98.00 422 GLN A N 1
ATOM 3430 C CA . GLN A 1 422 ? 24.244 -10.295 -15.212 1.00 98.00 422 GLN A CA 1
ATOM 3431 C C . GLN A 1 422 ? 24.271 -9.144 -14.211 1.00 98.00 422 GLN A C 1
ATOM 3433 O O . GLN A 1 422 ? 23.350 -9.001 -13.413 1.00 98.00 422 GLN A O 1
ATOM 3438 N N . VAL A 1 423 ? 25.323 -8.331 -14.238 1.00 97.31 423 VAL A N 1
ATOM 3439 C CA . VAL A 1 423 ? 25.484 -7.174 -13.347 1.00 97.31 423 VAL A CA 1
ATOM 3440 C C . VAL A 1 423 ? 25.511 -5.906 -14.186 1.00 97.31 423 VAL A C 1
ATOM 3442 O O . VAL A 1 423 ? 26.305 -5.818 -15.124 1.00 97.31 423 VAL A O 1
ATOM 3445 N N . GLU A 1 424 ? 24.672 -4.921 -13.863 1.00 97.69 424 GLU A N 1
ATOM 3446 C CA . GLU A 1 424 ? 24.734 -3.613 -14.518 1.00 97.69 424 GLU A CA 1
ATOM 3447 C C . GLU A 1 424 ? 26.046 -2.904 -14.179 1.00 97.69 424 GLU A C 1
ATOM 3449 O O . GLU A 1 424 ? 26.396 -2.715 -13.016 1.00 97.69 424 GLU A O 1
ATOM 3454 N N . ARG A 1 425 ? 26.791 -2.523 -15.220 1.00 97.00 425 ARG A N 1
ATOM 3455 C CA . ARG A 1 425 ? 28.081 -1.841 -15.090 1.00 97.00 425 ARG A CA 1
ATOM 3456 C C . ARG A 1 425 ? 28.033 -0.387 -15.517 1.00 97.00 425 ARG A C 1
ATOM 3458 O O . ARG A 1 425 ? 28.871 0.379 -15.067 1.00 97.00 425 ARG A O 1
ATOM 3465 N N . PHE A 1 426 ? 27.095 -0.006 -16.377 1.00 97.38 426 PHE A N 1
ATOM 3466 C CA . PHE A 1 426 ? 26.938 1.372 -16.830 1.00 97.38 426 PHE A CA 1
ATOM 3467 C C . PHE A 1 426 ? 25.531 1.581 -17.391 1.00 97.38 426 PHE A C 1
ATOM 3469 O O . PHE A 1 426 ? 24.993 0.701 -18.068 1.00 97.38 426 PHE A O 1
ATOM 3476 N N . SER A 1 427 ? 24.963 2.762 -17.167 1.00 96.25 427 SER A N 1
ATOM 3477 C CA . SER A 1 427 ? 23.736 3.200 -17.829 1.00 96.25 427 SER A CA 1
ATOM 3478 C C . SER A 1 427 ? 23.824 4.668 -18.206 1.00 96.25 427 SER A C 1
ATOM 3480 O O . SER A 1 427 ? 24.450 5.447 -17.491 1.00 96.25 427 SER A O 1
ATOM 3482 N N . LYS A 1 428 ? 23.142 5.067 -19.277 1.00 93.25 428 LYS A N 1
ATOM 3483 C CA . LYS A 1 428 ? 22.991 6.476 -19.641 1.00 93.25 428 LYS A CA 1
ATOM 3484 C C . LYS A 1 428 ? 21.628 6.705 -20.283 1.00 93.25 428 LYS A C 1
ATOM 3486 O O . LYS A 1 428 ? 21.290 5.999 -21.228 1.00 93.25 428 LYS A O 1
ATOM 3491 N N . ASN A 1 429 ? 20.911 7.711 -19.793 1.00 91.56 429 ASN A N 1
ATOM 3492 C CA . ASN A 1 429 ? 19.671 8.233 -20.363 1.00 91.56 429 ASN A CA 1
ATOM 3493 C C . ASN A 1 429 ? 19.955 9.634 -20.919 1.00 91.56 429 ASN A C 1
ATOM 3495 O O . ASN A 1 429 ? 20.562 10.459 -20.232 1.00 91.56 429 ASN A O 1
ATOM 3499 N N . VAL A 1 430 ? 19.583 9.896 -22.174 1.00 89.00 430 VAL A N 1
ATOM 3500 C CA . VAL A 1 430 ? 19.767 11.214 -22.801 1.00 89.00 430 VAL A CA 1
ATOM 3501 C C . VAL A 1 430 ? 18.524 11.594 -23.592 1.00 89.00 430 VAL A C 1
ATOM 3503 O O . VAL A 1 430 ? 18.157 10.916 -24.550 1.00 89.00 430 VAL A O 1
ATOM 3506 N N . GLN A 1 431 ? 17.904 12.718 -23.245 1.00 85.50 431 GLN A N 1
ATOM 3507 C CA . GLN A 1 431 ? 16.818 13.306 -24.029 1.00 85.50 431 GLN A CA 1
ATOM 3508 C C . GLN A 1 431 ? 17.348 14.279 -25.085 1.00 85.50 431 GLN A C 1
ATOM 3510 O O . GLN A 1 431 ? 18.412 14.873 -24.924 1.00 85.50 431 GLN A O 1
ATOM 3515 N N . ARG A 1 432 ? 16.570 14.483 -26.158 1.00 84.38 432 ARG A N 1
ATOM 3516 C CA . ARG A 1 432 ? 16.878 15.439 -27.242 1.00 84.38 432 ARG A CA 1
ATOM 3517 C C . ARG A 1 432 ? 18.234 15.190 -27.919 1.00 84.38 432 ARG A C 1
ATOM 3519 O O . ARG A 1 432 ? 18.867 16.122 -28.407 1.00 84.38 432 ARG A O 1
ATOM 3526 N N . TRP A 1 433 ? 18.664 13.933 -27.979 1.00 86.56 433 TRP A N 1
ATOM 3527 C CA . TRP A 1 433 ? 19.910 13.552 -28.632 1.00 86.56 433 TRP A CA 1
ATOM 3528 C C . TRP A 1 433 ? 19.686 13.371 -30.135 1.00 86.56 433 TRP A C 1
ATOM 3530 O O . TRP A 1 433 ? 18.847 12.572 -30.547 1.00 86.56 433 TRP A O 1
ATOM 3540 N N . ASP A 1 434 ? 20.405 14.106 -30.982 1.00 89.25 434 ASP A N 1
ATOM 3541 C CA . ASP A 1 434 ? 20.255 13.980 -32.431 1.00 89.25 434 ASP A CA 1
ATOM 3542 C C . ASP A 1 434 ? 20.831 12.654 -32.967 1.00 89.25 434 ASP A C 1
ATOM 3544 O O . ASP A 1 434 ? 21.847 12.146 -32.487 1.00 89.25 434 ASP A O 1
ATOM 3548 N N . LEU A 1 435 ? 20.179 12.094 -33.992 1.00 89.06 435 LEU A N 1
ATOM 3549 C CA . LEU A 1 435 ? 20.537 10.789 -34.562 1.00 89.06 435 LEU A CA 1
ATOM 3550 C C . LEU A 1 435 ? 21.991 10.712 -35.077 1.00 89.06 435 LEU A C 1
ATOM 3552 O O . LEU A 1 435 ? 22.641 9.700 -34.815 1.00 89.06 435 LEU A O 1
ATOM 3556 N N . PRO A 1 436 ? 22.550 11.720 -35.781 1.00 90.94 436 PRO A N 1
ATOM 3557 C CA . P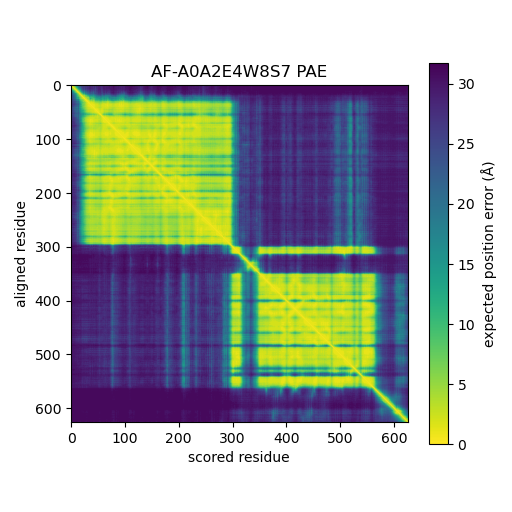RO A 1 436 ? 23.963 11.695 -36.169 1.00 90.94 436 PRO A CA 1
ATOM 3558 C C . PRO A 1 436 ? 24.928 11.555 -34.983 1.00 90.94 436 PRO A C 1
ATOM 3560 O O . PRO A 1 436 ? 25.844 10.728 -35.028 1.00 90.94 436 PRO A O 1
ATOM 3563 N N . SER A 1 437 ? 24.718 12.319 -33.908 1.00 91.75 437 SER A N 1
ATOM 3564 C CA . SER A 1 437 ? 25.539 12.231 -32.696 1.00 91.75 437 SER A CA 1
ATOM 3565 C C . SER A 1 437 ? 25.384 10.885 -31.987 1.00 91.75 437 SER A C 1
ATOM 3567 O O . SER A 1 437 ? 26.385 10.301 -31.565 1.00 91.75 437 SER A O 1
ATOM 3569 N N . GLN A 1 438 ? 24.158 10.357 -31.910 1.00 93.75 438 GLN A N 1
ATOM 3570 C CA . GLN A 1 438 ? 23.895 9.005 -31.406 1.00 93.75 438 GLN A CA 1
ATOM 3571 C C . GLN A 1 438 ? 24.667 7.944 -32.207 1.00 93.75 438 GLN A C 1
ATOM 3573 O O . GLN A 1 438 ? 25.369 7.115 -31.627 1.00 93.75 438 GLN A O 1
ATOM 3578 N N . GLN A 1 439 ? 24.611 7.999 -33.545 1.00 94.81 439 GLN A N 1
ATOM 3579 C CA . GLN A 1 439 ? 25.322 7.0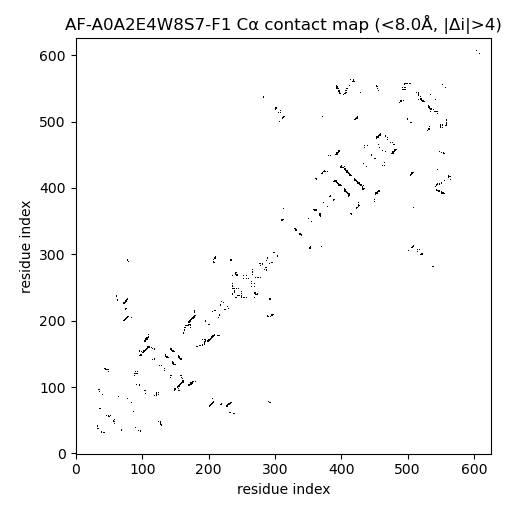54 -34.414 1.00 94.81 439 GLN A CA 1
ATOM 3580 C C . GLN A 1 439 ? 26.831 7.078 -34.156 1.00 94.81 439 GLN A C 1
ATOM 3582 O O . GLN A 1 439 ? 27.440 6.020 -34.003 1.00 94.81 439 GLN A O 1
ATOM 3587 N N . ASN A 1 440 ? 27.429 8.271 -34.079 1.00 95.38 440 ASN A N 1
ATOM 3588 C CA . ASN A 1 440 ? 28.857 8.426 -33.797 1.00 95.38 440 ASN A CA 1
ATOM 3589 C C . ASN A 1 440 ? 29.232 7.827 -32.435 1.00 95.38 440 ASN A C 1
ATOM 3591 O O . ASN A 1 440 ? 30.261 7.158 -32.315 1.00 95.38 440 ASN A O 1
ATOM 3595 N N . TYR A 1 441 ? 28.389 8.029 -31.421 1.00 95.44 441 TYR A N 1
ATOM 3596 C CA . TYR A 1 441 ? 28.602 7.482 -30.085 1.00 95.44 441 TYR A CA 1
ATOM 3597 C C . TYR A 1 441 ? 28.551 5.951 -30.069 1.00 95.44 441 TYR A C 1
ATOM 3599 O O . TYR A 1 441 ? 29.489 5.310 -29.589 1.00 95.44 441 TYR A O 1
ATOM 3607 N N . PHE A 1 442 ? 27.502 5.344 -30.631 1.00 96.69 442 PHE A N 1
ATOM 3608 C CA . PHE A 1 442 ? 27.375 3.885 -30.660 1.00 96.69 442 PHE A CA 1
ATOM 3609 C C . PHE A 1 442 ? 28.427 3.232 -31.558 1.00 96.69 442 PHE A C 1
ATOM 3611 O O . PHE A 1 442 ? 28.967 2.182 -31.213 1.00 96.69 442 PHE A O 1
ATOM 3618 N N . GLU A 1 443 ? 28.799 3.872 -32.668 1.00 96.88 443 GLU A N 1
ATOM 3619 C CA . GLU A 1 443 ? 29.915 3.420 -33.491 1.00 96.88 443 GLU A CA 1
ATOM 3620 C C . GLU A 1 443 ? 31.237 3.444 -32.708 1.00 96.88 443 GLU A C 1
ATOM 3622 O O . GLU A 1 443 ? 31.999 2.476 -32.769 1.00 96.88 443 GLU A O 1
ATOM 3627 N N . ALA A 1 444 ? 31.519 4.507 -31.950 1.00 94.75 444 ALA A N 1
ATOM 3628 C CA . ALA A 1 444 ? 32.712 4.587 -31.109 1.00 94.75 444 ALA A CA 1
ATOM 3629 C C . ALA A 1 444 ? 32.718 3.505 -30.014 1.00 94.75 444 ALA A C 1
ATOM 3631 O O . ALA A 1 444 ? 33.741 2.847 -29.803 1.00 94.75 444 ALA A O 1
ATOM 3632 N N . LEU A 1 445 ? 31.570 3.267 -29.372 1.00 95.44 445 LEU A N 1
ATOM 3633 C CA . LEU A 1 445 ? 31.402 2.225 -28.360 1.00 95.44 445 LEU A CA 1
ATOM 3634 C C . LEU A 1 445 ? 31.590 0.812 -28.936 1.00 95.44 445 LEU A C 1
ATOM 3636 O O . LEU A 1 445 ? 32.226 -0.023 -28.302 1.00 95.44 445 LEU A O 1
ATOM 3640 N N . LEU A 1 446 ? 31.108 0.536 -30.149 1.00 96.00 446 LEU A N 1
ATOM 3641 C CA . LEU A 1 446 ? 31.334 -0.752 -30.819 1.00 96.00 446 LEU A CA 1
ATOM 3642 C C . LEU A 1 446 ? 32.795 -0.917 -31.265 1.00 96.00 446 LEU A C 1
ATOM 3644 O O . LEU A 1 446 ? 33.368 -2.001 -31.151 1.00 96.00 446 LEU A O 1
ATOM 3648 N N . ARG A 1 447 ? 33.436 0.161 -31.735 1.00 95.50 447 ARG A N 1
ATOM 3649 C CA . ARG A 1 447 ? 34.847 0.154 -32.162 1.00 95.50 447 ARG A CA 1
ATOM 3650 C C . ARG A 1 447 ? 35.836 -0.050 -31.029 1.00 95.50 447 ARG A C 1
ATOM 3652 O O . ARG A 1 447 ? 36.941 -0.520 -31.295 1.00 95.50 447 ARG A O 1
ATOM 3659 N N . SER A 1 448 ? 35.474 0.306 -29.801 1.00 91.88 448 SER A N 1
ATOM 3660 C CA . SER A 1 448 ? 36.344 0.110 -28.641 1.00 91.88 448 SER A CA 1
ATOM 3661 C C . SER A 1 448 ? 36.625 -1.371 -28.357 1.00 91.88 448 SER A C 1
ATOM 3663 O O . SER A 1 448 ? 37.625 -1.691 -27.716 1.00 91.88 448 SER A O 1
ATOM 3665 N N . GLY A 1 449 ? 35.757 -2.268 -28.843 1.00 90.00 449 GLY A N 1
ATOM 3666 C CA . GLY A 1 449 ? 35.882 -3.713 -28.687 1.00 90.00 449 GLY A CA 1
ATOM 3667 C C . GLY A 1 449 ? 35.508 -4.237 -27.300 1.00 90.00 449 GLY A C 1
ATOM 3668 O O . GLY A 1 449 ? 35.691 -5.427 -27.056 1.00 90.00 449 GLY A O 1
ATOM 3669 N N . ILE A 1 450 ? 34.994 -3.389 -26.398 1.00 92.88 450 ILE A N 1
ATOM 3670 C CA . ILE A 1 450 ? 34.537 -3.839 -25.073 1.00 92.88 450 ILE A CA 1
ATOM 3671 C C . ILE A 1 450 ? 33.238 -4.641 -25.170 1.00 92.88 450 ILE A C 1
ATOM 3673 O O . ILE A 1 450 ? 33.084 -5.643 -24.483 1.00 92.88 450 ILE A O 1
ATOM 3677 N N . ILE A 1 451 ? 32.317 -4.224 -26.044 1.00 96.25 451 ILE A N 1
ATOM 3678 C CA . ILE A 1 451 ? 31.007 -4.854 -26.189 1.00 96.25 451 ILE A CA 1
ATOM 3679 C C . ILE A 1 451 ? 31.140 -6.127 -27.023 1.00 96.25 451 ILE A C 1
ATOM 3681 O O . ILE A 1 451 ? 31.520 -6.084 -28.192 1.00 96.25 451 ILE A O 1
ATOM 3685 N N . ARG A 1 452 ? 30.768 -7.266 -26.439 1.00 96.38 452 ARG A N 1
ATOM 3686 C CA . ARG A 1 452 ? 30.650 -8.551 -27.138 1.00 96.38 452 ARG A CA 1
ATOM 3687 C C . ARG A 1 452 ? 29.414 -8.581 -28.028 1.00 96.38 452 ARG A C 1
ATOM 3689 O O . ARG A 1 452 ? 29.475 -9.065 -29.159 1.00 96.38 452 ARG A O 1
ATOM 3696 N N . LYS A 1 453 ? 28.283 -8.110 -27.499 1.00 97.88 453 LYS A N 1
ATOM 3697 C CA . LYS A 1 453 ? 26.995 -8.110 -28.194 1.00 97.88 453 LYS A CA 1
ATOM 3698 C C . LYS A 1 453 ? 26.144 -6.916 -27.769 1.00 97.88 453 LYS A C 1
ATOM 3700 O O . LYS A 1 453 ? 25.994 -6.676 -26.577 1.00 97.88 453 LYS A O 1
ATOM 3705 N N . MET A 1 454 ? 25.591 -6.197 -28.739 1.00 98.19 454 MET A N 1
ATOM 3706 C CA . MET A 1 454 ? 24.673 -5.079 -28.547 1.00 98.19 454 MET A CA 1
ATOM 3707 C C . MET A 1 454 ? 23.387 -5.327 -29.328 1.00 98.19 454 MET A C 1
ATOM 3709 O O . MET A 1 454 ? 23.453 -5.611 -30.526 1.00 98.19 454 MET A O 1
ATOM 3713 N N . LEU A 1 455 ? 22.244 -5.200 -28.661 1.00 97.81 455 LEU A N 1
ATOM 3714 C CA . LEU A 1 455 ? 20.924 -5.128 -29.288 1.00 97.81 455 LEU A CA 1
ATOM 3715 C C . LEU A 1 455 ? 20.415 -3.689 -29.181 1.00 97.81 455 LEU A C 1
ATOM 3717 O O . LEU A 1 455 ? 20.571 -3.063 -28.137 1.00 97.81 455 LEU A O 1
ATOM 3721 N N . MET A 1 456 ? 19.821 -3.169 -30.248 1.00 95.88 456 MET A N 1
ATOM 3722 C CA . MET A 1 456 ? 19.323 -1.793 -30.285 1.00 95.88 456 MET A CA 1
ATOM 3723 C C . MET A 1 456 ? 17.992 -1.740 -31.019 1.00 95.88 456 MET A C 1
ATOM 3725 O O . MET A 1 456 ? 17.922 -2.231 -32.150 1.00 95.88 456 MET A O 1
ATOM 3729 N N . ASP A 1 457 ? 16.970 -1.134 -30.411 1.00 92.31 457 ASP A N 1
ATOM 3730 C CA . ASP A 1 457 ? 15.733 -0.822 -31.128 1.00 92.31 457 ASP A CA 1
ATOM 3731 C C . ASP A 1 457 ? 16.011 0.251 -32.183 1.00 92.31 457 ASP A C 1
ATOM 3733 O O . ASP A 1 457 ? 16.341 1.391 -31.880 1.00 92.31 457 ASP A O 1
ATOM 3737 N N . CYS A 1 458 ? 15.924 -0.135 -33.452 1.00 88.69 458 CYS A N 1
ATOM 3738 C CA . CYS A 1 458 ? 16.117 0.746 -34.599 1.00 88.69 458 CYS A CA 1
ATOM 3739 C C . CYS A 1 458 ? 14.812 0.911 -35.389 1.00 88.69 458 CYS A C 1
ATOM 3741 O O . CYS A 1 458 ? 14.826 1.120 -36.610 1.00 88.69 458 CYS A O 1
ATOM 3743 N N . THR A 1 459 ? 13.666 0.778 -34.722 1.00 85.81 459 THR A N 1
ATOM 3744 C CA . THR A 1 459 ? 12.353 0.952 -35.343 1.00 85.81 459 THR A CA 1
ATOM 3745 C C . THR A 1 459 ? 12.141 2.412 -35.760 1.00 85.81 459 THR A C 1
ATOM 3747 O O . THR A 1 459 ? 12.511 3.355 -35.064 1.00 85.81 459 THR A O 1
ATOM 3750 N N . GLY A 1 460 ? 11.542 2.627 -36.934 1.00 85.50 460 GLY A N 1
ATOM 3751 C CA . GLY A 1 460 ? 11.187 3.966 -37.406 1.00 85.50 460 GLY A CA 1
ATOM 3752 C C . GLY A 1 460 ? 12.416 4.847 -37.708 1.00 85.50 460 GLY A C 1
ATOM 3753 O O . GLY A 1 460 ? 13.220 4.473 -38.564 1.00 85.50 460 GLY A O 1
ATOM 3754 N N . PRO A 1 461 ? 12.585 6.025 -37.070 1.00 79.56 461 PRO A N 1
ATOM 3755 C CA . PRO A 1 461 ? 13.693 6.945 -37.363 1.00 79.56 461 PRO A CA 1
ATOM 3756 C C . PRO A 1 461 ? 15.096 6.330 -37.213 1.00 79.56 461 PRO A C 1
ATOM 3758 O O . PRO A 1 461 ? 16.021 6.748 -37.909 1.00 79.56 461 PRO A O 1
ATOM 3761 N N . GLY A 1 462 ? 15.253 5.311 -36.358 1.00 85.44 462 GLY A N 1
ATOM 3762 C CA . GLY A 1 462 ? 16.521 4.608 -36.138 1.00 85.44 462 GLY A CA 1
ATOM 3763 C C . GLY A 1 462 ? 16.926 3.632 -37.251 1.00 85.44 462 GLY A C 1
ATOM 3764 O O . GLY A 1 462 ? 18.067 3.172 -37.272 1.00 85.44 462 GLY A O 1
ATOM 3765 N N . THR A 1 463 ? 16.050 3.323 -38.215 1.00 91.19 463 THR A N 1
ATOM 3766 C CA . THR A 1 463 ? 16.271 2.218 -39.171 1.00 91.19 463 THR A CA 1
ATOM 3767 C C . THR A 1 463 ? 17.522 2.400 -40.033 1.00 91.19 463 THR A C 1
ATOM 3769 O O . THR A 1 463 ? 18.239 1.436 -40.299 1.00 91.19 463 THR A O 1
ATOM 3772 N N . GLN A 1 464 ? 17.832 3.627 -40.460 1.00 92.12 464 GLN A N 1
ATOM 3773 C CA . GLN A 1 464 ? 19.043 3.877 -41.254 1.00 92.12 464 GLN A CA 1
ATOM 3774 C C . GLN A 1 464 ? 20.321 3.655 -40.432 1.00 92.12 464 GLN A C 1
ATOM 3776 O O . GLN A 1 464 ? 21.275 3.053 -40.932 1.00 92.12 464 GLN A O 1
ATOM 3781 N N . MET A 1 465 ? 20.319 4.086 -39.166 1.00 93.56 465 MET A N 1
ATOM 3782 C CA . MET A 1 465 ? 21.429 3.878 -38.235 1.00 93.56 465 MET A CA 1
ATOM 3783 C C . MET A 1 465 ? 21.633 2.386 -37.950 1.00 93.56 465 MET A C 1
ATOM 3785 O O . MET A 1 465 ? 22.755 1.891 -38.062 1.00 93.56 465 MET A O 1
ATOM 3789 N N . GLY A 1 466 ? 20.551 1.654 -37.664 1.00 93.81 466 GLY A N 1
ATOM 3790 C CA . GLY A 1 466 ? 20.588 0.210 -37.424 1.00 93.81 466 GLY A CA 1
ATOM 3791 C C . GLY A 1 466 ? 21.202 -0.559 -38.591 1.00 93.81 466 GLY A C 1
ATOM 3792 O O . GLY A 1 466 ? 22.155 -1.320 -38.409 1.00 93.81 466 GLY A O 1
ATOM 3793 N N . GLN A 1 467 ? 20.757 -0.275 -39.818 1.00 94.69 467 GLN A N 1
ATOM 3794 C CA . GLN A 1 467 ? 21.320 -0.889 -41.024 1.00 94.69 467 GLN A CA 1
ATOM 3795 C C . GLN A 1 467 ? 22.805 -0.559 -41.218 1.00 94.69 467 GLN A C 1
ATOM 3797 O O . GLN A 1 467 ? 23.582 -1.424 -41.635 1.00 94.69 467 GLN A O 1
ATOM 3802 N N . TYR A 1 468 ? 23.209 0.682 -40.933 1.00 96.12 468 TYR A N 1
ATOM 3803 C CA . TYR A 1 468 ? 24.605 1.102 -41.013 1.00 96.12 468 TYR A CA 1
ATOM 3804 C C . TYR A 1 468 ? 25.483 0.328 -40.017 1.00 96.12 468 TYR A C 1
ATOM 3806 O O . TYR A 1 468 ? 26.478 -0.289 -40.416 1.00 96.12 468 TYR A O 1
ATOM 3814 N N . LEU A 1 469 ? 25.091 0.301 -38.740 1.00 96.50 469 LEU A N 1
ATOM 3815 C CA . LEU A 1 469 ? 25.838 -0.372 -37.677 1.00 96.50 469 LEU A CA 1
ATOM 3816 C C . LEU A 1 469 ? 25.860 -1.894 -37.873 1.00 96.50 469 LEU A C 1
ATOM 3818 O O . LEU A 1 469 ? 26.918 -2.505 -37.724 1.00 96.50 469 LEU A O 1
ATOM 3822 N N . ALA A 1 470 ? 24.757 -2.509 -38.308 1.00 96.25 470 ALA A N 1
ATOM 3823 C CA . ALA A 1 470 ? 24.687 -3.947 -38.578 1.00 96.25 470 ALA A CA 1
ATOM 3824 C C . ALA A 1 470 ? 25.611 -4.385 -39.721 1.00 96.25 470 ALA A C 1
ATOM 3826 O O . ALA A 1 470 ? 26.267 -5.421 -39.624 1.00 96.25 470 ALA A O 1
ATOM 3827 N N . ARG A 1 471 ? 25.726 -3.583 -40.790 1.00 96.81 471 ARG A N 1
ATOM 3828 C CA . ARG A 1 471 ? 26.679 -3.860 -41.880 1.00 96.81 471 ARG A CA 1
ATOM 3829 C C . ARG A 1 471 ? 28.128 -3.738 -41.420 1.00 96.81 471 ARG A C 1
ATOM 3831 O O . ARG A 1 471 ? 28.987 -4.470 -41.906 1.00 96.81 471 ARG A O 1
ATOM 3838 N N . ARG A 1 472 ? 28.409 -2.797 -40.517 1.00 97.12 472 ARG A N 1
ATOM 3839 C CA . ARG A 1 472 ? 29.767 -2.491 -40.059 1.00 97.12 472 ARG A CA 1
ATOM 3840 C C . ARG A 1 472 ? 30.253 -3.420 -38.944 1.00 97.12 472 ARG A C 1
ATOM 3842 O O . ARG A 1 472 ? 31.441 -3.729 -38.904 1.00 97.12 472 ARG A O 1
ATOM 3849 N N . PHE A 1 473 ? 29.348 -3.891 -38.087 1.00 97.25 473 PHE A N 1
ATOM 3850 C CA . PHE A 1 473 ? 29.643 -4.725 -36.919 1.00 97.25 473 PHE A CA 1
ATOM 3851 C C . PHE A 1 473 ? 28.766 -5.993 -36.870 1.00 97.25 473 PHE A C 1
ATOM 3853 O O . PHE A 1 473 ? 28.119 -6.246 -35.854 1.00 97.25 473 PHE A O 1
ATOM 3860 N N . PRO A 1 474 ? 28.743 -6.835 -37.922 1.00 94.31 474 PRO A N 1
ATOM 3861 C CA . PRO A 1 474 ? 27.766 -7.925 -38.059 1.00 94.31 474 PRO A CA 1
ATOM 3862 C C . PRO A 1 474 ? 27.850 -9.004 -36.965 1.00 94.31 474 PRO A C 1
ATOM 3864 O O . PRO A 1 474 ? 26.861 -9.667 -36.663 1.00 94.31 474 PRO A O 1
ATOM 3867 N N . SER A 1 475 ? 29.018 -9.196 -36.343 1.00 91.69 475 SER A N 1
ATOM 3868 C CA . SER A 1 475 ? 29.191 -10.137 -35.227 1.00 91.69 475 SER A CA 1
ATOM 3869 C C . SER A 1 475 ? 28.675 -9.584 -33.896 1.00 91.69 475 SER A C 1
ATOM 3871 O O . SER A 1 475 ? 28.170 -10.337 -33.059 1.00 91.69 475 SER A O 1
ATOM 3873 N N . THR A 1 476 ? 28.772 -8.268 -33.713 1.00 95.50 476 THR A N 1
ATOM 3874 C CA . THR A 1 476 ? 28.663 -7.594 -32.412 1.00 95.50 476 THR A CA 1
ATOM 3875 C C . THR A 1 476 ? 27.359 -6.819 -32.266 1.00 95.50 476 THR A C 1
ATOM 3877 O O . THR A 1 476 ? 26.835 -6.730 -31.166 1.00 95.50 476 THR A O 1
ATOM 3880 N N . PHE A 1 477 ? 26.792 -6.302 -33.349 1.00 97.81 477 PHE A N 1
ATOM 3881 C CA . PHE A 1 477 ? 25.567 -5.510 -33.324 1.00 97.81 477 PHE A CA 1
ATOM 3882 C C . PHE A 1 477 ? 24.377 -6.302 -33.872 1.00 97.81 477 PHE A C 1
ATOM 3884 O O . PHE A 1 477 ? 24.523 -7.112 -34.790 1.00 97.81 477 PHE A O 1
ATOM 3891 N N . VAL A 1 478 ? 23.200 -6.075 -33.296 1.00 96.06 478 VAL A N 1
ATOM 3892 C CA . VAL A 1 478 ? 21.922 -6.614 -33.755 1.00 96.06 478 VAL A CA 1
ATOM 3893 C C . VAL A 1 478 ? 20.925 -5.471 -33.853 1.00 96.06 478 VAL A C 1
ATOM 3895 O O . VAL A 1 478 ? 20.574 -4.848 -32.854 1.00 96.06 478 VAL A O 1
ATOM 3898 N N . ASP A 1 479 ? 20.459 -5.254 -35.075 1.00 93.75 479 ASP A N 1
ATOM 3899 C CA . ASP A 1 479 ? 19.366 -4.349 -35.402 1.00 93.75 479 ASP A CA 1
ATOM 3900 C C . ASP A 1 479 ? 18.032 -4.993 -34.974 1.00 93.75 479 ASP A C 1
ATOM 3902 O O . ASP A 1 479 ? 17.604 -6.005 -35.548 1.00 93.75 479 ASP A O 1
ATOM 3906 N N . VAL A 1 480 ? 17.405 -4.456 -33.922 1.00 91.94 480 VAL A N 1
ATOM 3907 C CA . VAL A 1 480 ? 16.095 -4.901 -33.440 1.00 91.94 480 VAL A CA 1
ATOM 3908 C C . VAL A 1 480 ? 15.012 -4.048 -34.091 1.00 91.94 480 VAL A C 1
ATOM 3910 O O . VAL A 1 480 ? 15.005 -2.828 -34.000 1.00 91.94 480 VAL A O 1
ATOM 3913 N N . GLN A 1 481 ? 14.064 -4.724 -34.737 1.00 87.50 481 GLN A N 1
ATOM 3914 C CA . GLN A 1 481 ? 12.876 -4.116 -35.331 1.00 87.50 481 GLN A CA 1
ATOM 3915 C C . GLN A 1 481 ? 11.650 -4.611 -34.556 1.00 87.50 481 GLN A C 1
ATOM 3917 O O . GLN A 1 481 ? 11.317 -5.803 -34.626 1.00 87.50 481 GLN A O 1
ATOM 3922 N N . MET A 1 482 ? 11.015 -3.706 -33.807 1.00 78.81 482 MET A N 1
ATOM 3923 C CA . MET A 1 482 ? 9.897 -3.970 -32.887 1.00 78.81 482 MET A CA 1
ATOM 3924 C C . MET A 1 482 ? 8.528 -4.015 -33.585 1.00 78.81 482 MET A C 1
ATOM 3926 O O . MET A 1 482 ? 7.523 -4.357 -32.962 1.00 78.81 482 MET A O 1
ATOM 3930 N N . GLY A 1 483 ? 8.478 -3.721 -34.890 1.00 64.94 483 GLY A N 1
ATOM 3931 C CA . GLY A 1 483 ? 7.278 -3.849 -35.719 1.00 64.94 483 GLY A CA 1
ATOM 3932 C C . GLY A 1 483 ? 6.959 -5.294 -36.144 1.00 64.94 483 GLY A C 1
ATOM 3933 O O . GLY A 1 483 ? 7.848 -6.071 -36.496 1.00 64.94 483 GLY A O 1
ATOM 3934 N N . GLY A 1 484 ? 5.663 -5.633 -36.181 1.00 59.34 484 GLY A N 1
ATOM 3935 C CA . GLY A 1 484 ? 5.130 -6.900 -36.713 1.00 59.34 484 GLY A CA 1
ATOM 3936 C C . GLY A 1 484 ? 4.717 -7.935 -35.653 1.00 59.34 484 GLY A C 1
ATOM 3937 O O . GLY A 1 484 ? 5.161 -7.905 -34.510 1.00 59.34 484 GLY A O 1
ATOM 3938 N N . ASN A 1 485 ? 3.852 -8.880 -36.036 1.00 54.56 485 ASN A N 1
ATOM 3939 C CA . ASN A 1 485 ? 3.182 -9.834 -35.135 1.00 54.56 485 ASN A CA 1
ATOM 3940 C C . ASN A 1 485 ? 4.060 -11.058 -34.767 1.00 54.56 485 ASN A C 1
ATOM 3942 O O . ASN A 1 485 ? 3.614 -12.199 -34.840 1.00 54.56 485 ASN A O 1
ATOM 3946 N N . ASN A 1 486 ? 5.335 -10.830 -34.428 1.00 59.22 486 ASN A N 1
ATOM 3947 C CA . ASN A 1 486 ? 6.374 -11.874 -34.378 1.00 59.22 486 ASN A CA 1
ATOM 3948 C C . ASN A 1 486 ? 6.789 -12.315 -32.958 1.00 59.22 486 ASN A C 1
ATOM 3950 O O . ASN A 1 486 ? 7.826 -12.955 -32.805 1.00 59.22 486 ASN A O 1
ATOM 3954 N N . GLY A 1 487 ? 6.053 -11.933 -31.907 1.00 71.75 487 GLY A N 1
ATOM 3955 C CA . GLY A 1 487 ? 6.319 -12.369 -30.522 1.00 71.75 487 GLY A CA 1
ATOM 3956 C C . GLY A 1 487 ? 7.650 -11.900 -29.905 1.00 71.75 487 GLY A C 1
ATOM 3957 O O . GLY A 1 487 ? 7.973 -12.283 -28.787 1.00 71.75 487 GLY A O 1
ATOM 3958 N N . LYS A 1 488 ? 8.439 -11.062 -30.595 1.00 81.81 488 LYS A N 1
ATOM 3959 C CA . LYS A 1 488 ? 9.760 -10.607 -30.118 1.00 81.81 488 LYS A CA 1
ATOM 3960 C C . LYS A 1 488 ? 9.682 -9.824 -28.807 1.00 81.81 488 LYS A C 1
ATOM 3962 O O . LYS A 1 488 ? 10.486 -10.062 -27.916 1.00 81.81 488 LYS A O 1
ATOM 3967 N N . GLN A 1 489 ? 8.690 -8.938 -28.680 1.00 83.94 489 GLN A N 1
ATOM 3968 C CA . GLN A 1 489 ? 8.447 -8.173 -27.451 1.00 83.94 489 GLN A CA 1
ATOM 3969 C C . GLN A 1 489 ? 8.283 -9.097 -26.240 1.00 83.94 489 GLN A C 1
ATOM 3971 O O . GLN A 1 489 ? 8.898 -8.878 -25.200 1.00 83.94 489 GLN A O 1
ATOM 3976 N N . GLU A 1 490 ? 7.508 -10.168 -26.411 1.00 84.50 490 GLU A N 1
ATOM 3977 C CA . GLU A 1 490 ? 7.309 -11.181 -25.381 1.00 84.50 490 GLU A CA 1
ATOM 3978 C C . GLU A 1 490 ? 8.599 -11.908 -25.033 1.00 84.50 490 GLU A C 1
ATOM 3980 O O . GLU A 1 490 ? 8.899 -12.057 -23.856 1.00 84.50 490 GLU A O 1
ATOM 3985 N N . GLN A 1 491 ? 9.408 -12.290 -26.021 1.00 88.62 491 GLN A N 1
ATOM 3986 C CA . GLN A 1 491 ? 10.687 -12.951 -25.756 1.00 88.62 491 GLN A CA 1
ATOM 3987 C C . GLN A 1 491 ? 11.627 -12.082 -24.910 1.00 88.62 491 GLN A C 1
ATOM 3989 O O . GLN A 1 491 ? 12.234 -12.592 -23.968 1.00 88.62 491 GLN A O 1
ATOM 3994 N N . PHE A 1 492 ? 11.726 -10.783 -25.208 1.00 93.19 492 PHE A N 1
ATOM 3995 C CA . PHE A 1 492 ? 12.572 -9.861 -24.446 1.00 93.19 492 PHE A CA 1
ATOM 3996 C C . PHE A 1 492 ? 12.071 -9.683 -23.009 1.00 93.19 492 PHE A C 1
ATOM 3998 O O . PHE A 1 492 ? 12.833 -9.890 -22.062 1.00 93.19 492 PHE A O 1
ATOM 4005 N N . MET A 1 493 ? 10.785 -9.365 -22.843 1.00 92.00 493 MET A N 1
ATOM 4006 C CA . MET A 1 493 ? 10.196 -9.088 -21.532 1.00 92.00 493 MET A CA 1
ATOM 4007 C C . MET A 1 493 ? 10.114 -10.340 -20.654 1.00 92.00 493 MET A C 1
ATOM 4009 O O . MET A 1 493 ? 10.467 -10.289 -19.478 1.00 92.00 493 MET A O 1
ATOM 4013 N N . VAL A 1 494 ? 9.741 -11.495 -21.211 1.00 88.06 494 VAL A N 1
ATOM 4014 C CA . VAL A 1 494 ? 9.722 -12.768 -20.469 1.00 88.06 494 VAL A CA 1
ATOM 4015 C C . VAL A 1 494 ? 11.133 -13.190 -20.063 1.00 88.06 494 VAL A C 1
ATOM 4017 O O . VAL A 1 494 ? 11.323 -13.637 -18.935 1.00 88.06 494 VAL A O 1
ATOM 4020 N N . ASN A 1 495 ? 12.144 -13.011 -20.922 1.00 93.19 495 ASN A N 1
ATOM 4021 C CA . ASN A 1 495 ? 13.530 -13.280 -20.534 1.00 93.19 495 ASN A CA 1
ATOM 4022 C C . ASN A 1 495 ? 13.973 -12.380 -19.370 1.00 93.19 495 ASN A C 1
ATOM 4024 O O . ASN A 1 495 ? 14.579 -12.875 -18.423 1.00 93.19 495 ASN A O 1
ATOM 4028 N N . LEU A 1 496 ? 13.634 -11.085 -19.408 1.00 96.69 496 LEU A N 1
ATOM 4029 C CA . LEU A 1 496 ? 13.906 -10.160 -18.305 1.00 96.69 496 LEU A CA 1
ATOM 4030 C C . LEU A 1 496 ? 13.195 -10.592 -17.009 1.00 96.69 496 LEU A C 1
ATOM 4032 O O . LEU A 1 496 ? 13.833 -10.644 -15.959 1.00 96.69 496 LEU A O 1
ATOM 4036 N N . LYS A 1 497 ? 11.914 -10.979 -17.080 1.00 90.94 497 LYS A N 1
ATOM 4037 C CA . LYS A 1 497 ? 11.139 -11.450 -15.916 1.00 90.94 497 LYS A CA 1
ATOM 4038 C C . LYS A 1 497 ? 11.754 -12.690 -15.295 1.00 90.94 497 LYS A C 1
ATOM 4040 O O . LYS A 1 497 ? 12.010 -12.696 -14.098 1.00 90.94 497 LYS A O 1
ATOM 4045 N N . ASN A 1 498 ? 12.085 -13.681 -16.117 1.00 84.94 498 ASN A N 1
ATOM 4046 C CA . ASN A 1 498 ? 12.718 -14.907 -15.648 1.00 84.94 498 ASN A CA 1
ATOM 4047 C C . ASN A 1 498 ? 14.065 -14.621 -14.967 1.00 84.94 498 ASN A C 1
ATOM 4049 O O . ASN A 1 498 ? 14.373 -15.245 -13.959 1.00 84.94 498 ASN A O 1
ATOM 4053 N N . ARG A 1 499 ? 14.865 -13.663 -15.463 1.00 94.38 499 ARG A N 1
ATOM 4054 C CA . ARG A 1 499 ? 16.111 -13.280 -14.777 1.00 94.38 499 ARG A CA 1
ATOM 4055 C C . ARG A 1 499 ? 15.863 -12.661 -13.411 1.00 94.38 499 ARG A C 1
ATOM 4057 O O . ARG A 1 499 ? 16.591 -12.986 -12.478 1.00 94.38 499 ARG A O 1
ATOM 4064 N N . LEU A 1 500 ? 14.880 -11.769 -13.301 1.00 89.94 500 LEU A N 1
ATOM 4065 C CA . LEU A 1 500 ? 14.513 -11.162 -12.024 1.00 89.94 500 LEU A CA 1
ATOM 4066 C C . LEU A 1 500 ? 14.012 -12.238 -11.047 1.00 89.94 500 LEU A C 1
ATOM 4068 O O . LEU A 1 500 ? 14.511 -12.334 -9.932 1.00 89.94 500 LEU A O 1
ATOM 4072 N N . GLU A 1 501 ? 13.098 -13.111 -11.485 1.00 83.62 501 GLU A N 1
ATOM 4073 C CA . GLU A 1 501 ? 12.530 -14.199 -10.664 1.00 83.62 501 GLU A CA 1
ATOM 4074 C C . GLU A 1 501 ? 13.595 -15.192 -10.212 1.00 83.62 501 GLU A C 1
ATOM 4076 O O . GLU A 1 501 ? 13.618 -15.611 -9.054 1.00 83.62 501 GLU A O 1
ATOM 4081 N N . ASN A 1 502 ? 14.527 -15.515 -11.104 1.00 86.00 502 ASN A N 1
ATOM 4082 C CA . ASN A 1 502 ? 15.628 -16.397 -10.779 1.00 86.00 502 ASN A CA 1
ATOM 4083 C C . ASN A 1 502 ? 16.705 -15.703 -9.945 1.00 86.00 502 ASN A C 1
ATOM 4085 O O . ASN A 1 502 ? 17.577 -16.407 -9.451 1.00 86.00 502 ASN A O 1
ATOM 4089 N N . GLY A 1 503 ? 16.722 -14.373 -9.793 1.00 88.69 503 GLY A N 1
ATOM 4090 C CA . GLY A 1 503 ? 17.831 -13.624 -9.187 1.00 88.69 503 GLY A CA 1
ATOM 4091 C C . GLY A 1 503 ? 19.137 -13.742 -9.991 1.00 88.69 503 GLY A C 1
ATOM 4092 O O . GLY A 1 503 ? 20.205 -13.996 -9.429 1.00 88.69 503 GLY A O 1
ATOM 4093 N N . GLU A 1 504 ? 19.048 -13.683 -11.316 1.00 95.56 504 GLU A N 1
ATOM 4094 C CA . GLU A 1 504 ? 20.154 -13.749 -12.292 1.00 95.56 504 GLU A CA 1
ATOM 4095 C C . GLU A 1 504 ? 20.530 -12.367 -12.853 1.00 95.56 504 GLU A C 1
ATOM 4097 O O . GLU A 1 504 ? 21.359 -12.271 -13.758 1.00 95.56 504 GLU A O 1
ATOM 4102 N N . LEU A 1 505 ? 19.929 -11.299 -12.326 1.00 97.31 505 LEU A N 1
ATOM 4103 C CA . LEU A 1 505 ? 20.213 -9.911 -12.675 1.00 97.31 505 LEU A CA 1
ATOM 4104 C C . LEU A 1 505 ? 20.483 -9.111 -11.396 1.00 97.31 505 LEU A C 1
ATOM 4106 O O . LEU A 1 505 ? 19.756 -9.256 -10.417 1.00 97.31 505 LEU A O 1
ATOM 4110 N N . ALA A 1 506 ? 21.521 -8.281 -11.414 1.00 95.69 506 ALA A N 1
ATOM 4111 C CA . ALA A 1 506 ? 21.868 -7.363 -10.340 1.00 95.69 506 ALA A CA 1
ATOM 4112 C C . ALA A 1 506 ? 21.937 -5.929 -10.868 1.00 95.69 506 ALA A C 1
ATOM 4114 O O . ALA A 1 506 ? 22.689 -5.641 -11.803 1.00 95.69 506 ALA A O 1
ATOM 4115 N N . LEU A 1 507 ? 21.164 -5.043 -10.247 1.00 94.31 507 LEU A N 1
ATOM 4116 C CA . LEU A 1 507 ? 21.018 -3.640 -10.625 1.00 94.31 507 LEU A CA 1
ATOM 4117 C C . LEU A 1 507 ? 21.415 -2.751 -9.447 1.00 94.31 507 LEU A C 1
ATOM 4119 O O . LEU A 1 507 ? 21.109 -3.076 -8.304 1.00 94.31 507 LEU A O 1
ATOM 4123 N N . GLU A 1 508 ? 22.064 -1.622 -9.701 1.00 91.44 508 GLU A N 1
ATOM 4124 C CA . GLU A 1 508 ? 22.153 -0.594 -8.663 1.00 91.44 508 GLU A CA 1
ATOM 4125 C C . GLU A 1 508 ? 20.773 0.046 -8.468 1.00 91.44 508 GLU A C 1
ATOM 4127 O O . GLU A 1 508 ? 19.999 0.147 -9.423 1.00 91.44 508 GLU A O 1
ATOM 4132 N N . PHE A 1 509 ? 20.433 0.435 -7.237 1.00 81.69 509 PHE A N 1
ATOM 4133 C CA . PHE A 1 509 ? 19.151 1.069 -6.953 1.00 81.69 509 PHE A CA 1
ATOM 4134 C C . PHE A 1 509 ? 19.005 2.370 -7.753 1.00 81.69 509 PHE A C 1
ATOM 4136 O O . PHE A 1 509 ? 19.703 3.354 -7.525 1.00 81.69 509 PHE A O 1
ATOM 4143 N N . ASP A 1 510 ? 18.043 2.361 -8.667 1.00 79.62 510 ASP A N 1
ATOM 4144 C CA . ASP A 1 510 ? 17.681 3.469 -9.539 1.00 79.62 510 ASP A CA 1
ATOM 4145 C C . ASP A 1 510 ? 16.156 3.598 -9.474 1.00 79.62 510 ASP A C 1
ATOM 4147 O O . ASP A 1 510 ? 15.422 2.729 -9.955 1.00 79.62 510 ASP A O 1
ATOM 4151 N N . ARG A 1 511 ? 15.675 4.659 -8.811 1.00 74.56 511 ARG A N 1
ATOM 4152 C CA . ARG A 1 511 ? 14.239 4.891 -8.604 1.00 74.56 511 ARG A CA 1
ATOM 4153 C C . ARG A 1 511 ? 13.498 5.034 -9.933 1.00 74.56 511 ARG A C 1
ATOM 4155 O O . ARG A 1 511 ? 12.392 4.516 -10.046 1.00 74.56 511 ARG A O 1
ATOM 4162 N N . GLN A 1 512 ? 14.112 5.680 -10.923 1.00 79.56 512 GLN A N 1
ATOM 4163 C CA . GLN A 1 512 ? 13.497 5.872 -12.232 1.00 79.56 512 GLN A CA 1
ATOM 4164 C C . GLN A 1 512 ? 13.336 4.524 -12.943 1.00 79.56 512 GLN A C 1
ATOM 4166 O O . GLN A 1 512 ? 12.237 4.186 -13.372 1.00 79.56 512 GLN A O 1
ATOM 4171 N N . LEU A 1 513 ? 14.393 3.705 -12.989 1.00 86.31 513 LEU A N 1
ATOM 4172 C CA . LEU A 1 513 ? 14.310 2.365 -13.580 1.00 86.31 513 LEU A CA 1
ATOM 4173 C C . LEU A 1 513 ? 13.301 1.468 -12.845 1.00 86.31 513 LEU A C 1
ATOM 4175 O O . LEU A 1 513 ? 12.607 0.674 -13.481 1.00 86.31 513 LEU A O 1
ATOM 4179 N N . LEU A 1 514 ? 13.212 1.573 -11.514 1.00 80.00 514 LEU A N 1
ATOM 4180 C CA . LEU A 1 514 ? 12.217 0.846 -10.722 1.00 80.00 514 LEU A CA 1
ATOM 4181 C C . LEU A 1 514 ? 10.795 1.214 -11.153 1.00 80.00 514 LEU A C 1
ATOM 4183 O O . LEU A 1 514 ? 9.974 0.321 -11.360 1.00 80.00 514 LEU A O 1
ATOM 4187 N N . GLU A 1 515 ? 10.511 2.510 -11.274 1.00 76.38 515 GLU A N 1
ATOM 4188 C CA . GLU A 1 515 ? 9.207 3.027 -11.695 1.00 76.38 515 GLU A CA 1
ATOM 4189 C C . GLU A 1 515 ? 8.890 2.625 -13.147 1.00 76.38 515 GLU A C 1
ATOM 4191 O O . GLU A 1 515 ? 7.783 2.155 -13.416 1.00 76.38 515 GLU A O 1
ATOM 4196 N N . GLU A 1 516 ? 9.868 2.692 -14.057 1.00 83.56 516 GLU A N 1
ATOM 4197 C CA . GLU A 1 516 ? 9.723 2.241 -15.448 1.00 83.56 516 GLU A CA 1
ATOM 4198 C C . GLU A 1 516 ? 9.417 0.740 -15.542 1.00 83.56 516 GLU A C 1
ATOM 4200 O O . GLU A 1 516 ? 8.463 0.353 -16.216 1.00 83.56 516 GLU A O 1
ATOM 4205 N N . LEU A 1 517 ? 10.166 -0.116 -14.836 1.00 86.94 517 LEU A N 1
ATOM 4206 C CA . LEU A 1 517 ? 9.908 -1.560 -14.793 1.00 86.94 517 LEU A CA 1
ATOM 4207 C C . LEU A 1 517 ? 8.530 -1.863 -14.197 1.00 86.94 517 LEU A C 1
ATOM 4209 O O . LEU A 1 517 ? 7.792 -2.679 -14.742 1.00 86.94 517 LEU A O 1
ATOM 4213 N N . TYR A 1 518 ? 8.161 -1.191 -13.107 1.00 78.81 518 TYR A N 1
ATOM 4214 C CA . TYR A 1 518 ? 6.858 -1.378 -12.470 1.00 78.81 518 TYR A CA 1
ATOM 4215 C C . TYR A 1 518 ? 5.689 -0.961 -13.377 1.00 78.81 518 TYR A C 1
ATOM 4217 O O . TYR A 1 518 ? 4.609 -1.532 -13.279 1.00 78.81 518 TYR A O 1
ATOM 4225 N N . SER A 1 519 ? 5.906 -0.002 -14.282 1.00 81.12 519 SER A N 1
ATOM 4226 C CA . SER A 1 519 ? 4.882 0.488 -15.213 1.00 81.12 519 SER A CA 1
ATOM 4227 C C . SER A 1 519 ? 4.590 -0.436 -16.404 1.00 81.12 519 SER A C 1
ATOM 4229 O O . SER A 1 519 ? 3.676 -0.150 -17.179 1.00 81.12 519 SER A O 1
ATOM 4231 N N . ILE A 1 520 ? 5.369 -1.509 -16.603 1.00 86.56 520 ILE A N 1
ATOM 4232 C CA . ILE A 1 520 ? 5.170 -2.423 -17.734 1.00 86.56 520 ILE A CA 1
ATOM 4233 C C . ILE A 1 520 ? 3.957 -3.313 -17.482 1.00 86.56 520 ILE A C 1
ATOM 4235 O O . ILE A 1 520 ? 3.942 -4.108 -16.546 1.00 86.56 520 ILE A O 1
ATOM 4239 N N . GLU A 1 521 ? 3.005 -3.281 -18.406 1.00 83.12 521 GLU A N 1
ATOM 4240 C CA . GLU A 1 521 ? 1.830 -4.145 -18.414 1.00 83.12 521 GLU A CA 1
ATOM 4241 C C . GLU A 1 521 ? 1.855 -5.119 -19.594 1.00 83.12 521 GLU A C 1
ATOM 4243 O O . GLU A 1 521 ? 2.285 -4.795 -20.711 1.00 83.12 521 GLU A O 1
ATOM 4248 N N . ARG A 1 522 ? 1.342 -6.333 -19.365 1.00 81.06 522 ARG A N 1
ATOM 4249 C CA . ARG A 1 522 ? 1.168 -7.350 -20.410 1.00 81.06 522 ARG A CA 1
ATOM 4250 C C . ARG A 1 522 ? -0.257 -7.309 -20.954 1.00 81.06 522 ARG A C 1
ATOM 4252 O O . ARG A 1 522 ? -1.188 -7.792 -20.319 1.00 81.06 522 ARG A O 1
ATOM 4259 N N . VAL A 1 523 ? -0.413 -6.844 -22.188 1.00 78.19 523 VAL A N 1
ATOM 4260 C CA . VAL A 1 523 ? -1.709 -6.723 -22.865 1.00 78.19 523 VAL A CA 1
ATOM 4261 C C . VAL A 1 523 ? -1.897 -7.857 -23.870 1.00 78.19 523 VAL A C 1
ATOM 4263 O O . VAL A 1 523 ? -1.083 -8.053 -24.777 1.00 78.19 523 VAL A O 1
ATOM 4266 N N . VAL A 1 524 ? -3.005 -8.588 -23.754 1.00 71.94 524 VAL A N 1
ATOM 4267 C CA . VAL A 1 524 ? -3.413 -9.609 -24.730 1.00 71.94 524 VAL A CA 1
ATOM 4268 C C . VAL A 1 524 ? -4.410 -8.981 -25.702 1.00 71.94 524 VAL A C 1
ATOM 4270 O O . VAL A 1 524 ? -5.502 -8.598 -25.305 1.00 71.94 524 VAL A O 1
ATOM 4273 N N . GLY A 1 525 ? -4.026 -8.839 -26.971 1.00 63.97 525 GLY A N 1
ATOM 4274 C CA . GLY A 1 525 ? -4.917 -8.326 -28.016 1.00 63.97 525 GLY A CA 1
ATOM 4275 C C . GLY A 1 525 ? -5.909 -9.376 -28.527 1.00 63.97 525 GLY A C 1
ATOM 4276 O O . GLY A 1 525 ? -5.693 -10.575 -28.355 1.00 63.97 525 GLY A O 1
ATOM 4277 N N . ASP A 1 526 ? -6.942 -8.924 -29.240 1.00 58.59 526 ASP A N 1
ATOM 4278 C CA . ASP A 1 526 ? -8.067 -9.746 -29.731 1.00 58.59 526 ASP A CA 1
ATOM 4279 C C . ASP A 1 526 ? -7.640 -10.972 -30.561 1.00 58.59 526 ASP A C 1
ATOM 4281 O O . ASP A 1 526 ? -8.267 -12.029 -30.509 1.00 58.59 526 ASP A O 1
ATOM 4285 N N . ASN A 1 527 ? -6.507 -10.879 -31.266 1.00 60.81 527 ASN A N 1
ATOM 4286 C CA . ASN A 1 527 ? -5.920 -11.976 -32.046 1.00 60.81 527 ASN A CA 1
ATOM 4287 C C . ASN A 1 527 ? -4.981 -12.889 -31.227 1.00 60.81 527 ASN A C 1
ATOM 4289 O O . ASN A 1 527 ? -4.134 -13.570 -31.805 1.00 60.81 527 ASN A O 1
ATOM 4293 N N . ARG A 1 528 ? -5.065 -12.873 -29.888 1.00 59.12 528 ARG A N 1
ATOM 4294 C CA . ARG A 1 528 ? -4.116 -13.510 -28.944 1.00 59.12 528 ARG A CA 1
ATOM 4295 C C . ARG A 1 528 ? -2.663 -13.029 -29.076 1.00 59.12 528 ARG A C 1
ATOM 4297 O O . ARG A 1 528 ? -1.758 -13.645 -28.521 1.00 59.12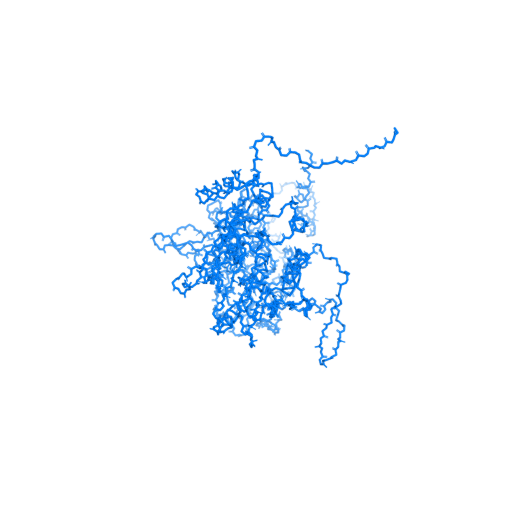 528 ARG A O 1
ATOM 4304 N N . SER A 1 529 ? -2.425 -11.930 -29.790 1.00 62.50 529 SER A N 1
ATOM 4305 C CA . SER A 1 529 ? -1.111 -11.293 -29.877 1.00 62.50 529 SER A CA 1
ATOM 4306 C C . SER A 1 529 ? -0.786 -10.611 -28.553 1.00 62.50 529 SER A C 1
ATOM 4308 O O . SER A 1 529 ? -1.565 -9.774 -28.090 1.00 62.50 529 SER A O 1
ATOM 4310 N N 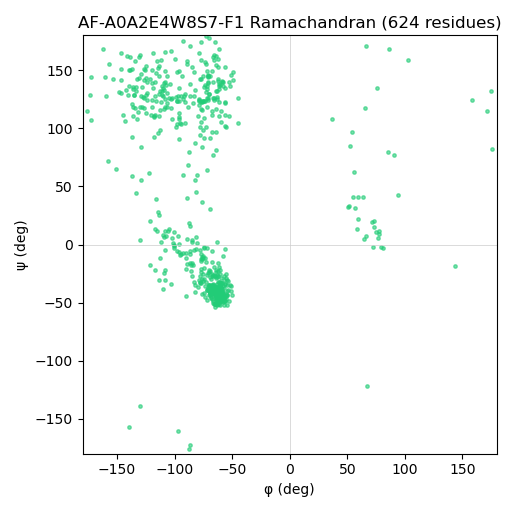. ILE A 1 530 ? 0.360 -10.935 -27.966 1.00 72.31 530 ILE A N 1
ATOM 4311 C CA . ILE A 1 530 ? 0.806 -10.353 -26.701 1.00 72.31 530 ILE A CA 1
ATOM 4312 C C . ILE A 1 530 ? 1.651 -9.118 -27.002 1.00 72.31 530 ILE A C 1
ATOM 4314 O O . ILE A 1 530 ? 2.569 -9.164 -27.823 1.00 72.31 530 ILE A O 1
ATOM 4318 N N . ARG A 1 531 ? 1.320 -8.007 -26.347 1.00 75.00 531 ARG A N 1
ATOM 4319 C CA . ARG A 1 531 ? 2.069 -6.752 -26.399 1.00 75.00 531 ARG A CA 1
ATOM 4320 C C . ARG A 1 531 ? 2.416 -6.312 -24.990 1.00 75.00 531 ARG A C 1
ATOM 4322 O O . ARG A 1 531 ? 1.668 -6.580 -24.055 1.00 75.00 531 ARG A O 1
ATOM 4329 N N . PHE A 1 532 ? 3.531 -5.612 -24.872 1.00 80.31 532 PHE A N 1
ATOM 4330 C CA . PHE A 1 532 ? 3.942 -4.980 -23.628 1.00 80.31 532 PHE A CA 1
ATOM 4331 C C . PHE A 1 532 ? 3.866 -3.480 -23.829 1.00 80.31 532 PHE A C 1
ATOM 4333 O O . PHE A 1 532 ? 4.307 -2.969 -24.862 1.00 80.31 532 PHE A O 1
ATOM 4340 N N . LYS A 1 533 ? 3.249 -2.792 -22.880 1.00 75.38 533 LYS A N 1
ATOM 4341 C CA . LYS A 1 533 ? 3.107 -1.342 -22.911 1.00 75.38 533 LYS A CA 1
ATOM 4342 C C . LYS A 1 533 ? 3.494 -0.788 -21.553 1.00 75.38 533 LYS A C 1
ATOM 4344 O O . LYS A 1 533 ? 3.195 -1.411 -20.542 1.00 75.38 533 LYS A O 1
ATOM 4349 N N . ALA A 1 534 ? 4.147 0.365 -21.558 1.00 64.12 534 ALA A N 1
ATOM 4350 C CA . ALA A 1 534 ? 4.165 1.214 -20.380 1.00 64.12 534 ALA A CA 1
ATOM 4351 C C . ALA A 1 534 ? 2.765 1.810 -20.217 1.00 64.12 534 ALA A C 1
ATOM 4353 O O . ALA A 1 534 ? 2.130 2.163 -21.220 1.00 64.12 534 ALA A O 1
ATOM 4354 N N . GLU A 1 535 ? 2.279 1.896 -18.989 1.00 55.00 535 GLU A N 1
ATOM 4355 C CA . GLU A 1 535 ? 0.991 2.514 -18.704 1.00 55.00 535 GLU A CA 1
ATOM 4356 C C . GLU A 1 535 ? 0.942 3.961 -19.240 1.00 55.00 535 GLU A C 1
ATOM 4358 O O . GLU A 1 535 ? 1.754 4.805 -18.864 1.00 55.00 535 GLU A O 1
ATOM 4363 N N . GLU A 1 536 ? -0.026 4.273 -20.113 1.00 43.72 536 GLU A N 1
ATOM 4364 C CA . GLU A 1 536 ? -0.107 5.563 -20.830 1.00 43.72 536 GLU A CA 1
ATOM 4365 C C . GLU A 1 536 ? -0.287 6.784 -19.897 1.00 43.72 536 GLU A C 1
ATOM 4367 O O . GLU A 1 536 ? -0.073 7.921 -20.318 1.00 43.72 536 GLU A O 1
ATOM 4372 N N . LYS A 1 537 ? -0.667 6.562 -18.630 1.00 43.47 537 LYS A N 1
ATOM 4373 C CA . LYS A 1 537 ? -0.907 7.604 -17.618 1.00 43.47 537 LYS A CA 1
ATOM 4374 C C . LYS A 1 537 ? 0.338 7.990 -16.812 1.00 43.47 537 LYS A C 1
ATOM 4376 O O . LYS A 1 537 ? 0.338 9.050 -16.186 1.00 43.47 537 LYS A O 1
ATOM 4381 N N . LYS A 1 538 ? 1.397 7.172 -16.826 1.00 43.94 538 LYS A N 1
ATOM 4382 C CA . LYS A 1 538 ? 2.659 7.450 -16.128 1.00 43.94 538 LYS A CA 1
ATOM 4383 C C . LYS A 1 538 ? 3.587 8.195 -17.092 1.00 43.94 538 LYS A C 1
ATOM 4385 O O . LYS A 1 538 ? 3.879 7.735 -18.187 1.00 43.94 538 LYS A O 1
ATOM 4390 N N . ARG A 1 539 ? 4.031 9.394 -16.700 1.00 38.38 539 ARG A N 1
ATOM 4391 C CA . ARG A 1 539 ? 4.803 10.355 -17.524 1.00 38.38 539 ARG A CA 1
ATOM 4392 C C . ARG A 1 539 ? 6.189 9.862 -17.986 1.00 38.38 539 ARG A C 1
ATOM 4394 O O . ARG A 1 539 ? 6.907 10.627 -18.628 1.00 38.38 539 ARG A O 1
ATOM 4401 N N . HIS A 1 540 ? 6.563 8.626 -17.667 1.00 49.72 540 HIS A N 1
ATOM 4402 C CA . HIS A 1 540 ? 7.869 8.041 -17.942 1.00 49.72 540 HIS A CA 1
ATOM 4403 C C . HIS A 1 540 ? 7.751 7.035 -19.087 1.00 49.72 540 HIS A C 1
ATOM 4405 O O . HIS A 1 540 ? 7.028 6.045 -18.996 1.00 49.72 540 HIS A O 1
ATOM 4411 N N . HIS A 1 541 ? 8.450 7.305 -20.188 1.00 63.12 541 HIS A N 1
ATOM 4412 C CA . HIS A 1 541 ? 8.658 6.307 -21.227 1.00 63.12 541 HIS A CA 1
ATOM 4413 C C . HIS A 1 541 ? 9.465 5.154 -20.619 1.00 63.12 541 HIS A C 1
ATOM 4415 O O . HIS A 1 541 ? 10.452 5.401 -19.936 1.00 63.12 541 HIS A O 1
ATOM 4421 N N . ALA A 1 542 ? 9.050 3.904 -20.831 1.00 80.44 542 ALA A N 1
ATOM 4422 C CA . ALA A 1 542 ? 9.756 2.735 -20.296 1.00 80.44 542 ALA A CA 1
ATOM 4423 C C . ALA A 1 542 ? 11.038 2.397 -21.088 1.00 80.44 542 ALA A C 1
ATOM 4425 O O . ALA A 1 542 ? 11.350 1.223 -21.307 1.00 80.44 542 ALA A O 1
ATOM 4426 N N . ASP A 1 543 ? 11.750 3.429 -21.547 1.00 88.00 543 ASP A N 1
ATOM 4427 C CA . ASP A 1 543 ? 12.912 3.348 -22.434 1.00 88.00 543 ASP A CA 1
ATOM 4428 C C . ASP A 1 543 ? 14.054 2.574 -21.746 1.00 88.00 543 ASP A C 1
ATOM 4430 O O . ASP A 1 543 ? 14.664 1.664 -22.318 1.00 88.00 543 ASP A O 1
ATOM 4434 N N . GLY A 1 544 ? 14.299 2.849 -20.461 1.00 91.00 544 GLY A N 1
ATOM 4435 C CA . GLY A 1 544 ? 15.288 2.147 -19.650 1.00 91.00 544 GLY A CA 1
ATOM 4436 C C . GLY A 1 544 ? 14.931 0.678 -19.417 1.00 91.00 544 GLY A C 1
ATOM 4437 O O . GLY A 1 544 ? 15.819 -0.181 -19.469 1.00 91.00 544 GLY A O 1
ATOM 4438 N N . ALA A 1 545 ? 13.646 0.359 -19.229 1.00 93.50 545 ALA A N 1
ATOM 4439 C CA . ALA A 1 545 ? 13.169 -1.022 -19.106 1.00 93.50 545 ALA A CA 1
ATOM 4440 C C . ALA A 1 545 ? 13.373 -1.826 -20.406 1.00 93.50 545 ALA A C 1
ATOM 4442 O O . ALA A 1 545 ? 13.827 -2.975 -20.358 1.00 93.50 545 ALA A O 1
ATOM 4443 N N . TRP A 1 546 ? 13.101 -1.228 -21.571 1.00 93.94 546 TRP A N 1
ATOM 4444 C CA . TRP A 1 546 ? 13.354 -1.855 -22.873 1.00 93.94 546 TRP A CA 1
ATOM 4445 C C . TRP A 1 546 ? 14.845 -2.020 -23.157 1.00 93.94 546 TRP A C 1
ATOM 4447 O O . TRP A 1 546 ? 15.278 -3.124 -23.502 1.00 93.94 546 TRP A O 1
ATOM 4457 N N . ALA A 1 547 ? 15.649 -0.977 -22.930 1.00 96.19 547 ALA A N 1
ATOM 4458 C CA . ALA A 1 547 ? 17.103 -1.050 -23.050 1.00 96.19 547 ALA A CA 1
ATOM 4459 C C . ALA A 1 547 ? 17.677 -2.175 -22.170 1.00 96.19 547 ALA A C 1
ATOM 4461 O O . ALA A 1 547 ? 18.513 -2.962 -22.623 1.00 96.19 547 ALA A O 1
ATOM 4462 N N . LEU A 1 548 ? 17.179 -2.322 -20.938 1.00 97.81 548 LEU A N 1
ATOM 4463 C CA . LEU A 1 548 ? 17.572 -3.406 -20.041 1.00 97.81 548 LEU A CA 1
ATOM 4464 C C . LEU A 1 548 ? 17.136 -4.786 -20.558 1.00 97.81 548 LEU A C 1
ATOM 4466 O O . LEU A 1 548 ? 17.928 -5.731 -20.510 1.00 97.81 548 LEU A O 1
ATOM 4470 N N . ALA A 1 549 ? 15.917 -4.917 -21.090 1.00 97.00 549 ALA A N 1
ATOM 4471 C CA . ALA A 1 549 ? 15.426 -6.166 -21.674 1.00 97.00 549 ALA A CA 1
ATOM 4472 C C . ALA A 1 549 ? 16.292 -6.616 -22.865 1.00 97.00 549 ALA A C 1
ATOM 4474 O O . ALA A 1 549 ? 16.673 -7.790 -22.950 1.00 97.00 549 ALA A O 1
ATOM 4475 N N . PHE A 1 550 ? 16.675 -5.685 -23.746 1.00 97.31 550 PHE A N 1
ATOM 4476 C CA . PHE A 1 550 ? 17.587 -5.953 -24.861 1.00 97.31 550 PHE A CA 1
ATOM 4477 C C . PHE A 1 550 ? 18.982 -6.355 -24.384 1.00 97.31 550 PHE A C 1
ATOM 4479 O O . PHE A 1 550 ? 19.540 -7.334 -24.890 1.00 97.31 550 PHE A O 1
ATOM 4486 N N . ALA A 1 551 ? 19.526 -5.654 -23.384 1.00 97.81 551 ALA A N 1
ATOM 4487 C CA . ALA A 1 551 ? 20.825 -5.978 -22.806 1.00 97.81 551 ALA A CA 1
ATOM 4488 C C . ALA A 1 551 ? 20.814 -7.395 -22.223 1.00 97.81 551 ALA A C 1
ATOM 4490 O O . ALA A 1 551 ? 21.697 -8.197 -22.521 1.00 97.81 551 ALA A O 1
ATOM 4491 N N . CYS A 1 552 ? 19.764 -7.744 -21.476 1.00 97.69 552 CYS A N 1
ATOM 4492 C CA . CYS A 1 552 ? 19.612 -9.065 -20.880 1.00 97.69 552 CYS A CA 1
ATOM 4493 C C . CYS A 1 552 ? 19.537 -10.185 -21.923 1.00 97.69 552 CYS A C 1
ATOM 4495 O O . CYS A 1 552 ? 20.069 -11.280 -21.702 1.00 97.69 552 CYS A O 1
ATOM 4497 N N . PHE A 1 553 ? 18.868 -9.922 -23.048 1.00 96.31 553 PHE A N 1
ATOM 4498 C CA . PHE A 1 553 ? 18.681 -10.877 -24.141 1.00 96.31 553 PHE A CA 1
ATOM 4499 C C . PHE A 1 553 ? 19.927 -11.040 -25.025 1.00 96.31 553 PHE A C 1
ATOM 4501 O O . PHE A 1 553 ? 20.086 -12.058 -25.693 1.00 96.31 553 PHE A O 1
ATOM 4508 N N . ALA A 1 554 ? 20.845 -10.070 -25.015 1.00 96.19 554 ALA A N 1
ATOM 4509 C CA . ALA A 1 554 ? 22.128 -10.150 -25.717 1.00 96.19 554 ALA A CA 1
ATOM 4510 C C . ALA A 1 554 ? 23.094 -11.204 -25.121 1.00 96.19 554 ALA A C 1
ATOM 4512 O O . ALA A 1 554 ? 24.103 -11.553 -25.750 1.00 96.19 554 ALA A O 1
ATOM 4513 N N . GLY A 1 555 ? 22.809 -11.678 -23.904 1.00 93.25 555 GLY A N 1
ATOM 4514 C CA . GLY A 1 555 ? 23.557 -12.707 -23.178 1.00 93.25 555 GLY A CA 1
ATOM 4515 C C . GLY A 1 555 ? 22.962 -14.115 -23.299 1.00 93.25 555 GLY A C 1
ATOM 4516 O O . GLY A 1 555 ? 22.196 -14.419 -24.212 1.00 93.25 555 GLY A O 1
ATOM 4517 N N . THR A 1 556 ? 23.331 -14.993 -22.371 1.00 93.19 556 THR A N 1
ATOM 4518 C CA . THR A 1 556 ? 22.831 -16.373 -22.260 1.00 93.19 556 THR A CA 1
ATOM 4519 C C . THR A 1 556 ? 21.393 -16.372 -21.732 1.00 93.19 556 THR A C 1
ATOM 4521 O O . THR A 1 556 ? 21.209 -15.843 -20.645 1.00 93.19 556 THR A O 1
ATOM 4524 N N . PRO A 1 557 ? 20.377 -16.954 -22.400 1.00 89.69 557 PRO A N 1
ATOM 4525 C CA . PRO A 1 557 ? 18.980 -16.883 -21.948 1.00 89.69 557 PRO A CA 1
ATOM 4526 C C . PRO A 1 557 ? 18.766 -17.275 -20.476 1.00 89.69 557 PRO A C 1
ATOM 4528 O O . PRO A 1 557 ? 19.444 -18.169 -19.971 1.00 89.69 557 PRO A O 1
ATOM 4531 N N . ALA A 1 558 ? 17.802 -16.636 -19.807 1.00 86.81 558 ALA A N 1
ATOM 4532 C CA . ALA A 1 558 ? 17.521 -16.857 -18.386 1.00 86.81 558 ALA A CA 1
ATOM 4533 C C . ALA A 1 558 ? 17.341 -18.348 -18.039 1.00 86.81 558 ALA A C 1
ATOM 4535 O O . ALA A 1 558 ? 16.670 -19.090 -18.767 1.00 86.81 558 ALA A O 1
ATOM 4536 N N . GLY A 1 559 ? 17.943 -18.790 -16.932 1.00 78.38 559 GLY A N 1
ATOM 4537 C CA . GLY A 1 559 ? 17.883 -20.179 -16.464 1.00 78.38 559 GLY A CA 1
ATOM 4538 C C . GLY A 1 559 ? 18.567 -21.215 -17.368 1.00 78.38 559 GLY A C 1
ATOM 4539 O O . GLY A 1 559 ? 18.433 -22.418 -17.126 1.00 78.38 559 GLY A O 1
ATOM 4540 N N . LYS A 1 560 ? 19.282 -20.804 -18.424 1.00 83.62 560 LYS A N 1
ATOM 4541 C CA . LYS A 1 560 ? 20.095 -21.709 -19.248 1.00 83.62 560 LYS A CA 1
ATOM 4542 C C . LYS A 1 560 ? 21.544 -21.685 -18.786 1.00 83.62 560 LYS A C 1
ATOM 4544 O O . LYS A 1 560 ? 22.122 -20.624 -18.578 1.00 83.62 560 LYS A O 1
ATOM 4549 N N . ALA A 1 561 ? 22.136 -22.872 -18.676 1.00 78.56 561 ALA A N 1
ATOM 4550 C CA . ALA A 1 561 ? 23.571 -22.992 -18.492 1.00 78.56 561 ALA A CA 1
ATOM 4551 C C . ALA A 1 561 ? 24.288 -22.614 -19.794 1.00 78.56 561 ALA A C 1
ATOM 4553 O O . ALA A 1 561 ? 23.849 -22.992 -20.884 1.00 78.56 561 ALA A O 1
ATOM 4554 N N . THR A 1 562 ? 25.388 -21.882 -19.672 1.00 77.06 562 THR A N 1
ATOM 4555 C CA . THR A 1 562 ? 26.296 -21.618 -20.787 1.00 77.06 562 THR A CA 1
ATOM 4556 C C . THR A 1 562 ? 27.415 -22.655 -20.792 1.00 77.06 562 THR A C 1
ATOM 4558 O O . THR A 1 562 ? 27.860 -23.108 -19.732 1.00 77.06 562 THR A O 1
ATOM 4561 N N . ASP A 1 563 ? 27.876 -23.051 -21.979 1.00 64.50 563 ASP A N 1
ATOM 4562 C CA . ASP A 1 563 ? 29.071 -23.885 -22.086 1.00 64.50 563 ASP A CA 1
ATOM 4563 C C . ASP A 1 563 ? 30.248 -23.147 -21.440 1.00 64.50 563 ASP A C 1
ATOM 4565 O O . ASP A 1 563 ? 30.394 -21.931 -21.598 1.00 64.50 563 ASP A O 1
ATOM 4569 N N . LYS A 1 564 ? 31.103 -23.878 -20.711 1.00 56.50 564 LYS A N 1
ATOM 4570 C CA . LYS A 1 564 ? 32.315 -23.314 -20.103 1.00 56.50 564 LYS A CA 1
ATOM 4571 C C . LYS A 1 564 ? 33.142 -22.661 -21.206 1.00 56.50 564 LYS A C 1
ATOM 4573 O O . LYS A 1 564 ? 33.834 -23.351 -21.952 1.00 56.50 564 LYS A O 1
ATOM 4578 N N . PHE A 1 565 ? 33.073 -21.338 -21.320 1.00 51.25 565 PHE A N 1
ATOM 4579 C CA . PHE A 1 565 ? 33.903 -20.590 -22.250 1.00 51.25 565 PHE A CA 1
ATOM 4580 C C . PHE A 1 565 ? 35.365 -20.768 -21.822 1.00 51.25 565 PHE A C 1
ATOM 4582 O O . PHE A 1 565 ? 35.875 -20.082 -20.937 1.00 51.25 565 PHE A O 1
ATOM 4589 N N . VAL A 1 566 ? 36.057 -21.718 -22.451 1.00 38.75 566 VAL A N 1
ATOM 4590 C CA . VAL A 1 566 ? 37.513 -21.809 -22.404 1.00 38.75 566 VAL A CA 1
ATOM 4591 C C . VAL A 1 566 ? 38.024 -20.664 -23.267 1.00 38.75 566 VAL A C 1
ATOM 4593 O O . VAL A 1 566 ? 38.013 -20.739 -24.495 1.00 38.75 566 VAL A O 1
ATOM 4596 N N . ASN A 1 567 ? 38.448 -19.573 -22.631 1.00 37.53 567 ASN A N 1
ATOM 4597 C CA . ASN A 1 567 ? 39.183 -18.502 -23.296 1.00 37.53 567 ASN A CA 1
ATOM 4598 C C . ASN A 1 567 ? 40.537 -19.043 -23.797 1.00 37.53 567 ASN A C 1
ATOM 4600 O O . ASN A 1 567 ? 41.575 -18.798 -23.194 1.00 37.53 567 ASN A O 1
ATOM 4604 N N . ASN A 1 568 ? 40.557 -19.721 -24.945 1.00 29.69 568 ASN A N 1
ATOM 4605 C CA . ASN A 1 568 ? 41.759 -19.839 -25.770 1.00 29.69 568 ASN A CA 1
ATOM 4606 C C . ASN A 1 568 ? 41.923 -18.559 -26.602 1.00 29.69 568 ASN A C 1
ATOM 4608 O O . ASN A 1 568 ? 41.951 -18.580 -27.827 1.00 29.69 568 ASN A O 1
ATOM 4612 N N . PHE A 1 569 ? 42.041 -17.424 -25.919 1.00 33.19 569 PHE A N 1
ATOM 4613 C CA . PHE A 1 569 ? 42.713 -16.257 -26.471 1.00 33.19 569 PHE A CA 1
ATOM 4614 C C . PHE A 1 569 ? 43.943 -16.028 -25.614 1.00 33.19 569 PHE A C 1
ATOM 4616 O O . PHE A 1 569 ? 43.882 -15.430 -24.539 1.00 33.19 569 PHE A O 1
ATOM 4623 N N . SER A 1 570 ? 45.067 -16.559 -26.093 1.00 27.00 570 SER A N 1
ATOM 4624 C CA . SER A 1 570 ? 46.369 -16.218 -25.551 1.00 27.00 570 SER A CA 1
ATOM 4625 C C . SER A 1 570 ? 46.510 -14.696 -25.542 1.00 27.00 570 SER A C 1
ATOM 4627 O O . SER A 1 570 ? 46.130 -13.992 -26.482 1.00 27.00 570 SER A O 1
ATOM 4629 N N . VAL A 1 571 ? 47.108 -14.188 -24.470 1.00 32.97 571 VAL A N 1
ATOM 4630 C CA . VAL A 1 571 ? 47.466 -12.775 -24.266 1.00 32.97 571 VAL A CA 1
ATOM 4631 C C . VAL A 1 571 ? 48.368 -12.228 -25.403 1.00 32.97 571 VAL A C 1
ATOM 4633 O O . VAL A 1 571 ? 48.645 -11.038 -25.461 1.00 32.97 571 VAL A O 1
ATOM 4636 N N . GLY A 1 572 ? 48.773 -13.065 -26.368 1.00 30.02 572 GLY A N 1
ATOM 4637 C CA . GLY A 1 572 ? 49.651 -12.734 -27.490 1.00 30.02 572 GLY A CA 1
ATOM 4638 C C . GLY A 1 572 ? 49.000 -12.208 -28.779 1.00 30.02 572 GLY A C 1
ATOM 4639 O O . GLY A 1 572 ? 49.730 -12.038 -29.749 1.00 30.02 572 GLY A O 1
ATOM 4640 N N . SER A 1 573 ? 47.682 -11.961 -28.854 1.00 27.25 573 SER A N 1
ATOM 4641 C CA . SER A 1 573 ? 47.053 -11.399 -30.080 1.00 27.25 573 SER A CA 1
ATOM 4642 C C . SER A 1 573 ? 46.501 -9.976 -29.969 1.00 27.25 573 SER A C 1
ATOM 4644 O O . SER A 1 573 ? 46.047 -9.425 -30.972 1.00 27.25 573 SER A O 1
ATOM 4646 N N . ILE A 1 574 ? 46.642 -9.307 -28.820 1.00 33.12 574 ILE A N 1
ATOM 4647 C CA . ILE A 1 574 ? 46.722 -7.844 -28.857 1.00 33.12 574 ILE A CA 1
ATOM 4648 C C . ILE A 1 574 ? 48.132 -7.560 -29.356 1.00 33.12 574 ILE A C 1
ATOM 4650 O O . ILE A 1 574 ? 49.088 -7.654 -28.589 1.00 33.12 574 ILE A O 1
ATOM 4654 N N . LYS A 1 575 ? 48.282 -7.273 -30.656 1.00 29.78 575 LYS A N 1
ATOM 4655 C CA . LYS A 1 575 ? 49.514 -6.648 -31.133 1.00 29.78 575 LYS A CA 1
ATOM 4656 C C . LYS A 1 575 ? 49.718 -5.419 -30.261 1.00 29.78 575 LYS A C 1
ATOM 4658 O O . LYS A 1 575 ? 48.945 -4.464 -30.347 1.00 29.78 575 LYS A O 1
ATOM 4663 N N . SER A 1 576 ? 50.742 -5.466 -29.417 1.00 29.47 576 SER A N 1
ATOM 4664 C CA . SER A 1 576 ? 51.374 -4.259 -28.930 1.00 29.47 576 SER A CA 1
ATOM 4665 C C . SER A 1 576 ? 51.555 -3.357 -30.146 1.00 29.47 576 SER A C 1
ATOM 4667 O O . SER A 1 576 ? 52.081 -3.774 -31.184 1.00 29.47 576 SER A O 1
ATOM 4669 N N . PHE A 1 577 ? 51.054 -2.132 -30.060 1.00 32.69 577 PHE A N 1
ATOM 4670 C CA . PHE A 1 577 ? 51.492 -1.076 -30.955 1.00 32.69 577 PHE A CA 1
ATOM 4671 C C . PHE A 1 577 ? 52.966 -0.803 -30.607 1.00 32.69 577 PHE A C 1
ATOM 4673 O O . PHE A 1 577 ? 53.292 0.122 -29.873 1.00 32.69 577 PHE A O 1
ATOM 4680 N N . SER A 1 578 ? 53.863 -1.681 -31.067 1.00 27.27 578 SER A N 1
ATOM 4681 C CA . SER A 1 578 ? 55.281 -1.376 -31.207 1.00 27.27 578 SER A CA 1
ATOM 4682 C C . SER A 1 578 ? 55.407 -0.386 -32.360 1.00 27.27 578 SER A C 1
ATOM 4684 O O . SER A 1 578 ? 54.867 -0.579 -33.454 1.00 27.27 578 SER A O 1
ATOM 4686 N N . VAL A 1 579 ? 56.120 0.696 -32.078 1.00 35.84 579 VAL A N 1
ATOM 4687 C CA . VAL A 1 579 ? 56.342 1.849 -32.952 1.00 35.84 579 VAL A CA 1
ATOM 4688 C C . VAL A 1 579 ? 57.284 1.516 -34.129 1.00 35.84 579 VAL A C 1
ATOM 4690 O O . VAL A 1 579 ? 57.451 2.333 -35.032 1.00 35.84 579 VAL A O 1
ATOM 4693 N N . GLU A 1 580 ? 57.846 0.306 -34.225 1.00 30.50 580 GLU A N 1
ATOM 4694 C CA . GLU A 1 580 ? 58.793 -0.033 -35.299 1.00 30.50 580 GLU A CA 1
ATOM 4695 C C . GLU A 1 580 ? 58.168 -0.516 -36.624 1.00 30.50 580 GLU A C 1
ATOM 4697 O O . GLU A 1 580 ? 58.788 -0.353 -37.676 1.00 30.50 580 GLU A O 1
ATOM 4702 N N . ALA A 1 581 ? 56.934 -1.034 -36.656 1.00 28.17 581 ALA A N 1
ATOM 4703 C CA . ALA A 1 581 ? 56.379 -1.654 -37.876 1.00 28.17 581 ALA A CA 1
ATOM 4704 C C . ALA A 1 581 ? 55.805 -0.662 -38.922 1.00 28.17 581 ALA A C 1
ATOM 4706 O O . ALA A 1 581 ? 55.211 -1.072 -39.925 1.00 28.17 581 ALA A O 1
ATOM 4707 N N . HIS A 1 582 ? 55.971 0.650 -38.719 1.00 31.05 582 HIS A N 1
ATOM 4708 C CA . HIS A 1 582 ? 55.541 1.702 -39.655 1.00 31.05 582 HIS A CA 1
ATOM 4709 C C . HIS A 1 582 ? 56.683 2.430 -40.379 1.00 31.05 582 HIS A C 1
ATOM 4711 O O . HIS A 1 582 ? 56.416 3.342 -41.160 1.00 31.05 582 HIS A O 1
ATOM 4717 N N . LYS A 1 583 ? 57.942 1.990 -40.221 1.00 33.53 583 LYS A N 1
ATOM 4718 C CA . LYS A 1 583 ? 59.058 2.506 -41.037 1.00 33.53 583 LYS A CA 1
ATOM 4719 C C . LYS A 1 583 ? 59.227 1.798 -42.389 1.00 33.53 583 LYS A C 1
ATOM 4721 O O . LYS A 1 583 ? 59.650 2.444 -43.340 1.00 33.53 583 LYS A O 1
ATOM 4726 N N . GLU A 1 584 ? 58.821 0.535 -42.542 1.00 32.53 584 GLU A N 1
ATOM 4727 C CA . GLU A 1 584 ? 59.062 -0.203 -43.802 1.00 32.53 584 GLU A CA 1
ATOM 4728 C C . GLU A 1 584 ? 57.955 -0.081 -44.861 1.00 32.53 584 GLU A C 1
ATOM 4730 O O . GLU A 1 584 ? 58.221 -0.245 -46.049 1.00 32.53 584 GLU A O 1
ATOM 4735 N N . ARG A 1 585 ? 56.717 0.276 -44.492 1.00 30.88 585 ARG A N 1
ATOM 4736 C CA . ARG A 1 585 ? 55.623 0.458 -45.473 1.00 30.88 585 ARG A CA 1
ATOM 4737 C C . ARG A 1 585 ? 55.455 1.891 -45.986 1.00 30.88 585 ARG A C 1
ATOM 4739 O O . ARG A 1 585 ? 54.722 2.097 -46.950 1.00 30.88 585 ARG A O 1
ATOM 4746 N N . ALA A 1 586 ? 56.176 2.854 -45.412 1.00 31.55 586 ALA A N 1
ATOM 4747 C CA . ALA A 1 586 ? 56.194 4.249 -45.859 1.00 31.55 586 ALA A CA 1
ATOM 4748 C C . ALA A 1 586 ? 57.221 4.531 -46.980 1.00 31.55 586 ALA A C 1
ATOM 4750 O O . ALA A 1 586 ? 57.232 5.629 -47.532 1.00 31.55 586 ALA A O 1
ATOM 4751 N N . LEU A 1 587 ? 58.056 3.552 -47.363 1.00 30.97 587 LEU A N 1
ATOM 4752 C CA . LEU A 1 587 ? 59.067 3.742 -48.412 1.00 30.97 587 LEU A CA 1
ATOM 4753 C C . LEU A 1 587 ? 58.541 3.499 -49.842 1.00 30.97 587 LEU A C 1
ATOM 4755 O O . LEU A 1 587 ? 59.138 3.991 -50.791 1.00 30.97 587 LEU A O 1
ATOM 4759 N N . ASN A 1 588 ? 57.395 2.823 -50.016 1.00 35.28 588 ASN A N 1
ATOM 4760 C CA . ASN A 1 588 ? 56.892 2.412 -51.341 1.00 35.28 588 ASN A CA 1
ATOM 4761 C C . ASN A 1 588 ? 55.707 3.225 -51.895 1.00 35.28 588 ASN A C 1
ATOM 4763 O O . ASN A 1 588 ? 55.091 2.831 -52.883 1.00 35.28 588 ASN A O 1
ATOM 4767 N N . ARG A 1 589 ? 55.391 4.383 -51.306 1.00 30.91 589 ARG A N 1
ATOM 4768 C CA . ARG A 1 589 ? 54.457 5.364 -51.895 1.00 30.91 589 ARG A CA 1
ATOM 4769 C C . ARG A 1 589 ? 55.013 6.790 -51.834 1.00 30.91 589 ARG A C 1
ATOM 4771 O O . ARG A 1 589 ? 54.312 7.733 -51.501 1.00 30.91 589 ARG A O 1
ATOM 4778 N N . LYS A 1 590 ? 56.293 6.953 -52.175 1.00 33.97 590 LYS A N 1
ATOM 4779 C CA . LYS A 1 590 ? 56.815 8.211 -52.727 1.00 33.97 590 LYS A CA 1
ATOM 4780 C C . LYS A 1 590 ? 56.809 8.067 -54.243 1.00 33.97 590 LYS A C 1
ATOM 4782 O O . LYS A 1 590 ? 57.750 7.507 -54.782 1.00 33.97 590 LYS A O 1
ATOM 4787 N N . ASN A 1 591 ? 55.714 8.468 -54.880 1.00 35.59 591 ASN A N 1
ATOM 4788 C CA . ASN A 1 591 ? 55.642 8.938 -56.268 1.00 35.59 591 ASN A CA 1
ATOM 4789 C C . ASN A 1 591 ? 54.168 9.192 -56.587 1.00 35.59 591 ASN A C 1
ATOM 4791 O O . ASN A 1 591 ? 53.488 8.313 -57.100 1.00 35.59 591 ASN A O 1
ATOM 4795 N N . LEU A 1 592 ? 53.673 10.360 -56.182 1.00 31.17 592 LEU A N 1
ATOM 4796 C CA . LEU A 1 592 ? 52.896 11.270 -57.027 1.00 31.17 592 LEU A CA 1
ATOM 4797 C C . LEU A 1 592 ? 52.613 12.545 -56.208 1.00 31.17 592 LEU A C 1
ATOM 4799 O O . LEU A 1 592 ? 51.991 12.472 -55.154 1.00 31.17 592 LEU A O 1
ATOM 4803 N N . ASP A 1 593 ? 53.185 13.650 -56.689 1.00 29.55 593 ASP A N 1
ATOM 4804 C CA . ASP A 1 593 ? 52.906 15.079 -56.457 1.00 29.55 593 ASP A CA 1
ATOM 4805 C C . ASP A 1 593 ? 52.475 15.559 -55.060 1.00 29.55 593 ASP A C 1
ATOM 4807 O O . ASP A 1 593 ? 51.386 15.279 -54.578 1.00 29.55 593 ASP A O 1
ATOM 4811 N N . ARG A 1 594 ? 53.323 16.271 -54.299 1.00 33.25 594 ARG A N 1
ATOM 4812 C CA . ARG A 1 594 ? 53.799 17.667 -54.490 1.00 33.25 594 ARG A CA 1
ATOM 4813 C C . ARG A 1 594 ? 52.673 18.690 -54.688 1.00 33.25 594 ARG A C 1
ATOM 4815 O O . ARG A 1 594 ? 52.413 19.137 -55.796 1.00 33.25 594 ARG A O 1
ATOM 4822 N N . SER A 1 595 ? 52.120 19.180 -53.583 1.00 27.86 595 SER A N 1
ATOM 4823 C CA . SER A 1 595 ? 52.120 20.619 -53.262 1.00 27.86 595 SER A CA 1
ATOM 4824 C C . SER A 1 595 ? 51.568 20.853 -51.848 1.00 27.86 595 SER A C 1
ATOM 4826 O O . SER A 1 595 ? 50.665 20.148 -51.414 1.00 27.86 595 SER A O 1
ATOM 4828 N N . PHE A 1 596 ? 52.149 21.845 -51.164 1.00 26.67 596 PHE A N 1
ATOM 4829 C CA . PHE A 1 596 ? 51.864 22.350 -49.810 1.00 26.67 596 PHE A CA 1
ATOM 4830 C C . PHE A 1 596 ? 52.538 21.654 -48.608 1.00 26.67 596 PHE A C 1
ATOM 4832 O O . PHE A 1 596 ? 51.945 20.904 -47.839 1.00 26.67 596 PHE A O 1
ATOM 4839 N N . GLU A 1 597 ? 53.812 22.023 -48.417 1.00 26.67 597 GLU A N 1
ATOM 4840 C CA . GLU A 1 597 ? 54.353 22.510 -47.130 1.00 26.67 597 GLU A CA 1
ATOM 4841 C C . GLU A 1 597 ? 53.417 23.614 -46.568 1.00 26.67 597 GLU A C 1
ATOM 4843 O O . GLU A 1 597 ? 52.813 24.338 -47.351 1.00 26.67 597 GLU A O 1
ATOM 4848 N N . SER A 1 598 ? 53.196 23.874 -45.280 1.00 26.80 598 SER A N 1
ATOM 4849 C CA . SER A 1 598 ? 53.820 23.485 -44.017 1.00 26.80 598 SER A CA 1
ATOM 4850 C C . SER A 1 598 ? 52.932 24.025 -42.884 1.00 26.80 598 SER A C 1
ATOM 4852 O O . SER A 1 598 ? 52.679 25.226 -42.857 1.00 26.80 598 SER A O 1
ATOM 4854 N N . SER A 1 599 ? 52.535 23.191 -41.923 1.00 27.69 599 SER A N 1
ATOM 4855 C CA . SER A 1 599 ? 52.476 23.563 -40.497 1.00 27.69 599 SER A CA 1
ATOM 4856 C C . SER A 1 599 ? 52.158 22.321 -39.669 1.00 27.69 599 SER A C 1
ATOM 4858 O O . SER A 1 599 ? 51.054 21.782 -39.687 1.00 27.69 599 SER A O 1
ATOM 4860 N N . SER A 1 600 ? 53.185 21.855 -38.976 1.00 30.98 600 SER A N 1
ATOM 4861 C CA . SER A 1 600 ? 53.161 20.816 -37.962 1.00 30.98 600 SER A CA 1
ATOM 4862 C C . SER A 1 600 ? 52.327 21.230 -36.752 1.00 30.98 600 SER A C 1
ATOM 4864 O O . SER A 1 600 ? 52.612 22.275 -36.183 1.00 30.98 600 SER A O 1
ATOM 4866 N N . PHE A 1 601 ? 51.437 20.356 -36.285 1.00 29.89 601 PHE A N 1
ATOM 4867 C CA . PHE A 1 601 ? 51.246 20.114 -34.852 1.00 29.89 601 PHE A CA 1
ATOM 4868 C C . PHE A 1 601 ? 50.974 18.618 -34.665 1.00 29.89 601 PHE A C 1
ATOM 4870 O O . PHE A 1 601 ? 49.935 18.092 -35.060 1.00 29.89 601 PHE A O 1
ATOM 4877 N N . ALA A 1 602 ? 51.973 17.902 -34.146 1.00 35.16 602 ALA A N 1
ATOM 4878 C CA . ALA A 1 602 ? 51.801 16.545 -33.654 1.00 35.16 602 ALA A CA 1
ATOM 4879 C C . ALA A 1 602 ? 51.140 16.654 -32.280 1.00 35.16 602 ALA A C 1
ATOM 4881 O O . ALA A 1 602 ? 51.792 17.008 -31.305 1.00 35.16 602 ALA A O 1
ATOM 4882 N N . VAL A 1 603 ? 49.837 16.407 -32.255 1.00 35.31 603 VAL A N 1
ATOM 4883 C CA . VAL A 1 603 ? 48.988 16.526 -31.071 1.00 35.31 603 VAL A CA 1
ATOM 4884 C C . VAL A 1 603 ? 49.030 15.202 -30.298 1.00 35.31 603 VAL A C 1
ATOM 4886 O O . VAL A 1 603 ? 48.853 14.132 -30.900 1.00 35.31 603 VAL A O 1
ATOM 4889 N N . SER A 1 604 ? 49.325 15.253 -28.997 1.00 42.47 604 SER A N 1
ATOM 4890 C CA . SER A 1 604 ? 49.476 14.070 -28.137 1.00 42.47 604 SER A CA 1
ATOM 4891 C C . SER A 1 604 ? 48.143 13.315 -27.984 1.00 42.47 604 SER A C 1
ATOM 4893 O O . SER A 1 604 ? 47.066 13.827 -28.295 1.00 42.47 604 SER A O 1
ATOM 4895 N N . LEU A 1 605 ? 48.183 12.056 -27.527 1.00 39.38 605 LEU A N 1
ATOM 4896 C CA . LEU A 1 605 ? 46.957 11.283 -27.278 1.00 39.38 605 LEU A CA 1
ATOM 4897 C C . LEU A 1 605 ? 46.083 11.938 -26.188 1.00 39.38 605 LEU A C 1
ATOM 4899 O O . LEU A 1 605 ? 44.865 11.804 -26.241 1.00 39.38 605 LEU A O 1
ATOM 4903 N N . GLU A 1 606 ? 46.688 12.694 -25.269 1.00 36.38 606 GLU A N 1
ATOM 4904 C CA . GLU A 1 606 ? 45.988 13.489 -24.251 1.00 36.38 606 GLU A CA 1
ATOM 4905 C C . GLU A 1 606 ? 45.241 14.675 -24.878 1.00 36.38 606 GLU A C 1
ATOM 4907 O O . GLU A 1 606 ? 44.095 14.926 -24.528 1.00 36.38 606 GLU A O 1
ATOM 4912 N N . GLU A 1 607 ? 45.798 15.332 -25.896 1.00 37.56 607 GLU A N 1
ATOM 4913 C CA . GLU A 1 607 ? 45.103 16.407 -26.619 1.00 37.56 607 GLU A CA 1
ATOM 4914 C C . GLU A 1 607 ? 44.017 15.877 -27.586 1.00 37.56 607 GLU A C 1
ATOM 4916 O O . GLU A 1 607 ? 43.023 16.551 -27.852 1.00 37.56 607 GLU A O 1
ATOM 4921 N N . LYS A 1 608 ? 44.132 14.631 -28.071 1.00 41.81 608 LYS A N 1
ATOM 4922 C CA . LYS A 1 608 ? 43.020 13.939 -28.762 1.00 41.81 608 LYS A CA 1
ATOM 4923 C C . LYS A 1 608 ? 41.901 13.520 -27.807 1.00 41.81 608 LYS A C 1
ATOM 4925 O O . LYS A 1 608 ? 40.760 13.395 -28.244 1.00 41.81 608 LYS A O 1
ATOM 4930 N N . MET A 1 609 ? 42.220 13.310 -26.530 1.00 37.59 609 MET A N 1
ATOM 4931 C CA . MET A 1 609 ? 41.230 13.114 -25.470 1.00 37.59 609 MET A CA 1
ATOM 4932 C C . MET A 1 609 ? 40.616 14.445 -25.011 1.00 37.59 609 MET A C 1
ATOM 4934 O O . MET A 1 609 ? 39.427 14.466 -24.729 1.00 37.59 609 MET A O 1
ATOM 4938 N N . ALA A 1 610 ? 41.347 15.562 -25.077 1.00 36.62 610 ALA A N 1
ATOM 4939 C CA . ALA A 1 610 ? 40.784 16.906 -24.904 1.00 36.62 610 ALA A CA 1
ATOM 4940 C C . ALA A 1 610 ? 39.804 17.296 -26.035 1.00 36.62 610 ALA A C 1
ATOM 4942 O O . ALA A 1 610 ? 38.866 18.048 -25.816 1.00 36.62 610 ALA A O 1
ATOM 4943 N N . LEU A 1 611 ? 39.955 16.732 -27.240 1.00 37.06 611 LEU A N 1
ATOM 4944 C CA . LEU A 1 611 ? 38.967 16.838 -28.331 1.00 37.06 611 LEU A CA 1
ATOM 4945 C C . LEU A 1 611 ? 37.737 15.924 -28.154 1.00 37.06 611 LEU A C 1
ATOM 4947 O O . LEU A 1 611 ? 36.738 16.107 -28.848 1.00 37.06 611 LEU A O 1
ATOM 4951 N N . LEU A 1 612 ? 37.804 14.943 -27.248 1.00 40.19 612 LEU A N 1
ATOM 4952 C CA . LEU A 1 612 ? 36.651 14.168 -26.763 1.00 40.19 612 LEU A CA 1
ATOM 4953 C C . LEU A 1 612 ? 35.957 14.860 -25.578 1.00 40.19 612 LEU A C 1
ATOM 4955 O O . LEU A 1 612 ? 34.877 14.426 -25.174 1.00 40.19 612 LEU A O 1
ATOM 4959 N N . ASP A 1 613 ? 36.555 15.931 -25.056 1.00 35.25 613 ASP A N 1
ATOM 4960 C CA . ASP A 1 613 ? 35.995 16.776 -24.016 1.00 35.25 613 ASP A CA 1
ATOM 4961 C C . ASP A 1 613 ? 35.029 17.777 -24.661 1.00 35.25 613 ASP A C 1
ATOM 4963 O O . ASP A 1 613 ? 35.371 18.900 -25.037 1.00 35.25 613 ASP A O 1
ATOM 4967 N N . LEU A 1 614 ? 33.772 17.364 -24.815 1.00 38.53 614 LEU A N 1
ATOM 4968 C CA . LEU A 1 614 ? 32.665 18.305 -24.964 1.00 38.53 614 LEU A CA 1
ATOM 4969 C C . LEU A 1 614 ? 32.399 18.978 -23.605 1.00 38.53 614 LEU A C 1
ATOM 4971 O O . LEU A 1 614 ? 31.305 18.897 -23.060 1.00 38.53 614 LEU A O 1
ATOM 4975 N N . HIS A 1 615 ? 33.370 19.743 -23.103 1.00 36.78 615 HIS A N 1
ATOM 4976 C CA . HIS A 1 615 ? 33.189 20.760 -22.057 1.00 36.78 615 HIS A CA 1
ATOM 4977 C C . HIS A 1 615 ? 32.375 21.981 -22.554 1.00 36.78 615 HIS A C 1
ATOM 4979 O O . HIS A 1 615 ? 32.550 23.108 -22.101 1.00 36.78 615 HIS A O 1
ATOM 4985 N N . GLY A 1 616 ? 31.452 21.765 -23.497 1.00 34.59 616 GLY A N 1
ATOM 4986 C CA . GLY A 1 616 ? 30.625 22.798 -24.123 1.00 34.59 616 GLY A CA 1
ATOM 4987 C C . GLY A 1 616 ? 29.124 22.508 -24.143 1.00 34.59 616 GLY A C 1
ATOM 4988 O O . GLY A 1 616 ? 28.391 23.298 -24.726 1.00 34.59 616 GLY A O 1
ATOM 4989 N N . ILE A 1 617 ? 28.650 21.410 -23.539 1.00 36.94 617 ILE A N 1
ATOM 4990 C CA . ILE A 1 617 ? 27.204 21.109 -23.461 1.00 36.94 617 ILE A CA 1
ATOM 4991 C C . ILE A 1 617 ? 26.686 21.160 -22.016 1.00 36.94 617 ILE A C 1
ATOM 4993 O O . ILE A 1 617 ? 25.572 21.632 -21.799 1.00 36.94 617 ILE A O 1
ATOM 4997 N N . ASP A 1 618 ? 27.511 20.837 -21.017 1.00 34.03 618 ASP A N 1
ATOM 4998 C CA . ASP A 1 618 ? 27.077 20.870 -19.610 1.00 34.03 618 ASP A CA 1
ATOM 4999 C C . ASP A 1 618 ? 26.981 22.289 -19.009 1.00 34.03 618 ASP A C 1
ATOM 5001 O O . ASP A 1 618 ? 26.357 22.476 -17.970 1.00 34.03 618 ASP A O 1
ATOM 5005 N N . ASN A 1 619 ? 27.492 23.322 -19.694 1.00 34.03 619 ASN A N 1
ATOM 5006 C CA . ASN A 1 619 ? 27.367 24.730 -19.275 1.00 34.03 619 ASN A CA 1
ATOM 5007 C C . ASN A 1 619 ? 26.268 25.524 -20.013 1.00 34.03 619 ASN A C 1
ATOM 5009 O O . ASN A 1 619 ? 26.207 26.743 -19.870 1.00 34.03 619 ASN A O 1
ATOM 5013 N N . PHE A 1 620 ? 25.388 24.878 -20.792 1.00 31.09 620 PHE A N 1
ATOM 5014 C CA . PHE A 1 620 ? 24.324 25.574 -21.544 1.00 31.09 620 PHE A CA 1
ATOM 5015 C C . PHE A 1 620 ? 22.890 25.327 -21.029 1.00 31.09 620 PHE A C 1
ATOM 5017 O O . PHE A 1 620 ? 21.933 25.776 -21.655 1.00 31.09 620 PHE A O 1
ATOM 5024 N N . ILE A 1 621 ? 22.715 24.657 -19.881 1.00 33.91 621 ILE A N 1
ATOM 5025 C CA . ILE A 1 621 ? 21.393 24.410 -19.251 1.00 33.91 621 ILE A CA 1
ATOM 5026 C C . ILE A 1 621 ? 21.328 24.994 -17.819 1.00 33.91 621 ILE A C 1
ATOM 5028 O O . ILE A 1 621 ? 20.490 24.621 -17.010 1.00 33.91 621 ILE A O 1
ATOM 5032 N N . GLY A 1 622 ? 22.211 25.943 -17.495 1.00 30.38 622 GLY A N 1
ATOM 5033 C CA . GLY A 1 622 ? 22.261 26.635 -16.198 1.00 30.38 622 GLY A CA 1
ATOM 5034 C C . GLY A 1 622 ? 21.917 28.125 -16.259 1.00 30.38 622 GLY A C 1
ATOM 5035 O O . GLY A 1 622 ? 22.413 28.888 -15.439 1.00 30.38 622 GLY A O 1
ATOM 5036 N N . GLY A 1 623 ? 21.136 28.572 -17.247 1.00 31.92 623 GLY A N 1
ATOM 5037 C CA . GLY A 1 623 ? 20.841 29.996 -17.424 1.00 31.92 623 GLY A CA 1
ATOM 5038 C C . GLY A 1 623 ? 19.569 30.255 -18.217 1.00 31.92 623 GLY A C 1
ATOM 5039 O O . GLY A 1 623 ? 19.652 30.671 -19.363 1.00 31.92 623 GLY A O 1
ATOM 5040 N N . PHE A 1 624 ? 18.416 29.991 -17.602 1.00 31.92 624 PHE A N 1
ATOM 5041 C CA . PHE A 1 624 ? 17.131 30.627 -17.920 1.00 31.92 624 PHE A CA 1
ATOM 5042 C C . PHE A 1 624 ? 16.274 30.665 -16.641 1.00 31.92 624 PHE A C 1
ATOM 5044 O O . PHE A 1 624 ? 15.247 30.004 -16.534 1.00 31.92 624 PHE A O 1
ATOM 5051 N N . GLU A 1 625 ? 16.749 31.429 -15.659 1.00 35.34 625 GLU A N 1
ATOM 5052 C CA . GLU A 1 625 ? 15.902 32.162 -14.714 1.00 35.34 625 GLU A CA 1
ATOM 5053 C C . GLU A 1 625 ? 16.208 33.652 -14.921 1.00 35.34 625 GLU A C 1
ATOM 5055 O O . GLU A 1 625 ? 17.192 34.165 -14.398 1.00 35.34 625 GLU A O 1
ATOM 5060 N N . GLU A 1 626 ? 15.422 34.283 -15.795 1.00 33.88 626 GLU A N 1
ATOM 5061 C CA . GLU A 1 626 ? 14.897 35.659 -15.713 1.00 33.88 626 GLU A CA 1
ATOM 5062 C C . GLU A 1 626 ? 13.819 35.847 -16.790 1.00 33.88 626 GLU A C 1
ATOM 5064 O O . GLU A 1 626 ? 14.084 35.514 -17.973 1.00 33.88 626 GLU A O 1
#

Radius of gyration: 34.87 Å; Cα contacts (8 Å, |Δi|>4): 997; chains: 1; bounding box: 104×80×96 Å

Solvent-accessible surface area (backbone atoms only — not comparable to full-atom values): 35542 Å² total; per-residue (Å²): 134,87,89,84,84,88,90,84,85,84,82,74,70,94,86,75,75,88,72,79,74,51,73,68,58,50,50,54,47,53,58,38,42,71,35,46,43,34,30,64,71,72,54,42,34,62,73,52,42,15,72,72,26,96,82,62,58,64,74,82,44,68,70,53,49,53,53,40,69,50,87,60,21,33,38,32,38,24,20,67,93,71,51,59,65,53,52,55,22,48,48,50,44,37,47,26,41,66,31,89,49,76,32,31,33,42,34,34,16,66,42,58,69,58,9,29,49,36,44,50,46,36,48,53,57,56,69,18,35,41,84,93,68,58,60,58,75,76,44,77,58,74,39,30,43,26,29,40,21,78,75,68,37,44,17,36,41,35,27,34,40,72,60,63,56,75,97,56,72,18,52,30,35,36,35,39,37,42,45,73,40,93,55,36,62,57,32,52,62,28,45,57,70,25,17,60,88,70,72,30,32,49,38,36,42,22,51,49,50,39,74,50,60,59,45,40,50,52,70,70,37,51,84,85,38,65,70,47,52,77,46,79,38,38,43,58,61,36,42,89,33,27,64,53,74,42,70,73,53,32,59,49,33,62,72,48,37,85,83,45,54,73,66,55,31,39,70,74,42,33,13,74,70,47,44,50,49,59,73,68,36,95,43,70,64,59,37,31,21,46,34,52,33,34,57,50,64,62,78,55,30,70,41,46,66,72,51,57,54,40,19,25,40,72,77,78,88,71,74,85,90,70,83,94,75,91,82,84,70,66,50,74,59,97,87,40,82,43,86,62,54,74,71,62,66,68,64,66,78,76,37,54,46,58,62,78,46,60,91,40,44,35,70,82,71,46,68,75,77,92,61,68,36,95,42,70,67,55,44,51,48,34,44,73,76,56,77,41,75,75,49,22,22,22,6,29,22,68,34,39,80,88,39,48,28,16,39,26,33,29,38,54,46,44,32,82,85,20,44,56,39,34,35,42,33,36,72,50,78,41,66,60,49,53,66,72,62,51,48,54,50,54,51,50,52,55,69,69,61,60,49,53,22,34,27,30,47,16,53,75,90,36,38,66,56,27,54,51,48,30,73,74,33,63,88,32,37,42,64,35,67,81,76,75,99,72,57,58,67,48,54,32,51,51,40,41,48,46,19,43,76,68,61,29,38,39,36,70,58,44,73,66,54,51,53,27,40,37,37,27,28,72,46,74,41,98,85,71,48,64,45,75,42,53,48,90,87,52,96,61,77,36,33,55,41,49,3,42,19,33,18,54,60,47,51,73,56,58,97,47,66,48,78,84,80,76,78,86,65,66,86,80,71,68,73,72,88,61,85,69,79,64,66,75,72,64,69,82,74,81,82,79,82,94,81,79,86,84,84,91,76,91,73,51,76,67,57,59,50,53,72,67,52,69,87,73,60,84,78,72,81,82,79,86,89,128

Sequence (626 aa):
MEIKDLDAPDRAPAGWVKRDPEPEELEGLFDFIATELGFLENVLDPDKMDQLSPTGTWEWDKYQEDYFMCDTSFICNKCRQSGGSAMLAAKAFARGMLAQGNFSSVMTSYKKEEAVNKIHYVKQYLDALPPKFRKKIIRDPLQLIEFENYNGTRAKIFSHAQKPIRGVPADQVGLDELAFYQWAEEVYASALPAIAMVRGTIDIISTPFGMSGKFFEIFDDERRYPFYARLPIFWWMCKRYLKEENYEFMAKAVRHAPFMSTEERVHLFGGASIVQQFQNASDLETFQQEFEGYFVDEQSAFFHKKLILSCMYNKVSKIDDFDPKEDEFYELVDGVKVQVSPEDALSSESYPILEKYRGKKDIHGKPVRFKKYDTLQELYSAFRTGEIGRNIIAGVDLGTTRHSTDIRILEEIVFEDGSTLQVERFSKNVQRWDLPSQQNYFEALLRSGIIRKMLMDCTGPGTQMGQYLARRFPSTFVDVQMGGNNGKQEQFMVNLKNRLENGELALEFDRQLLEELYSIERVVGDNRSIRFKAEEKKRHHADGAWALAFACFAGTPAGKATDKFVNNFSVGSIKSFSVEAHKERALNRKNLDRSFESSSFAVSLEEKMALLDLHGIDNFIGGFEE

Foldseek 3Di:
DDDDDDDDDDDDPPPDDPDDDDPVSVVVLVVQCLFLLSVLPPFFQQQLQLVVDPVSGDDQFPVLSVVSNDQFAAAEAEFPPNCQLLSQLSSLLSCQQNPPAEAEEEEEEQDFVSLLVSLVSSVSRLVRGDPVSRWDWPDDDSFKTWTQHPNRHIRIYGGGYDDADDDAAHLEYEYEALQNHPPSVRNVVRVVVSPVPVVHYYYYYHQADACDDDSNCCQPVCPVNVRYDYDYYAQLSQLVQFQHSDDVLSVVLVVPVVPDPPVVSCVPTGHPVLVVVCVPQLFDVSSCRNGVSDRDHLVQQPDHLVLVQLQADCPDPDPPDDDPDDDADWDQDPNDTDGDDPVVVVVPPPRNLCVVQPPFAFPVRHGDDAEADADVVVVVVCDVVVVADQAKFKFWEDDAQAAKIKIWIWGWTAGPVLATAIHTHYMDIGHHDHLVNVLVVVVVVVVVSSAQAYEYACEDPNVVSLVVCCVVRVRHYDHDYPDDLDCVQVQLSVQVSLCSVVSRYHYYDDPLLSLLSRQWGWDQDPVRRIDIARDPRNPHHSRNVNRVSRRSVRDDGRPDGDDPPPPPPPPPPPPDPDVPPPPPVVPPPPDDDDDDDDDDDPADVVVVVVVVPCPPPVPPPPDPDD

pLDDT: mean 77.03, std 22.77, range [26.44, 98.38]